Protein 3OKP (pdb70)

Sequence (378 aa):
SRKTLVVTNDFPPRIGGIQSYLRDFIATQDPESIVVFASTQNAEEAHAYDKTLDYEVIRWPRSVMLPTPTTAHAMAEIIREREIDNVWFGAAAPLALMAGTAKQAGASKVIASTHGHEVGWSMLPGSRQSLRKIGTEVDVLTYISQYTLRRFKSAFGSHPTFEHLPSGVDVKRFTPATPEDKSATRKKLGFTDTTPVIACNSRLVPRKGQDSLIKAMPQVIAARPDAQLLIVGSGRYESTLRRLATDVSQNVKFLGRLEYQDDMINTLAAADIFAMPARTRGGGLDDVEGLGIVYLEAQACGVPVIAGTSGGAPETVTPATGLVVEGSDVDKLSELLIELLDDPIRRAAMGAAGRAHVEAEWSWEIMGERLTNILQSEPR

B-factor: mean 14.23, std 4.89, range [4.49, 47.51]

Radius of gyration: 22.3 Å; Cα contacts (8 Å, |Δi|>4): 786; chains: 1; bounding box: 49×51×58 Å

GO terms:
  GO:0033164 initiation-specific glycolipid 1,6-alpha-mannosyltransferase activity (F, IDA)
  GO:0043750 phosphatidylinositol alpha-mannosyltransferase activity (F, IDA)
  GO:0009247 glycolipid biosynthetic process (P, IDA)

Organism: Corynebacterium glutamicum (strain ATCC 13032 / DSM 20300 / JCM 1318 / BCRC 11384 / CCUG 27702 / LMG 3730 / NBRC 12168 / NCIMB 10025 / NRRL B-2784 / 534) (NCBI:txid196627)

CATH classification: 3.40.50.2000 (+1 more: 3.40.50.2000)

Nearest PDB structures (foldseek):
  3oka-assembly1_A  TM=9.862E-01  e=1.674E-66  Corynebacterium glutamicum
  4xsu-assembly1_A  TM=7.666E-01  e=7.917E-20  Nostoc sp. PCC 7120 = FACHB-418
  7mi0-assembly1_A  TM=7.726E-01  e=9.591E-18  Rickettsia africae ESF-5
  3c4q-assembly1_A  TM=7.517E-01  e=5.301E-18  Corynebacterium glutamicum
  3c48-assembly1_B  TM=5.396E-01  e=1.432E-19  Corynebacterium glutamicum

Structure (mmCIF, N/CA/C/O backbone):
data_3OKP
#
_entry.id   3OKP
#
_cell.length_a   44.746
_cell.length_b   87.002
_cell.length_c   106.895
_cell.angle_alpha   90.00
_cell.angle_beta   90.00
_cell.angle_gamma   90.00
#
_symmetry.space_group_name_H-M   'P 21 21 21'
#
loop_
_entity.id
_entity.type
_entity.pdbx_description
1 polymer 'GDP-mannose-dependent alpha-(1-6)-phosphatidylinositol monomannoside mannosyltransferase'
2 non-polymer "GUANOSINE-5'-DIPHOSPHATE-ALPHA-D-MANNOSE"
3 water water
#
loop_
_atom_site.group_PDB
_atom_site.id
_atom_site.type_symbol
_atom_site.label_atom_id
_atom_site.label_alt_id
_atom_site.label_comp_id
_atom_site.label_asym_id
_atom_site.label_entity_id
_atom_site.label_seq_id
_atom_site.pdbx_PDB_ins_code
_atom_site.Cartn_x
_atom_site.Cartn_y
_atom_site.Cartn_z
_atom_site.occupancy
_atom_site.B_iso_or_equiv
_atom_site.auth_seq_id
_atom_site.auth_comp_id
_atom_site.auth_asym_id
_atom_site.auth_atom_id
_atom_site.pdbx_PDB_model_num
ATOM 1 N N . SER A 1 4 ? 31.070 12.013 48.810 1.00 19.45 4 SER A N 1
ATOM 2 C CA . SER A 1 4 ? 29.945 11.660 47.896 1.00 18.65 4 SER A CA 1
ATOM 3 C C . SER A 1 4 ? 29.330 10.313 48.270 1.00 17.89 4 SER A C 1
ATOM 4 O O . SER A 1 4 ? 30.043 9.341 48.524 1.00 18.26 4 SER A O 1
ATOM 7 N N . ARG A 1 5 ? 28.003 10.268 48.306 1.00 16.96 5 ARG A N 1
ATOM 8 C CA . ARG A 1 5 ? 27.286 9.020 48.544 1.00 16.17 5 ARG A CA 1
ATOM 9 C C . ARG A 1 5 ? 27.281 8.153 47.285 1.00 15.51 5 ARG A C 1
ATOM 10 O O . ARG A 1 5 ? 27.098 8.654 46.170 1.00 15.24 5 ARG A O 1
ATOM 18 N N . LYS A 1 6 ? 27.485 6.854 47.480 1.00 15.14 6 LYS A N 1
ATOM 19 C CA . LYS A 1 6 ? 27.576 5.887 46.391 1.00 14.60 6 LYS A CA 1
ATOM 20 C C . LYS A 1 6 ? 26.265 5.116 46.250 1.00 13.64 6 LYS A C 1
ATOM 21 O O . LYS A 1 6 ? 25.661 4.716 47.249 1.00 13.48 6 LYS A O 1
ATOM 27 N N . THR A 1 7 ? 25.838 4.911 45.005 1.00 12.70 7 THR A N 1
ATOM 28 C CA . THR A 1 7 ? 24.547 4.289 44.716 1.00 11.86 7 THR A CA 1
ATOM 29 C C . THR A 1 7 ? 24.687 2.995 43.918 1.00 11.50 7 THR A C 1
ATOM 30 O O . THR A 1 7 ? 25.387 2.949 42.901 1.00 11.34 7 THR A O 1
ATOM 34 N N . LEU A 1 8 ? 24.017 1.949 44.397 1.00 11.07 8 LEU A N 1
ATOM 35 C CA . LEU A 1 8 ? 23.848 0.720 43.633 1.00 10.80 8 LEU A CA 1
ATOM 36 C C . LEU A 1 8 ? 22.450 0.703 43.025 1.00 10.43 8 LEU A C 1
ATOM 37 O O . LEU A 1 8 ? 21.450 0.767 43.746 1.00 10.59 8 LEU A O 1
ATOM 42 N N . VAL A 1 9 ? 22.393 0.635 41.698 1.00 10.05 9 VAL A N 1
ATOM 43 C CA . VAL A 1 9 ? 21.128 0.536 40.973 1.00 9.85 9 VAL A CA 1
ATOM 44 C C . VAL A 1 9 ? 20.818 -0.938 40.715 1.00 9.79 9 VAL A C 1
ATOM 45 O O . VAL A 1 9 ? 21.588 -1.634 40.045 1.00 10.09 9 VAL A O 1
ATOM 49 N N . VAL A 1 10 ? 19.698 -1.404 41.263 1.00 9.62 10 VAL A N 1
ATOM 50 C CA . VAL A 1 10 ? 19.287 -2.805 41.162 1.00 9.58 10 VAL A CA 1
ATOM 51 C C . VAL A 1 10 ? 18.101 -2.893 40.209 1.00 9.56 10 VAL A C 1
ATOM 52 O O . VAL A 1 10 ? 17.049 -2.307 40.468 1.00 9.24 10 VAL A O 1
ATOM 56 N N . THR A 1 11 ? 18.271 -3.623 39.109 1.00 9.76 11 THR A N 1
ATOM 57 C CA . THR A 1 11 ? 17.288 -3.573 38.026 1.00 9.94 11 THR A CA 1
ATOM 58 C C . THR A 1 11 ? 17.284 -4.786 37.093 1.00 10.37 11 THR A C 1
ATOM 59 O O . THR A 1 11 ? 18.334 -5.335 36.752 1.00 10.34 11 THR A O 1
ATOM 63 N N . ASN A 1 12 ? 16.079 -5.186 36.692 1.00 10.69 12 ASN A N 1
ATOM 64 C CA . ASN A 1 12 ? 15.887 -6.142 35.611 1.00 11.23 12 ASN A CA 1
ATOM 65 C C . ASN A 1 12 ? 15.775 -5.419 34.264 1.00 11.67 12 ASN A C 1
ATOM 66 O O . ASN A 1 12 ? 15.750 -6.053 33.210 1.00 12.06 12 ASN A O 1
ATOM 71 N N . ASP A 1 13 ? 15.711 -4.090 34.313 1.00 11.82 13 ASP A N 1
ATOM 72 C CA . ASP A 1 13 ? 15.462 -3.271 33.128 1.00 12.67 13 ASP A CA 1
ATOM 73 C C . ASP A 1 13 ? 16.664 -2.382 32.811 1.00 12.66 13 ASP A C 1
ATOM 74 O O . ASP A 1 13 ? 16.761 -1.261 33.304 1.00 13.02 13 ASP A O 1
ATOM 79 N N . PHE A 1 14 ? 17.575 -2.888 31.990 1.00 13.11 14 PHE A N 1
ATOM 80 C CA . PHE A 1 14 ? 18.780 -2.145 31.629 1.00 12.97 14 PHE A CA 1
ATOM 81 C C . PHE A 1 14 ? 19.112 -2.398 30.160 1.00 13.48 14 PHE A C 1
ATOM 82 O O . PHE A 1 14 ? 18.834 -3.484 29.650 1.00 13.80 14 PHE A O 1
ATOM 90 N N . PRO A 1 15 ? 19.673 -1.388 29.461 1.00 13.74 15 PRO A N 1
ATOM 91 C CA . PRO A 1 15 ? 20.216 -1.622 28.122 1.00 14.36 15 PRO A CA 1
ATOM 92 C C . PRO A 1 15 ? 21.225 -2.784 28.108 1.00 14.85 15 PRO A C 1
ATOM 93 O O . PRO A 1 15 ? 21.764 -3.129 29.164 1.00 14.41 15 PRO A O 1
ATOM 97 N N . PRO A 1 16 ? 21.512 -3.364 26.923 1.00 15.76 16 PRO A N 1
ATOM 98 C CA . PRO A 1 16 ? 21.134 -2.929 25.569 1.00 16.51 16 PRO A CA 1
ATOM 99 C C . PRO A 1 16 ? 19.670 -3.163 25.165 1.00 17.05 16 PRO A C 1
ATOM 100 O O . PRO A 1 16 ? 19.250 -2.683 24.110 1.00 17.66 16 PRO A O 1
ATOM 104 N N . ARG A 1 17 ? 18.908 -3.889 25.984 1.00 17.10 17 ARG A N 1
ATOM 105 C CA . ARG A 1 17 ? 17.478 -4.091 25.727 1.00 17.79 17 ARG A CA 1
ATOM 106 C C . ARG A 1 17 ? 16.750 -2.748 25.615 1.00 17.42 17 ARG A C 1
ATOM 107 O O . ARG A 1 17 ? 17.004 -1.827 26.396 1.00 16.86 17 ARG A O 1
ATOM 112 N N . ILE A 1 18 ? 15.859 -2.644 24.630 1.00 17.86 18 ILE A N 1
ATOM 113 C CA . ILE A 1 18 ? 15.116 -1.411 24.365 1.00 17.72 18 ILE A CA 1
ATOM 114 C C . ILE A 1 18 ? 13.806 -1.383 25.152 1.00 17.26 18 ILE A C 1
ATOM 115 O O . ILE A 1 18 ? 13.084 -2.381 25.205 1.00 17.53 18 ILE A O 1
ATOM 120 N N . GLY A 1 19 ? 13.512 -0.239 25.768 1.00 16.41 19 GLY A N 1
ATOM 121 C CA . GLY A 1 19 ? 12.259 -0.063 26.496 1.00 15.94 19 GLY A CA 1
ATOM 122 C C . GLY A 1 19 ? 12.175 1.223 27.292 1.00 15.22 19 GLY A C 1
ATOM 123 O O . GLY A 1 19 ? 13.153 1.968 27.395 1.00 15.02 19 GLY A O 1
ATOM 124 N N . GLY A 1 20 ? 10.996 1.472 27.859 1.00 14.93 20 GLY A N 1
ATOM 125 C CA . GLY A 1 20 ? 10.724 2.676 28.643 1.00 14.24 20 GLY A CA 1
ATOM 126 C C . GLY A 1 20 ? 11.600 2.847 29.871 1.00 13.41 20 GLY A C 1
ATOM 127 O O . GLY A 1 20 ? 12.235 3.891 30.044 1.00 12.90 20 GLY A O 1
ATOM 128 N N . ILE A 1 21 ? 11.630 1.827 30.728 1.00 13.07 21 ILE A N 1
ATOM 129 C CA . ILE A 1 21 ? 12.421 1.875 31.966 1.00 12.53 21 ILE A CA 1
ATOM 130 C C . ILE A 1 21 ? 13.923 1.839 31.670 1.00 12.13 21 ILE A C 1
ATOM 131 O O . ILE A 1 21 ? 14.713 2.475 32.372 1.00 11.96 21 ILE A O 1
ATOM 136 N N . GLN A 1 22 ? 14.301 1.109 30.621 1.00 12.22 22 GLN A N 1
ATOM 137 C CA . GLN A 1 22 ? 15.689 1.066 30.151 1.00 12.14 22 GLN A CA 1
ATOM 138 C C . GLN A 1 22 ? 16.210 2.461 29.792 1.00 12.08 22 GLN A C 1
ATOM 139 O O . GLN A 1 22 ? 17.314 2.833 30.190 1.00 11.98 22 GLN A O 1
ATOM 145 N N . SER A 1 23 ? 15.403 3.225 29.056 1.00 12.25 23 SER A N 1
ATOM 146 C CA . SER A 1 23 ? 15.753 4.592 28.659 1.00 12.29 23 SER A CA 1
ATOM 147 C C . SER A 1 23 ? 15.783 5.538 29.861 1.00 11.83 23 SER A C 1
ATOM 148 O O . SER A 1 23 ? 16.673 6.383 29.978 1.00 11.62 23 SER A O 1
ATOM 151 N N . TYR A 1 24 ? 14.800 5.373 30.744 1.00 11.67 24 TYR A N 1
ATOM 152 C CA . TYR A 1 24 ? 14.679 6.128 31.988 1.00 11.43 24 TYR A CA 1
ATOM 153 C C . TYR A 1 24 ? 15.949 6.015 32.835 1.00 11.05 24 TYR A C 1
ATOM 154 O O . TYR A 1 24 ? 16.521 7.029 33.245 1.00 10.94 24 TYR A O 1
ATOM 163 N N . LEU A 1 25 ? 16.396 4.783 33.073 1.00 10.81 25 LEU A N 1
ATOM 164 C CA . LEU A 1 25 ? 17.568 4.537 33.916 1.00 10.55 25 LEU A CA 1
ATOM 165 C C . LEU A 1 25 ? 18.874 4.959 33.245 1.00 10.78 25 LEU A C 1
ATOM 166 O O . LEU A 1 25 ? 19.694 5.635 33.865 1.00 10.65 25 LEU A O 1
ATOM 171 N N . ARG A 1 26 ? 19.052 4.583 31.978 1.00 11.05 26 ARG A N 1
ATOM 172 C CA . ARG A 1 26 ? 20.211 5.022 31.191 1.00 11.45 26 ARG A CA 1
ATOM 173 C C . ARG A 1 26 ? 20.423 6.541 31.286 1.00 11.60 26 ARG A C 1
ATOM 174 O O . ARG A 1 26 ? 21.530 7.003 31.575 1.00 11.72 26 ARG A O 1
ATOM 182 N N . ASP A 1 27 ? 19.358 7.308 31.063 1.00 11.54 27 ASP A N 1
ATOM 183 C CA . ASP A 1 27 ? 19.466 8.766 31.013 1.00 11.66 27 ASP A CA 1
ATOM 184 C C . ASP A 1 27 ? 19.602 9.424 32.389 1.00 11.29 27 ASP A C 1
ATOM 185 O O . ASP A 1 27 ? 20.309 10.421 32.525 1.00 11.36 27 ASP A O 1
ATOM 190 N N . PHE A 1 28 ? 18.944 8.868 33.405 1.00 10.77 28 PHE A N 1
ATOM 191 C CA . PHE A 1 28 ? 19.122 9.360 34.776 1.00 10.68 28 PHE A CA 1
ATOM 192 C C . PHE A 1 28 ? 20.518 9.074 35.334 1.00 10.64 28 PHE A C 1
ATOM 193 O O . PHE A 1 28 ? 21.119 9.941 35.976 1.00 10.78 28 PHE A O 1
ATOM 201 N N . ILE A 1 29 ? 21.031 7.869 35.083 1.00 10.60 29 ILE A N 1
ATOM 202 C CA . ILE A 1 29 ? 22.375 7.486 35.547 1.00 10.84 29 ILE A CA 1
ATOM 203 C C . ILE A 1 29 ? 23.448 8.391 34.926 1.00 11.18 29 ILE A C 1
ATOM 204 O O . ILE A 1 29 ? 24.402 8.792 35.602 1.00 11.32 29 ILE A O 1
ATOM 209 N N . ALA A 1 30 ? 23.264 8.726 33.650 1.00 11.37 30 ALA A N 1
ATOM 210 C CA . ALA A 1 30 ? 24.199 9.569 32.904 1.00 11.89 30 ALA A CA 1
ATOM 211 C C . ALA A 1 30 ? 24.332 10.992 33.465 1.00 12.08 30 ALA A C 1
ATOM 212 O O . ALA A 1 30 ? 25.320 11.673 33.198 1.00 12.51 30 ALA A O 1
ATOM 214 N N . THR A 1 31 ? 23.346 11.427 34.251 1.00 12.03 31 THR A N 1
ATOM 215 C CA . THR A 1 31 ? 23.372 12.754 34.882 1.00 12.25 31 THR A CA 1
ATOM 216 C C . THR A 1 31 ? 24.225 12.787 36.153 1.00 12.47 31 THR A C 1
ATOM 217 O O . THR A 1 31 ? 24.564 13.864 36.652 1.00 12.76 31 THR A O 1
ATOM 221 N N . GLN A 1 32 ? 24.568 11.610 36.671 1.00 12.24 32 GLN A N 1
ATOM 222 C CA . GLN A 1 32 ? 25.316 11.505 37.925 1.00 12.51 32 GLN A CA 1
ATOM 223 C C . GLN A 1 32 ? 26.811 11.300 37.691 1.00 12.95 32 GLN A C 1
ATOM 224 O O . GLN A 1 32 ? 27.236 10.971 36.582 1.00 12.95 32 GLN A O 1
ATOM 230 N N . ASP A 1 33 ? 27.597 11.505 38.746 1.00 13.56 33 ASP A N 1
ATOM 231 C CA . ASP A 1 33 ? 29.024 11.201 38.737 1.00 14.17 33 ASP A CA 1
ATOM 232 C C . ASP A 1 33 ? 29.187 9.690 38.558 1.00 13.89 33 ASP A C 1
ATOM 233 O O . ASP A 1 33 ? 28.736 8.921 39.408 1.00 13.65 33 ASP A O 1
ATOM 238 N N . PRO A 1 34 ? 29.824 9.261 37.446 1.00 14.01 34 PRO A N 1
ATOM 239 C CA . PRO A 1 34 ? 29.981 7.831 37.146 1.00 13.94 34 PRO A CA 1
ATOM 240 C C . PRO A 1 34 ? 30.723 7.056 38.239 1.00 14.22 34 PRO A C 1
ATOM 241 O O . PRO A 1 34 ? 30.467 5.864 38.434 1.00 14.09 34 PRO A O 1
ATOM 245 N N . GLU A 1 35 ? 31.621 7.733 38.952 1.00 14.83 35 GLU A N 1
ATOM 246 C CA . GLU A 1 35 ? 32.365 7.116 40.051 1.00 15.30 35 GLU A CA 1
ATOM 247 C C . GLU A 1 35 ? 31.479 6.808 41.265 1.00 14.94 35 GLU A C 1
ATOM 248 O O . GLU A 1 35 ? 31.860 6.008 42.124 1.00 15.14 35 GLU A O 1
ATOM 254 N N . SER A 1 36 ? 30.305 7.438 41.323 1.00 14.49 36 SER A N 1
ATOM 255 C CA . SER A 1 36 ? 29.363 7.253 42.434 1.00 14.38 36 SER A CA 1
ATOM 256 C C . SER A 1 36 ? 28.210 6.299 42.093 1.00 13.72 36 SER A C 1
ATOM 257 O O . SER A 1 36 ? 27.269 6.148 42.875 1.00 13.53 36 SER A O 1
ATOM 260 N N . ILE A 1 37 ? 28.298 5.653 40.931 1.00 13.37 37 ILE A N 1
ATOM 261 C CA . ILE A 1 37 ? 27.243 4.767 40.444 1.00 12.82 37 ILE A CA 1
ATOM 262 C C . ILE A 1 37 ? 27.776 3.370 40.139 1.00 12.58 37 ILE A C 1
ATOM 263 O O . ILE A 1 37 ? 28.805 3.222 39.471 1.00 12.81 37 ILE A O 1
ATOM 268 N N . VAL A 1 38 ? 27.070 2.357 40.643 1.00 11.69 38 VAL A N 1
ATOM 269 C CA . VAL A 1 38 ? 27.284 0.965 40.248 1.00 11.23 38 VAL A CA 1
ATOM 270 C C . VAL A 1 38 ? 25.922 0.367 39.882 1.00 10.46 38 VAL A C 1
ATOM 271 O O . VAL A 1 38 ? 24.929 0.626 40.561 1.00 10.10 38 VAL A O 1
ATOM 275 N N . VAL A 1 39 ? 25.876 -0.411 38.804 1.00 10.18 39 VAL A N 1
ATOM 276 C CA . VAL A 1 39 ? 24.637 -1.071 38.382 1.00 9.81 39 VAL A CA 1
ATOM 277 C C . VAL A 1 39 ? 24.730 -2.582 38.584 1.00 9.86 39 VAL A C 1
ATOM 278 O O . VAL A 1 39 ? 25.753 -3.197 38.275 1.00 10.06 39 VAL A O 1
ATOM 282 N N . PHE A 1 40 ? 23.657 -3.154 39.126 1.00 9.59 40 PHE A N 1
ATOM 283 C CA . PHE A 1 40 ? 23.473 -4.599 39.243 1.00 9.77 40 PHE A CA 1
ATOM 284 C C . PHE A 1 40 ? 22.255 -4.969 38.390 1.00 9.94 40 PHE A C 1
ATOM 285 O O . PHE A 1 40 ? 21.111 -4.682 38.758 1.00 9.42 40 PHE A O 1
ATOM 293 N N . ALA A 1 41 ? 22.514 -5.582 37.235 1.00 10.38 41 ALA A N 1
ATOM 294 C CA . ALA A 1 41 ? 21.470 -5.823 36.236 1.00 10.75 41 ALA A CA 1
ATOM 295 C C . ALA A 1 41 ? 21.450 -7.257 35.707 1.00 11.41 41 ALA A C 1
ATOM 296 O O . ALA A 1 41 ? 22.485 -7.916 35.635 1.00 11.56 41 ALA A O 1
ATOM 298 N N . SER A 1 42 ? 20.261 -7.726 35.334 1.00 11.87 42 SER A N 1
ATOM 299 C CA . SER A 1 42 ? 20.102 -9.021 34.668 1.00 13.01 42 SER A CA 1
ATOM 300 C C . SER A 1 42 ? 20.777 -9.033 33.289 1.00 13.81 42 SER A C 1
ATOM 301 O O . SER A 1 42 ? 21.166 -7.983 32.767 1.00 13.61 42 SER A O 1
ATOM 304 N N . THR A 1 43 ? 20.911 -10.224 32.708 1.00 14.98 43 THR A N 1
ATOM 305 C CA . THR A 1 43 ? 21.579 -10.393 31.417 1.00 16.13 43 THR A CA 1
ATOM 306 C C . THR A 1 43 ? 20.699 -11.193 30.457 1.00 17.14 43 THR A C 1
ATOM 307 O O . THR A 1 43 ? 20.358 -12.344 30.730 1.00 17.46 43 THR A O 1
ATOM 311 N N . GLN A 1 44 ? 20.340 -10.577 29.335 1.00 18.01 44 GLN A N 1
ATOM 312 C CA . GLN A 1 44 ? 19.477 -11.219 28.343 1.00 19.35 44 GLN A CA 1
ATOM 313 C C . GLN A 1 44 ? 20.292 -11.895 27.241 1.00 20.35 44 GLN A C 1
ATOM 314 O O . GLN A 1 44 ? 19.973 -13.010 26.819 1.00 21.33 44 GLN A O 1
ATOM 320 N N . ASN A 1 45 ? 21.336 -11.208 26.779 1.00 20.40 45 ASN A N 1
ATOM 321 C CA . ASN A 1 45 ? 22.322 -11.778 25.865 1.00 21.13 45 ASN A CA 1
ATOM 322 C C . ASN A 1 45 ? 23.721 -11.353 26.306 1.00 20.62 45 ASN A C 1
ATOM 323 O O . ASN A 1 45 ? 24.028 -10.161 26.354 1.00 20.26 45 ASN A O 1
ATOM 328 N N . ALA A 1 46 ? 24.555 -12.340 26.629 1.00 20.73 46 ALA A N 1
ATOM 329 C CA . ALA A 1 46 ? 25.865 -12.109 27.250 1.00 20.32 46 ALA A CA 1
ATOM 330 C C . ALA A 1 46 ? 26.817 -11.229 26.436 1.00 20.32 46 ALA A C 1
ATOM 331 O O . ALA A 1 46 ? 27.355 -10.255 26.964 1.00 19.62 46 ALA A O 1
ATOM 333 N N . GLU A 1 47 ? 27.019 -11.567 25.162 1.00 20.99 47 GLU A N 1
ATOM 334 C CA . GLU A 1 47 ? 27.928 -10.799 24.301 1.00 21.19 47 GLU A CA 1
ATOM 335 C C . GLU A 1 47 ? 27.429 -9.374 24.033 1.00 20.55 47 GLU A C 1
ATOM 336 O O . GLU A 1 47 ? 28.224 -8.435 24.005 1.00 20.50 47 GLU A O 1
ATOM 339 N N . GLU A 1 48 ? 26.116 -9.221 23.855 1.00 20.09 48 GLU A N 1
ATOM 340 C CA . GLU A 1 48 ? 25.506 -7.906 23.641 1.00 19.59 48 GLU A CA 1
ATOM 341 C C . GLU A 1 48 ? 25.621 -7.016 24.882 1.00 18.51 48 GLU A C 1
ATOM 342 O O . GLU A 1 48 ? 25.879 -5.816 24.765 1.00 18.18 48 GLU A O 1
ATOM 346 N N . ALA A 1 49 ? 25.436 -7.613 26.061 1.00 17.87 49 ALA A N 1
ATOM 347 C CA . ALA A 1 49 ? 25.585 -6.903 27.335 1.00 17.01 49 ALA A CA 1
ATOM 348 C C . ALA A 1 49 ? 27.031 -6.455 27.564 1.00 16.96 49 ALA A C 1
ATOM 349 O O . ALA A 1 49 ? 27.275 -5.307 27.941 1.00 16.37 49 ALA A O 1
ATOM 351 N N . HIS A 1 50 ? 27.979 -7.362 27.324 1.00 17.41 50 HIS A N 1
ATOM 352 C CA . HIS A 1 50 ? 29.406 -7.044 27.435 1.00 17.62 50 HIS A CA 1
ATOM 353 C C . HIS A 1 50 ? 29.806 -5.899 26.505 1.00 17.56 50 HIS A C 1
ATOM 354 O O . HIS A 1 50 ? 30.546 -4.996 26.908 1.00 17.37 50 HIS A O 1
ATOM 361 N N . ALA A 1 51 ? 29.302 -5.939 25.271 1.00 17.62 51 ALA A N 1
ATOM 362 C CA . ALA A 1 51 ? 29.587 -4.907 24.274 1.00 17.64 51 ALA A CA 1
ATOM 363 C C . ALA A 1 51 ? 29.042 -3.540 24.684 1.00 16.78 51 ALA A C 1
ATOM 364 O O . ALA A 1 51 ? 29.709 -2.522 24.496 1.00 16.87 51 ALA A O 1
ATOM 366 N N . TYR A 1 52 ? 27.833 -3.523 25.245 1.00 15.97 52 TYR A N 1
ATOM 367 C CA . TYR A 1 52 ? 27.223 -2.281 25.717 1.00 15.13 52 TYR A CA 1
ATOM 368 C C . TYR A 1 52 ? 27.942 -1.714 26.942 1.00 14.40 52 TYR A C 1
ATOM 369 O O . TYR A 1 52 ? 28.235 -0.519 26.991 1.00 14.34 52 TYR A O 1
ATOM 378 N N . ASP A 1 53 ? 28.224 -2.575 27.919 1.00 13.83 53 ASP A N 1
ATOM 379 C CA . ASP A 1 53 ? 28.869 -2.169 29.170 1.00 13.20 53 ASP A CA 1
ATOM 380 C C . ASP A 1 53 ? 30.270 -1.591 28.941 1.00 13.62 53 ASP A C 1
ATOM 381 O O . ASP A 1 53 ? 30.715 -0.706 29.677 1.00 13.22 53 ASP A O 1
ATOM 386 N N . LYS A 1 54 ? 30.942 -2.098 27.908 1.00 14.04 54 LYS A N 1
ATOM 387 C CA . LYS A 1 54 ? 32.262 -1.629 27.486 1.00 14.66 54 LYS A CA 1
ATOM 388 C C . LYS A 1 54 ? 32.254 -0.149 27.064 1.00 14.28 54 LYS A C 1
ATOM 389 O O . LYS A 1 54 ? 33.290 0.521 27.117 1.00 14.44 54 LYS A O 1
ATOM 395 N N . THR A 1 55 ? 31.087 0.354 26.658 1.00 13.51 55 THR A N 1
ATOM 396 C CA . THR A 1 55 ? 30.956 1.745 26.203 1.00 13.38 55 THR A CA 1
ATOM 397 C C . THR A 1 55 ? 30.748 2.742 27.347 1.00 12.80 55 THR A C 1
ATOM 398 O O . THR A 1 55 ? 30.887 3.951 27.153 1.00 12.88 55 THR A O 1
ATOM 402 N N . LEU A 1 56 ? 30.424 2.231 28.531 1.00 12.15 56 LEU A N 1
ATOM 403 C CA . LEU A 1 56 ? 30.055 3.071 29.674 1.00 11.57 56 LEU A CA 1
ATOM 404 C C . LEU A 1 56 ? 31.258 3.509 30.518 1.00 11.86 56 LEU A C 1
ATOM 405 O O . LEU A 1 56 ? 32.292 2.836 30.533 1.00 12.08 56 LEU A O 1
ATOM 410 N N . ASP A 1 57 ? 31.118 4.643 31.206 1.00 11.83 57 ASP A N 1
ATOM 411 C CA . ASP A 1 57 ? 32.159 5.130 32.121 1.00 12.32 57 ASP A CA 1
ATOM 412 C C . ASP A 1 57 ? 31.865 4.811 33.593 1.00 12.04 57 ASP A C 1
ATOM 413 O O . ASP A 1 57 ? 32.567 5.281 34.493 1.00 11.92 57 ASP A O 1
ATOM 418 N N . TYR A 1 58 ? 30.832 4.000 33.817 1.00 11.79 58 TYR A N 1
ATOM 419 C CA . TYR A 1 58 ? 30.509 3.479 35.148 1.00 11.82 58 TYR A CA 1
ATOM 420 C C . TYR A 1 58 ? 30.382 1.951 35.127 1.00 11.94 58 TYR A C 1
ATOM 421 O O . TYR A 1 58 ? 30.158 1.354 34.071 1.00 11.91 58 TYR A O 1
ATOM 430 N N . GLU A 1 59 ? 30.524 1.333 36.296 1.00 12.15 59 GLU A N 1
ATOM 431 C CA . GLU A 1 59 ? 30.546 -0.126 36.424 1.00 12.69 59 GLU A CA 1
ATOM 432 C C . GLU A 1 59 ? 29.155 -0.757 36.356 1.00 12.17 59 GLU A C 1
ATOM 433 O O . GLU A 1 59 ? 28.214 -0.293 37.008 1.00 11.79 59 GLU A O 1
ATOM 439 N N . VAL A 1 60 ? 29.044 -1.819 35.559 1.00 12.24 60 VAL A N 1
ATOM 440 C CA . VAL A 1 60 ? 27.845 -2.656 35.515 1.00 12.12 60 VAL A CA 1
ATOM 441 C C . VAL A 1 60 ? 28.228 -4.079 35.923 1.00 12.45 60 VAL A C 1
ATOM 442 O O . VAL A 1 60 ? 29.089 -4.703 35.298 1.00 12.73 60 VAL A O 1
ATOM 446 N N . ILE A 1 61 ? 27.605 -4.565 36.992 1.00 12.23 61 ILE A N 1
ATOM 447 C CA . ILE A 1 61 ? 27.775 -5.946 37.437 1.00 12.83 61 ILE A CA 1
ATOM 448 C C . ILE A 1 61 ? 26.591 -6.759 36.922 1.00 12.80 61 ILE A C 1
ATOM 449 O O . ILE A 1 61 ? 25.446 -6.534 37.325 1.00 12.52 61 ILE A O 1
ATOM 454 N N . ARG A 1 62 ? 26.875 -7.693 36.019 1.00 13.22 62 ARG A N 1
ATOM 455 C CA . ARG A 1 62 ? 25.827 -8.464 35.361 1.00 13.31 62 ARG A CA 1
ATOM 456 C C . ARG A 1 62 ? 25.455 -9.735 36.124 1.00 13.92 62 ARG A C 1
ATOM 457 O O . ARG A 1 62 ? 26.309 -10.575 36.428 1.00 14.04 62 ARG A O 1
ATOM 465 N N . TRP A 1 63 ? 24.167 -9.847 36.438 1.00 14.05 63 TRP A N 1
ATOM 466 C CA . TRP A 1 63 ? 23.584 -11.044 37.030 1.00 14.75 63 TRP A CA 1
ATOM 467 C C . TRP A 1 63 ? 23.317 -12.035 35.888 1.00 15.42 63 TRP A C 1
ATOM 468 O O . TRP A 1 63 ? 22.578 -11.714 34.954 1.00 15.34 63 TRP A O 1
ATOM 479 N N . PRO A 1 64 ? 23.938 -13.234 35.946 1.00 16.21 64 PRO A N 1
ATOM 480 C CA . PRO A 1 64 ? 23.900 -14.184 34.823 1.00 17.16 64 PRO A CA 1
ATOM 481 C C . PRO A 1 64 ? 22.552 -14.900 34.659 1.00 17.59 64 PRO A C 1
ATOM 482 O O . PRO A 1 64 ? 22.515 -16.084 34.310 1.00 18.19 64 PRO A O 1
ATOM 486 N N . ARG A 1 65 ? 21.467 -14.175 34.913 1.00 17.43 65 ARG A N 1
ATOM 487 C CA . ARG A 1 65 ? 20.109 -14.676 34.742 1.00 17.95 65 ARG A CA 1
ATOM 488 C C . ARG A 1 65 ? 19.334 -13.756 33.805 1.00 17.47 65 ARG A C 1
ATOM 489 O O . ARG A 1 65 ? 19.510 -12.534 33.831 1.00 16.99 65 ARG A O 1
ATOM 497 N N . SER A 1 66 ? 18.474 -14.356 32.986 1.00 17.52 66 SER A N 1
ATOM 498 C CA . SER A 1 66 ? 17.657 -13.635 32.011 1.00 17.17 66 SER A CA 1
ATOM 499 C C . SER A 1 66 ? 16.659 -12.675 32.671 1.00 16.22 66 SER A C 1
ATOM 500 O O . SER A 1 66 ? 16.314 -11.633 32.102 1.00 15.75 66 SER A O 1
ATOM 503 N N . VAL A 1 67 ? 16.199 -13.044 33.865 1.00 15.45 67 VAL A N 1
ATOM 504 C CA . VAL A 1 67 ? 15.295 -12.218 34.664 1.00 14.59 67 VAL A CA 1
ATOM 505 C C . VAL A 1 67 ? 15.850 -12.115 36.082 1.00 13.81 67 VAL A C 1
ATOM 506 O O . VAL A 1 67 ? 16.174 -13.132 36.706 1.00 14.23 67 VAL A O 1
ATOM 510 N N . MET A 1 68 ? 15.982 -10.890 36.584 1.00 12.61 68 MET A N 1
ATOM 511 C CA . MET A 1 68 ? 16.344 -10.697 37.981 1.00 11.69 68 MET A CA 1
ATOM 512 C C . MET A 1 68 ? 15.081 -10.668 38.831 1.00 11.51 68 MET A C 1
ATOM 513 O O . MET A 1 68 ? 14.209 -9.814 38.645 1.00 11.05 68 MET A O 1
ATOM 518 N N . LEU A 1 69 ? 14.999 -11.616 39.760 1.00 11.40 69 LEU A N 1
ATOM 519 C CA . LEU A 1 69 ? 13.824 -11.793 40.603 1.00 11.35 69 LEU A CA 1
ATOM 520 C C . LEU A 1 69 ? 14.201 -11.664 42.078 1.00 11.21 69 LEU A C 1
ATOM 521 O O . LEU A 1 69 ? 15.356 -11.911 42.440 1.00 11.22 69 LEU A O 1
ATOM 526 N N . PRO A 1 70 ? 13.242 -11.253 42.934 1.00 11.07 70 PRO A N 1
ATOM 527 C CA . PRO A 1 70 ? 13.545 -11.218 44.365 1.00 11.05 70 PRO A CA 1
ATOM 528 C C . PRO A 1 70 ? 13.615 -12.632 44.955 1.00 11.43 70 PRO A C 1
ATOM 529 O O . PRO A 1 70 ? 12.588 -13.240 45.267 1.00 11.83 70 PRO A O 1
ATOM 533 N N . THR A 1 71 ? 14.837 -13.147 45.067 1.00 11.33 71 THR A N 1
ATOM 534 C CA . THR A 1 71 ? 15.101 -14.492 45.578 1.00 11.58 71 THR A CA 1
ATOM 535 C C . THR A 1 71 ? 16.283 -14.413 46.548 1.00 11.44 71 THR A C 1
ATOM 536 O O . THR A 1 71 ? 17.059 -13.459 46.480 1.00 10.97 71 THR A O 1
ATOM 540 N N . PRO A 1 72 ? 16.427 -15.407 47.452 1.00 11.79 72 PRO A N 1
ATOM 541 C CA . PRO A 1 72 ? 17.569 -15.416 48.378 1.00 11.88 72 PRO A CA 1
ATOM 542 C C . PRO A 1 72 ? 18.936 -15.261 47.701 1.00 11.70 72 PRO A C 1
ATOM 543 O O . PRO A 1 72 ? 19.785 -14.529 48.211 1.00 11.54 72 PRO A O 1
ATOM 547 N N . THR A 1 73 ? 19.145 -15.932 46.568 1.00 11.76 73 THR A N 1
ATOM 548 C CA . THR A 1 73 ? 20.429 -15.857 45.857 1.00 12.01 73 THR A CA 1
ATOM 549 C C . THR A 1 73 ? 20.697 -14.462 45.287 1.00 11.45 73 THR A C 1
ATOM 550 O O . THR A 1 73 ? 21.815 -13.954 45.390 1.00 11.16 73 THR A O 1
ATOM 554 N N . THR A 1 74 ? 19.670 -13.850 44.697 1.00 11.17 74 THR A N 1
ATOM 555 C CA . THR A 1 74 ? 19.776 -12.482 44.178 1.00 10.85 74 THR A CA 1
ATOM 556 C C . THR A 1 74 ? 20.042 -11.486 45.310 1.00 10.70 74 THR A C 1
ATOM 557 O O . THR A 1 74 ? 20.904 -10.612 45.185 1.00 10.49 74 THR A O 1
ATOM 561 N N . ALA A 1 75 ? 19.301 -11.629 46.408 1.00 10.95 75 ALA A N 1
ATOM 562 C CA . ALA A 1 75 ? 19.460 -10.768 47.581 1.00 11.11 75 ALA A CA 1
ATOM 563 C C . ALA A 1 75 ? 20.862 -10.883 48.188 1.00 11.59 75 ALA A C 1
ATOM 564 O O . ALA A 1 75 ? 21.439 -9.878 48.604 1.00 11.35 75 ALA A O 1
ATOM 566 N N . HIS A 1 76 ? 21.394 -12.107 48.228 1.00 12.11 76 HIS A N 1
ATOM 567 C CA . HIS A 1 76 ? 22.750 -12.374 48.728 1.00 12.91 76 HIS A CA 1
ATOM 568 C C . HIS A 1 76 ? 23.804 -11.661 47.883 1.00 12.69 76 HIS A C 1
ATOM 569 O O . HIS A 1 76 ? 24.729 -11.043 48.421 1.00 12.88 76 HIS A O 1
ATOM 576 N N . ALA A 1 77 ? 23.656 -11.761 46.562 1.00 12.36 77 ALA A N 1
ATOM 577 C CA . ALA A 1 77 ? 24.574 -11.132 45.620 1.00 12.29 77 ALA A CA 1
ATOM 578 C C . ALA A 1 77 ? 24.525 -9.611 45.738 1.00 11.95 77 ALA A C 1
ATOM 579 O O . ALA A 1 77 ? 25.565 -8.949 45.702 1.00 11.85 77 ALA A O 1
ATOM 581 N N . MET A 1 78 ? 23.314 -9.070 45.883 1.00 11.57 78 MET A N 1
ATOM 582 C CA . MET A 1 78 ? 23.116 -7.636 46.107 1.00 11.35 78 MET A CA 1
ATOM 583 C C . MET A 1 78 ? 23.798 -7.187 47.400 1.00 11.89 78 MET A C 1
ATOM 584 O O . MET A 1 78 ? 24.487 -6.164 47.422 1.00 11.78 78 MET A O 1
ATOM 589 N N . ALA A 1 79 ? 23.605 -7.968 48.462 1.00 12.55 79 ALA A N 1
ATOM 590 C CA . ALA A 1 79 ? 24.179 -7.684 49.775 1.00 13.40 79 ALA A CA 1
ATOM 591 C C . ALA A 1 79 ? 25.707 -7.605 49.749 1.00 14.08 79 ALA A C 1
ATOM 592 O O . ALA A 1 79 ? 26.295 -6.726 50.380 1.00 14.31 79 ALA A O 1
ATOM 594 N N . GLU A 1 80 ? 26.344 -8.521 49.021 1.00 14.58 80 GLU A N 1
ATOM 595 C CA . GLU A 1 80 ? 27.806 -8.551 48.955 1.00 15.39 80 GLU A CA 1
ATOM 596 C C . GLU A 1 80 ? 28.394 -7.391 48.149 1.00 15.09 80 GLU A C 1
ATOM 597 O O . GLU A 1 80 ? 29.491 -6.920 48.455 1.00 15.37 80 GLU A O 1
ATOM 603 N N . ILE A 1 81 ? 27.659 -6.932 47.137 1.00 14.42 81 ILE A N 1
ATOM 604 C CA . ILE A 1 81 ? 28.052 -5.752 46.364 1.00 14.32 81 ILE A CA 1
ATOM 605 C C . ILE A 1 81 ? 27.961 -4.495 47.235 1.00 14.48 81 ILE A C 1
ATOM 606 O O . ILE A 1 81 ? 28.872 -3.661 47.228 1.00 14.49 81 ILE A O 1
ATOM 611 N N . ILE A 1 82 ? 26.866 -4.378 47.987 1.00 14.67 82 ILE A N 1
ATOM 612 C CA . ILE A 1 82 ? 26.664 -3.269 48.926 1.00 15.23 82 ILE A CA 1
ATOM 613 C C . ILE A 1 82 ? 27.873 -3.094 49.853 1.00 16.51 82 ILE A C 1
ATOM 614 O O . ILE A 1 82 ? 28.374 -1.983 50.031 1.00 16.46 82 ILE A O 1
ATOM 619 N N . ARG A 1 83 ? 28.349 -4.202 50.417 1.00 17.66 83 ARG A N 1
ATOM 620 C CA . ARG A 1 83 ? 29.481 -4.165 51.337 1.00 19.35 83 ARG A CA 1
ATOM 621 C C . ARG A 1 83 ? 30.831 -3.980 50.635 1.00 19.59 83 ARG A C 1
ATOM 622 O O . ARG A 1 83 ? 31.680 -3.232 51.123 1.00 20.20 83 ARG A O 1
ATOM 630 N N . GLU A 1 84 ? 31.019 -4.640 49.492 1.00 19.42 84 GLU A N 1
ATOM 631 C CA . GLU A 1 84 ? 32.287 -4.567 48.752 1.00 19.82 84 GLU A CA 1
ATOM 632 C C . GLU A 1 84 ? 32.533 -3.197 48.116 1.00 19.69 84 GLU A C 1
ATOM 633 O O . GLU A 1 84 ? 33.657 -2.689 48.138 1.00 20.1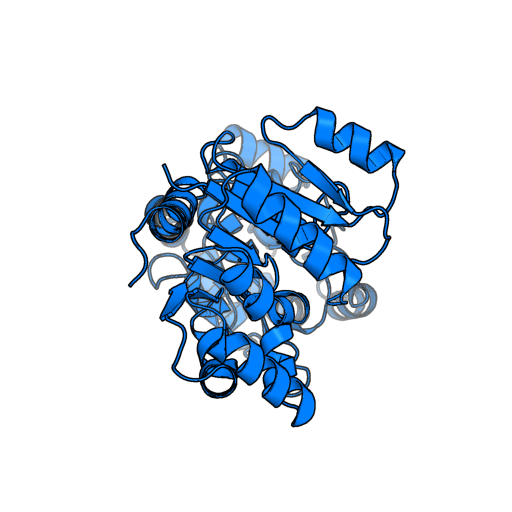0 84 GLU A O 1
ATOM 635 N N . ARG A 1 85 ? 31.481 -2.604 47.554 1.00 18.93 85 ARG A N 1
ATOM 636 C CA . ARG A 1 85 ? 31.593 -1.292 46.921 1.00 18.77 85 ARG A CA 1
ATOM 637 C C . ARG A 1 85 ? 31.277 -0.144 47.881 1.00 18.61 85 ARG A C 1
ATOM 638 O O . ARG A 1 85 ? 31.217 1.013 47.463 1.00 18.65 85 ARG A O 1
ATOM 646 N N . GLU A 1 86 ? 31.086 -0.469 49.160 1.00 18.56 86 GLU A N 1
ATOM 647 C CA . GLU A 1 86 ? 30.749 0.515 50.202 1.00 18.79 86 GLU A CA 1
ATOM 648 C C . GLU A 1 86 ? 29.557 1.397 49.802 1.00 17.44 86 GLU A C 1
ATOM 649 O O . GLU A 1 86 ? 29.639 2.631 49.795 1.00 17.50 86 GLU A O 1
ATOM 655 N N . ILE A 1 87 ? 28.451 0.735 49.473 1.00 16.05 87 ILE A N 1
ATOM 656 C CA . ILE A 1 87 ? 27.258 1.389 48.944 1.00 14.57 87 ILE A CA 1
ATOM 657 C C . ILE A 1 87 ? 26.442 2.087 50.036 1.00 14.36 87 ILE A C 1
ATOM 658 O O . ILE A 1 87 ? 26.136 1.496 51.075 1.00 14.29 87 ILE A O 1
ATOM 663 N N . ASP A 1 88 ? 26.101 3.348 49.776 1.00 13.72 88 ASP A N 1
ATOM 664 C CA . ASP A 1 88 ? 25.278 4.160 50.667 1.00 13.48 88 ASP A CA 1
ATOM 665 C C . ASP A 1 88 ? 23.800 4.077 50.295 1.00 12.77 88 ASP A C 1
ATOM 666 O O . ASP A 1 88 ? 22.948 3.893 51.165 1.00 13.04 88 ASP A O 1
ATOM 671 N N . ASN A 1 89 ? 23.507 4.227 49.003 1.00 11.95 89 ASN A N 1
ATOM 672 C CA . ASN A 1 89 ? 22.134 4.188 48.493 1.00 11.21 89 ASN A CA 1
ATOM 673 C C . ASN A 1 89 ? 21.882 2.949 47.655 1.00 10.62 89 ASN A C 1
ATOM 674 O O . ASN A 1 89 ? 22.710 2.577 46.828 1.00 10.48 89 ASN A O 1
ATOM 679 N N . VAL A 1 90 ? 20.726 2.327 47.859 1.00 10.37 90 VAL A N 1
ATOM 680 C CA . VAL A 1 90 ? 20.263 1.260 46.979 1.00 9.88 90 VAL A CA 1
ATOM 681 C C . VAL A 1 90 ? 19.008 1.743 46.258 1.00 9.76 90 VAL A C 1
ATOM 682 O O . VAL A 1 90 ? 17.994 2.061 46.891 1.00 9.95 90 VAL A O 1
ATOM 686 N N . TRP A 1 91 ? 19.100 1.816 44.935 1.00 9.40 91 TRP A N 1
ATOM 687 C CA . TRP A 1 91 ? 18.021 2.329 44.107 1.00 9.24 91 TRP A CA 1
ATOM 688 C C . TRP A 1 91 ? 17.449 1.221 43.227 1.00 9.18 91 TRP A C 1
ATOM 689 O O . TRP A 1 91 ? 18.107 0.750 42.298 1.00 8.98 91 TRP A O 1
ATOM 700 N N . PHE A 1 92 ? 16.229 0.797 43.546 1.00 9.32 92 PHE A N 1
ATOM 701 C CA . PHE A 1 92 ? 15.498 -0.139 42.702 1.00 9.69 92 PHE A CA 1
ATOM 702 C C . PHE A 1 92 ? 14.841 0.651 41.575 1.00 9.94 92 PHE A C 1
ATOM 703 O O . PHE A 1 92 ? 13.901 1.421 41.807 1.00 9.78 92 PHE A O 1
ATOM 711 N N . GLY A 1 93 ? 15.362 0.464 40.362 1.00 10.26 93 GLY A N 1
ATOM 712 C CA . GLY A 1 93 ? 14.915 1.204 39.180 1.00 11.00 93 GLY A CA 1
ATOM 713 C C . GLY A 1 93 ? 13.433 1.061 38.898 1.00 11.44 93 GLY A C 1
ATOM 714 O O . GLY A 1 93 ? 12.805 1.970 38.348 1.00 11.79 93 GLY A O 1
ATOM 715 N N . ALA A 1 94 ? 12.887 -0.094 39.266 1.00 11.74 94 ALA A N 1
ATOM 716 C CA . ALA A 1 94 ? 11.454 -0.339 39.226 1.00 12.22 94 ALA A CA 1
ATOM 717 C C . ALA A 1 94 ? 11.072 -0.988 40.548 1.00 12.50 94 ALA A C 1
ATOM 718 O O . ALA A 1 94 ? 11.700 -1.959 40.974 1.00 12.65 94 ALA A O 1
ATOM 720 N N . ALA A 1 95 ? 10.054 -0.434 41.202 1.00 12.85 95 ALA A N 1
ATOM 721 C CA . ALA A 1 95 ? 9.679 -0.844 42.556 1.00 13.00 95 ALA A CA 1
ATOM 722 C C . ALA A 1 95 ? 9.172 -2.284 42.639 1.00 13.28 95 ALA A C 1
ATOM 723 O O . ALA A 1 95 ? 9.709 -3.090 43.400 1.00 13.33 95 ALA A O 1
ATOM 725 N N . ALA A 1 96 ? 8.147 -2.605 41.855 1.00 13.43 96 ALA A N 1
ATOM 726 C CA . ALA A 1 96 ? 7.527 -3.929 41.907 1.00 13.78 96 ALA A CA 1
ATOM 727 C C . ALA A 1 96 ? 8.072 -4.852 40.815 1.00 13.60 96 ALA A C 1
ATOM 728 O O . ALA A 1 96 ? 8.032 -4.494 39.637 1.00 13.80 96 ALA A O 1
ATOM 730 N N . PRO A 1 97 ? 8.564 -6.051 41.193 1.00 13.40 97 PRO A N 1
ATOM 731 C CA . PRO A 1 97 ? 8.661 -6.610 42.541 1.00 13.13 97 PRO A CA 1
ATOM 732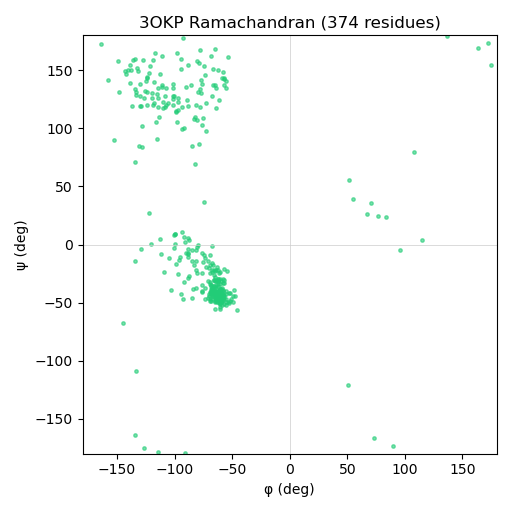 C C . PRO A 1 97 ? 10.038 -6.546 43.234 1.00 12.60 97 PRO A C 1
ATOM 733 O O . PRO A 1 97 ? 10.142 -6.967 44.388 1.00 12.69 97 PRO A O 1
ATOM 737 N N . LEU A 1 98 ? 11.073 -6.040 42.560 1.00 11.83 98 LEU A N 1
ATOM 738 C CA . LEU A 1 98 ? 12.448 -6.136 43.090 1.00 11.52 98 LEU A CA 1
ATOM 739 C C . LEU A 1 98 ? 12.711 -5.416 44.418 1.00 11.30 98 LEU A C 1
ATOM 740 O O . LEU A 1 98 ? 13.561 -5.855 45.198 1.00 11.34 98 LEU A O 1
ATOM 745 N N . ALA A 1 99 ? 11.985 -4.327 44.673 1.00 10.99 99 ALA A N 1
ATOM 746 C CA . ALA A 1 99 ? 12.126 -3.579 45.927 1.00 10.93 99 ALA A CA 1
ATOM 747 C C . ALA A 1 99 ? 11.643 -4.353 47.160 1.00 11.29 99 ALA A C 1
ATOM 748 O O . ALA A 1 99 ? 11.732 -3.859 48.282 1.00 11.20 99 ALA A O 1
ATOM 750 N N . LEU A 1 100 ? 11.141 -5.570 46.947 1.00 11.47 100 LEU A N 1
ATOM 751 C CA . LEU A 1 100 ? 10.869 -6.494 48.050 1.00 12.12 100 LEU A CA 1
ATOM 752 C C . LEU A 1 100 ? 12.168 -6.990 48.703 1.00 12.20 100 LEU A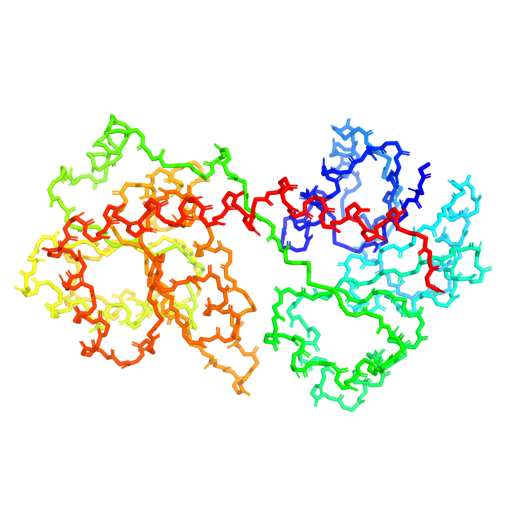 C 1
ATOM 753 O O . LEU A 1 100 ? 12.135 -7.638 49.747 1.00 12.79 100 LEU A O 1
ATOM 758 N N . MET A 1 101 ? 13.304 -6.670 48.079 1.00 12.06 101 MET A N 1
ATOM 759 C CA . MET A 1 101 ? 14.631 -6.957 48.634 1.00 12.18 101 MET A CA 1
ATOM 760 C C . MET A 1 101 ? 15.194 -5.774 49.437 1.00 12.20 101 MET A C 1
ATOM 761 O O . MET A 1 101 ? 16.371 -5.773 49.808 1.00 12.16 101 MET A O 1
ATOM 766 N N . ALA A 1 102 ? 14.357 -4.773 49.708 1.00 12.26 102 ALA A N 1
ATOM 767 C CA . ALA A 1 102 ? 14.798 -3.564 50.418 1.00 12.27 102 ALA A CA 1
ATOM 768 C C . ALA A 1 102 ? 15.255 -3.844 51.853 1.00 12.79 102 ALA A C 1
ATOM 769 O O . ALA A 1 102 ? 16.189 -3.207 52.350 1.00 12.89 102 ALA A O 1
ATOM 771 N N . GLY A 1 103 ? 14.595 -4.797 52.510 1.00 12.94 103 GLY A N 1
ATOM 772 C CA . GLY A 1 103 ? 14.996 -5.245 53.844 1.00 13.49 103 GLY A CA 1
ATOM 773 C C . GLY A 1 103 ? 16.432 -5.741 53.883 1.00 13.54 103 GLY A C 1
ATOM 774 O O . GLY A 1 103 ? 17.202 -5.358 54.764 1.00 13.83 103 GLY A O 1
ATOM 775 N N . THR A 1 104 ? 16.788 -6.582 52.913 1.00 13.27 104 THR A N 1
ATOM 776 C CA . THR A 1 104 ? 18.149 -7.109 52.767 1.00 13.54 104 THR A CA 1
ATOM 777 C C . THR A 1 104 ? 19.163 -5.987 52.542 1.00 13.37 104 THR A C 1
ATOM 778 O O . THR A 1 104 ? 20.276 -6.034 53.072 1.00 13.68 104 THR A O 1
ATOM 782 N N . ALA A 1 105 ? 18.769 -4.983 51.759 1.00 12.95 105 ALA A N 1
ATOM 783 C CA . ALA A 1 105 ? 19.625 -3.831 51.480 1.00 13.06 105 ALA A CA 1
ATOM 784 C C . ALA A 1 105 ? 20.003 -3.074 52.757 1.00 13.66 105 ALA A C 1
ATOM 785 O O . ALA A 1 105 ? 21.167 -2.710 52.940 1.00 13.92 105 ALA A O 1
ATOM 787 N N . LYS A 1 106 ? 19.024 -2.855 53.635 1.00 14.04 106 LYS A N 1
ATOM 788 C CA . LYS A 1 106 ? 19.272 -2.234 54.940 1.00 14.94 106 LYS A CA 1
ATOM 789 C C . LYS A 1 106 ? 20.095 -3.139 55.862 1.00 15.33 106 LYS A C 1
ATOM 790 O O . LYS A 1 106 ? 20.966 -2.660 56.590 1.00 15.58 106 LYS A O 1
ATOM 796 N N . GLN A 1 107 ? 19.822 -4.443 55.817 1.00 15.09 107 GLN A N 1
ATOM 797 C CA . GLN A 1 107 ? 20.595 -5.432 56.573 1.00 15.75 107 GLN A CA 1
ATOM 798 C C . GLN A 1 107 ? 22.067 -5.437 56.158 1.00 15.40 107 GLN A C 1
ATOM 799 O O . GLN A 1 107 ? 22.957 -5.588 57.000 1.00 15.88 107 GLN A O 1
ATOM 805 N N . ALA A 1 108 ? 22.307 -5.272 54.857 1.00 14.60 108 ALA A N 1
ATOM 806 C CA . ALA A 1 108 ? 23.659 -5.266 54.294 1.00 14.45 108 ALA A CA 1
ATOM 807 C C . ALA A 1 108 ? 24.432 -3.983 54.611 1.00 14.51 108 ALA A C 1
ATOM 808 O O . ALA A 1 108 ? 25.642 -3.914 54.392 1.00 14.68 108 ALA A O 1
ATOM 810 N N . GLY A 1 109 ? 23.731 -2.974 55.119 1.00 14.40 109 GLY A N 1
ATOM 811 C CA . GLY A 1 109 ? 24.378 -1.763 55.609 1.00 14.83 109 GLY A CA 1
ATOM 812 C C . GLY A 1 109 ? 24.082 -0.485 54.845 1.00 14.39 109 GLY A C 1
ATOM 813 O O . GLY A 1 109 ? 24.648 0.560 55.159 1.00 14.73 109 GLY A O 1
ATOM 814 N N . ALA A 1 110 ? 23.199 -0.560 53.849 1.00 13.53 110 ALA A N 1
ATOM 815 C CA . ALA A 1 110 ? 22.770 0.633 53.113 1.00 13.04 110 ALA A CA 1
ATOM 816 C C . ALA A 1 110 ? 21.971 1.572 54.019 1.00 13.33 110 ALA A C 1
ATOM 817 O O . ALA A 1 110 ? 21.126 1.124 54.798 1.00 13.39 110 ALA A O 1
ATOM 819 N N . SER A 1 111 ? 22.250 2.870 53.912 1.00 13.36 111 SER A N 1
ATOM 820 C CA . SER A 1 111 ? 21.639 3.877 54.781 1.00 13.81 111 SER A CA 1
ATOM 821 C C . SER A 1 111 ? 20.408 4.541 54.162 1.00 13.39 111 SER A C 1
ATOM 822 O O . SER A 1 111 ? 19.672 5.264 54.845 1.00 13.52 111 SER A O 1
ATOM 825 N N . LYS A 1 112 ? 20.189 4.292 52.872 1.00 12.71 112 LYS A N 1
ATOM 826 C CA . LYS A 1 112 ? 19.018 4.800 52.166 1.00 12.43 112 LYS A CA 1
ATOM 827 C C . LYS A 1 112 ? 18.582 3.842 51.061 1.00 11.86 112 LYS A C 1
ATOM 828 O O . LYS A 1 112 ? 19.403 3.394 50.255 1.00 11.46 112 LYS A O 1
ATOM 834 N N . VAL A 1 113 ? 17.288 3.535 51.035 1.00 11.69 113 VAL A N 1
ATOM 835 C CA . VAL A 1 113 ? 16.703 2.731 49.968 1.00 11.44 113 VAL A CA 1
ATOM 836 C C . VAL A 1 113 ? 15.713 3.573 49.168 1.00 11.23 113 VAL A C 1
ATOM 837 O O . VAL A 1 113 ? 14.802 4.186 49.729 1.00 11.35 113 VAL A O 1
ATOM 841 N N . ILE A 1 114 ? 15.920 3.605 47.855 1.00 10.93 114 ILE A N 1
ATOM 842 C CA . ILE A 1 114 ? 15.050 4.323 46.933 1.00 10.82 114 ILE A CA 1
ATOM 843 C C . ILE A 1 114 ? 14.426 3.317 45.971 1.00 10.55 114 ILE A C 1
ATOM 844 O O . ILE A 1 114 ? 15.091 2.377 45.538 1.00 10.27 114 ILE A O 1
ATOM 849 N N . ALA A 1 115 ? 13.146 3.509 45.657 1.00 10.70 115 ALA A N 1
ATOM 850 C CA . ALA A 1 115 ? 12.480 2.734 44.612 1.00 10.68 115 ALA A CA 1
ATOM 851 C C . ALA A 1 115 ? 11.665 3.653 43.702 1.00 10.87 115 ALA A C 1
ATOM 852 O O . ALA A 1 115 ? 10.942 4.533 44.182 1.00 10.95 115 ALA A O 1
ATOM 854 N N . SER A 1 116 ? 11.795 3.450 42.393 1.00 10.89 116 SER A N 1
ATOM 855 C CA . SER A 1 116 ? 11.078 4.258 41.405 1.00 11.36 116 SER A CA 1
ATOM 856 C C . SER A 1 116 ? 9.851 3.536 40.861 1.00 11.69 116 SER A C 1
ATOM 857 O O . SER A 1 116 ? 9.938 2.391 40.420 1.00 11.71 116 SER A O 1
ATOM 860 N N . THR A 1 117 ? 8.707 4.211 40.908 1.00 12.26 117 THR A N 1
ATOM 861 C CA . THR A 1 117 ? 7.492 3.702 40.284 1.00 12.80 117 THR A CA 1
ATOM 862 C C . THR A 1 117 ? 7.362 4.295 38.891 1.00 13.39 117 THR A C 1
ATOM 863 O O . THR A 1 117 ? 7.970 5.328 38.585 1.00 13.16 117 THR A O 1
ATOM 867 N N . HIS A 1 118 ? 6.574 3.633 38.049 1.00 14.22 118 HIS A N 1
ATOM 868 C CA . HIS A 1 118 ? 6.340 4.101 36.689 1.00 15.14 118 HIS A CA 1
ATOM 869 C C . HIS A 1 118 ? 4.843 4.047 36.373 1.00 16.22 118 HIS A C 1
ATOM 870 O O . HIS A 1 118 ? 4.073 4.831 36.923 1.00 16.75 118 HIS A O 1
ATOM 877 N N . GLY A 1 119 ? 4.428 3.118 35.517 1.00 17.21 119 GLY A N 1
ATOM 878 C CA . GLY A 1 119 ? 3.012 2.968 35.174 1.00 18.38 119 GLY A CA 1
ATOM 879 C C . GLY A 1 119 ? 2.328 1.791 35.849 1.00 18.98 119 GLY A C 1
ATOM 880 O O . GLY A 1 119 ? 1.174 1.895 36.272 1.00 19.44 119 GLY A O 1
ATOM 881 N N . HIS A 1 120 ? 3.050 0.677 35.957 1.00 19.13 120 HIS A N 1
ATOM 882 C CA . HIS A 1 120 ? 2.483 -0.604 36.388 1.00 19.76 120 HIS A CA 1
ATOM 883 C C . HIS A 1 120 ? 1.907 -0.621 37.807 1.00 19.89 120 HIS A C 1
ATOM 884 O O . HIS A 1 120 ? 0.924 -1.316 38.061 1.00 20.45 120 HIS A O 1
ATOM 886 N N . GLU A 1 121 ? 2.512 0.143 38.716 1.00 19.57 121 GLU A N 1
ATOM 887 C CA . GLU A 1 121 ? 2.099 0.158 40.127 1.00 19.62 121 GLU A CA 1
ATOM 888 C C . GLU A 1 121 ? 0.649 0.609 40.346 1.00 20.24 121 GLU A C 1
ATOM 889 O O . GLU A 1 121 ? 0.039 0.262 41.360 1.00 20.37 121 GLU A O 1
ATOM 895 N N . VAL A 1 122 ? 0.110 1.374 39.396 1.00 20.60 122 VAL A N 1
ATOM 896 C CA . VAL A 1 122 ? -1.301 1.779 39.417 1.00 21.47 122 VAL A CA 1
ATOM 897 C C . VAL A 1 122 ? -2.211 0.547 39.416 1.00 21.99 122 VAL A C 1
ATOM 898 O O . VAL A 1 122 ? -3.124 0.441 40.234 1.00 22.42 122 VAL A O 1
ATOM 902 N N . GLY A 1 123 ? -1.942 -0.384 38.503 1.00 22.19 123 GLY A N 1
ATOM 903 C CA . GLY A 1 123 ? -2.692 -1.634 38.418 1.00 22.84 123 GLY A CA 1
ATOM 904 C C . GLY A 1 123 ? -2.489 -2.531 39.627 1.00 22.88 123 GLY A C 1
ATOM 905 O O . GLY A 1 123 ? -3.388 -3.288 39.997 1.00 23.21 123 GLY A O 1
ATOM 906 N N . TRP A 1 124 ? -1.302 -2.445 40.235 1.00 22.45 124 TRP A N 1
ATOM 907 C CA . TRP A 1 124 ? -0.973 -3.206 41.446 1.00 22.85 124 TRP A CA 1
ATOM 908 C C . TRP A 1 124 ? -1.808 -2.781 42.661 1.00 23.57 124 TRP A C 1
ATOM 909 O O . TRP A 1 124 ? -2.020 -3.571 43.581 1.00 23.89 124 TRP A O 1
ATOM 920 N N . SER A 1 125 ? -2.280 -1.536 42.661 1.00 24.21 125 SER A N 1
ATOM 921 C CA . SER A 1 125 ? -3.100 -1.026 43.763 1.00 25.16 125 SER A CA 1
ATOM 922 C C . SER A 1 125 ? -4.565 -1.478 43.687 1.00 26.30 125 SER A C 1
ATOM 923 O O . SER A 1 125 ? -5.367 -1.148 44.566 1.00 26.87 125 SER A O 1
ATOM 926 N N . MET A 1 126 ? -4.898 -2.248 42.650 1.00 26.98 126 MET A N 1
ATOM 927 C CA . MET A 1 126 ? -6.281 -2.664 42.380 1.00 28.31 126 MET A CA 1
ATOM 928 C C . MET A 1 126 ? -6.621 -4.073 42.877 1.00 28.79 126 MET A C 1
ATOM 929 O O . MET A 1 126 ? -7.796 -4.427 42.986 1.00 29.62 126 MET A O 1
ATOM 934 N N . LEU A 1 127 ? -5.598 -4.873 43.163 1.00 28.47 127 LEU A N 1
ATOM 935 C CA . LEU A 1 127 ? -5.792 -6.246 43.633 1.00 28.94 127 LEU A CA 1
ATOM 936 C C . LEU A 1 127 ? -5.33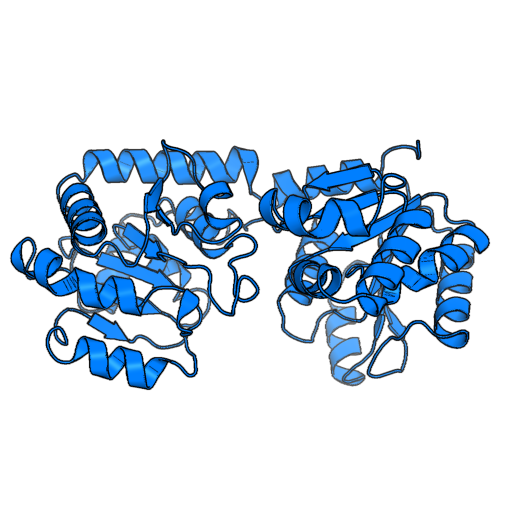5 -6.399 45.087 1.00 28.80 127 LEU A C 1
ATOM 937 O O . LEU A 1 127 ? -4.380 -5.740 45.497 1.00 28.12 127 LEU A O 1
ATOM 942 N N . PRO A 1 128 ? -6.012 -7.272 45.868 1.00 29.39 128 PRO A N 1
ATOM 943 C CA . PRO A 1 128 ? -5.693 -7.438 47.293 1.00 29.33 128 PRO A CA 1
ATOM 944 C C . PRO A 1 128 ? -4.250 -7.878 47.549 1.00 28.61 128 PRO A C 1
ATOM 945 O O . PRO A 1 128 ? -3.579 -7.308 48.415 1.00 28.34 128 PRO A O 1
ATOM 949 N N . GLY A 1 129 ? -3.784 -8.874 46.796 1.00 28.37 129 GLY A N 1
ATOM 950 C CA . GLY A 1 129 ? -2.435 -9.415 46.953 1.00 27.66 129 GLY A CA 1
ATOM 951 C C . GLY A 1 129 ? -1.333 -8.462 46.526 1.00 26.74 129 GLY A C 1
ATOM 952 O O . GLY A 1 129 ? -0.360 -8.259 47.262 1.00 26.28 129 GLY A O 1
ATOM 953 N N . SER A 1 130 ? -1.482 -7.880 45.336 1.00 26.27 130 SER A N 1
ATOM 954 C CA . SER A 1 130 ? -0.490 -6.947 44.800 1.00 25.37 130 SER A CA 1
ATOM 955 C C . SER A 1 130 ? -0.415 -5.667 45.629 1.00 24.87 130 SER A C 1
ATOM 956 O O . SER A 1 130 ? 0.647 -5.052 45.737 1.00 24.36 130 SER A O 1
ATOM 959 N N . ARG A 1 131 ? -1.546 -5.286 46.220 1.00 25.13 131 ARG A N 1
ATOM 960 C CA . ARG A 1 131 ? -1.621 -4.132 47.111 1.00 24.82 131 ARG A CA 1
ATOM 961 C C . ARG A 1 131 ? -0.833 -4.378 48.401 1.00 24.36 131 ARG A C 1
ATOM 962 O O . ARG A 1 131 ? -0.173 -3.471 48.914 1.00 24.01 131 ARG A O 1
ATOM 970 N N . GLN A 1 132 ? -0.902 -5.607 48.911 1.00 24.21 132 GLN A N 1
ATOM 971 C CA . GLN A 1 132 ? -0.136 -6.004 50.094 1.00 23.77 132 GLN A CA 1
ATOM 972 C C . GLN A 1 132 ? 1.371 -5.989 49.820 1.00 22.80 132 GLN A C 1
ATOM 973 O O . GLN A 1 132 ? 2.161 -5.644 50.700 1.00 22.52 132 GLN A O 1
ATOM 975 N N . SER A 1 133 ? 1.755 -6.364 48.600 1.00 22.05 133 SER A N 1
ATOM 976 C CA . SER A 1 133 ? 3.151 -6.295 48.160 1.00 21.18 133 SER A CA 1
ATOM 977 C C . SER A 1 133 ? 3.647 -4.851 48.114 1.00 20.31 133 SER A C 1
ATOM 978 O O . SER A 1 133 ? 4.773 -4.562 48.521 1.00 19.82 133 SER A O 1
ATOM 981 N N . LEU A 1 134 ? 2.794 -3.955 47.618 1.00 19.90 134 LEU A N 1
ATOM 982 C CA . LEU A 1 134 ? 3.086 -2.523 47.584 1.00 19.24 134 LEU A CA 1
ATOM 983 C C . LEU A 1 134 ? 3.305 -1.950 48.983 1.00 19.19 134 LEU A C 1
ATOM 984 O O . LEU A 1 134 ? 4.190 -1.116 49.183 1.00 18.70 134 LEU A O 1
ATOM 989 N N . ARG A 1 135 ? 2.505 -2.406 49.947 1.00 19.56 135 ARG A N 1
ATOM 990 C CA . ARG A 1 135 ? 2.665 -1.984 51.338 1.00 19.77 135 ARG A CA 1
ATOM 991 C C . ARG A 1 135 ? 3.994 -2.464 51.925 1.00 19.53 135 ARG A C 1
ATOM 992 O O . ARG A 1 135 ? 4.665 -1.714 52.635 1.00 19.27 135 ARG A O 1
ATOM 1000 N N . LYS A 1 136 ? 4.366 -3.706 51.616 1.00 19.47 136 LYS A N 1
ATOM 1001 C CA . LYS A 1 136 ? 5.621 -4.289 52.093 1.00 19.55 136 LYS A CA 1
ATOM 1002 C C . LYS A 1 136 ? 6.822 -3.516 51.551 1.00 18.91 136 LYS A C 1
ATOM 1003 O O . LYS A 1 136 ? 7.788 -3.271 52.279 1.00 18.97 136 LYS A O 1
ATOM 1007 N N . ILE A 1 137 ? 6.744 -3.134 50.275 1.00 18.48 137 ILE A N 1
ATOM 1008 C CA . ILE A 1 137 ? 7.741 -2.269 49.645 1.00 18.03 137 ILE A CA 1
ATOM 1009 C C . ILE A 1 137 ? 7.799 -0.924 50.369 1.00 18.08 137 ILE A C 1
ATOM 1010 O O . ILE A 1 137 ? 8.875 -0.475 50.766 1.00 17.91 137 ILE A O 1
ATOM 1015 N N . GLY A 1 138 ? 6.633 -0.306 50.560 1.00 18.26 138 GLY A N 1
ATOM 1016 C CA . GLY A 1 138 ? 6.526 0.989 51.231 1.00 18.51 138 GLY A CA 1
ATOM 1017 C C . GLY A 1 138 ? 7.145 1.032 52.618 1.00 18.80 138 GLY A C 1
ATOM 1018 O O . GLY A 1 138 ? 7.792 2.014 52.980 1.00 19.00 138 GLY A O 1
ATOM 1019 N N . THR A 1 139 ? 6.962 -0.041 53.386 1.00 19.10 139 THR A N 1
ATOM 1020 C CA . THR A 1 139 ? 7.462 -0.107 54.764 1.00 19.44 139 THR A CA 1
ATOM 1021 C C . THR A 1 139 ? 8.991 -0.202 54.858 1.00 19.08 139 THR A C 1
ATOM 1022 O O . THR A 1 139 ? 9.570 0.123 55.896 1.00 19.35 139 THR A O 1
ATOM 1026 N N . GLU A 1 140 ? 9.635 -0.627 53.771 1.00 18.17 140 GLU A N 1
ATOM 1027 C CA . GLU A 1 140 ? 11.081 -0.864 53.759 1.00 17.81 140 GLU A CA 1
ATOM 1028 C C . GLU A 1 140 ? 11.862 0.127 52.888 1.00 17.16 140 GLU A C 1
ATOM 1029 O O . GLU A 1 140 ? 13.099 0.140 52.904 1.00 17.24 140 GLU A O 1
ATOM 1033 N N . VAL A 1 141 ? 11.134 0.951 52.137 1.00 16.48 141 VAL A N 1
ATOM 1034 C CA . VAL A 1 141 ? 11.728 1.949 51.247 1.00 15.83 141 VAL A CA 1
ATOM 1035 C C . VAL A 1 141 ? 11.672 3.342 51.882 1.00 15.77 141 VAL A C 1
ATOM 1036 O O . VAL A 1 141 ? 10.643 3.747 52.425 1.00 16.12 141 VAL A O 1
ATOM 1040 N N . ASP A 1 142 ? 12.787 4.065 51.811 1.00 15.13 142 ASP A N 1
ATOM 1041 C CA . ASP A 1 142 ? 12.883 5.400 52.397 1.00 14.99 142 ASP A CA 1
ATOM 1042 C C . ASP A 1 142 ? 12.341 6.476 51.462 1.00 14.47 142 ASP A C 1
ATOM 1043 O O . ASP A 1 142 ? 11.699 7.430 51.908 1.00 14.79 142 ASP A O 1
ATOM 1048 N N . VAL A 1 143 ? 12.610 6.318 50.168 1.00 13.45 143 VAL A N 1
ATOM 1049 C CA . VAL A 1 143 ? 12.163 7.271 49.157 1.00 13.02 143 VAL A CA 1
ATOM 1050 C C . VAL A 1 143 ? 11.474 6.537 48.011 1.00 12.37 143 VAL A C 1
ATOM 1051 O O . VAL A 1 143 ? 12.082 5.699 47.346 1.00 11.86 143 VAL A O 1
ATOM 1055 N N . LEU A 1 144 ? 10.200 6.847 47.794 1.00 12.34 144 LEU A N 1
ATOM 1056 C CA . LEU A 1 144 ? 9.483 6.315 46.645 1.00 11.92 144 LEU A CA 1
ATOM 1057 C C . LEU A 1 144 ? 9.267 7.418 45.618 1.00 11.64 144 LEU A C 1
ATOM 1058 O O . LEU A 1 144 ? 8.635 8.437 45.913 1.00 11.98 144 LEU A O 1
ATOM 1063 N N . THR A 1 145 ? 9.802 7.220 44.417 1.00 10.89 145 THR A N 1
ATOM 1064 C CA . THR A 1 145 ? 9.630 8.210 43.354 1.00 10.52 145 THR A CA 1
ATOM 1065 C C . THR A 1 145 ? 8.440 7.877 42.450 1.00 10.45 145 THR A C 1
ATOM 1066 O O . THR A 1 145 ? 8.080 6.710 42.286 1.00 10.19 145 THR A O 1
ATOM 1070 N N . TYR A 1 146 ? 7.832 8.921 41.889 1.00 10.36 146 TYR A N 1
ATOM 1071 C CA . TYR A 1 146 ? 6.654 8.791 41.038 1.00 10.60 146 TYR A CA 1
ATOM 1072 C C . TYR A 1 146 ? 6.776 9.732 39.839 1.00 10.62 146 TYR A C 1
ATOM 1073 O O . TYR A 1 146 ? 7.458 10.754 39.917 1.00 10.68 146 TYR A O 1
ATOM 1082 N N . ILE A 1 147 ? 6.106 9.389 38.742 1.00 10.94 147 ILE A N 1
ATOM 1083 C CA . ILE A 1 147 ? 6.217 10.151 37.490 1.00 11.25 147 ILE A CA 1
ATOM 1084 C C . ILE A 1 147 ? 5.223 11.322 37.363 1.00 11.49 147 ILE A C 1
ATOM 1085 O O . ILE A 1 147 ? 5.516 12.316 36.697 1.00 11.58 147 ILE A O 1
ATOM 1090 N N . SER A 1 148 ? 4.059 11.198 38.000 1.00 11.64 148 SER A N 1
ATOM 1091 C CA . SER A 1 148 ? 3.045 12.256 37.971 1.00 12.01 148 SER A CA 1
ATOM 1092 C C . SER A 1 148 ? 2.210 12.285 39.248 1.00 12.24 148 SER A C 1
ATOM 1093 O O . SER A 1 148 ? 2.122 11.288 39.967 1.00 11.76 148 SER A O 1
ATOM 1096 N N . GLN A 1 149 ? 1.596 13.435 39.522 1.00 12.59 149 GLN A N 1
ATOM 1097 C CA . GLN A 1 149 ? 0.668 13.563 40.642 1.00 13.09 149 GLN A CA 1
ATOM 1098 C C . GLN A 1 149 ? -0.517 12.618 40.473 1.00 13.30 149 GLN A C 1
ATOM 1099 O O . GLN A 1 149 ? -1.088 12.147 41.460 1.00 13.19 149 GLN A O 1
ATOM 1105 N N . TYR A 1 150 ? -0.871 12.338 39.217 1.00 13.33 150 TYR A N 1
ATOM 1106 C CA . TYR A 1 150 ? -1.915 11.367 38.906 1.00 13.89 150 TYR A CA 1
ATOM 1107 C C . TYR A 1 150 ? -1.586 9.962 39.416 1.00 13.51 150 TYR A C 1
ATOM 1108 O O . TYR A 1 150 ? -2.383 9.368 40.145 1.00 13.51 150 TYR A O 1
ATOM 1117 N N . THR A 1 151 ? -0.425 9.432 39.025 1.00 13.23 151 THR A N 1
ATOM 1118 C CA . THR A 1 151 ? -0.033 8.078 39.439 1.00 13.29 151 THR A CA 1
ATOM 1119 C C . THR A 1 151 ? 0.092 7.988 40.955 1.00 13.45 151 THR A C 1
ATOM 1120 O O . THR A 1 151 ? -0.354 7.006 41.557 1.00 13.49 151 THR A O 1
ATOM 1124 N N . LEU A 1 152 ? 0.670 9.026 41.563 1.00 13.63 152 LEU A N 1
ATOM 1125 C CA . LEU A 1 152 ? 0.759 9.125 43.020 1.00 14.08 152 LEU A CA 1
ATOM 1126 C C . LEU A 1 152 ? -0.604 8.978 43.703 1.00 14.94 152 LEU A C 1
ATOM 1127 O O . LEU A 1 152 ? -0.744 8.194 44.641 1.00 14.86 152 LEU A O 1
ATOM 1132 N N . ARG A 1 153 ? -1.603 9.721 43.228 1.00 15.89 153 ARG A N 1
ATOM 1133 C CA . ARG A 1 153 ? -2.957 9.630 43.783 1.00 17.10 153 ARG A CA 1
ATOM 1134 C C . ARG A 1 153 ? -3.522 8.207 43.703 1.00 17.34 153 ARG A C 1
ATOM 1135 O O . ARG A 1 153 ? -4.183 7.745 44.637 1.00 17.66 153 ARG A O 1
ATOM 1143 N N . ARG A 1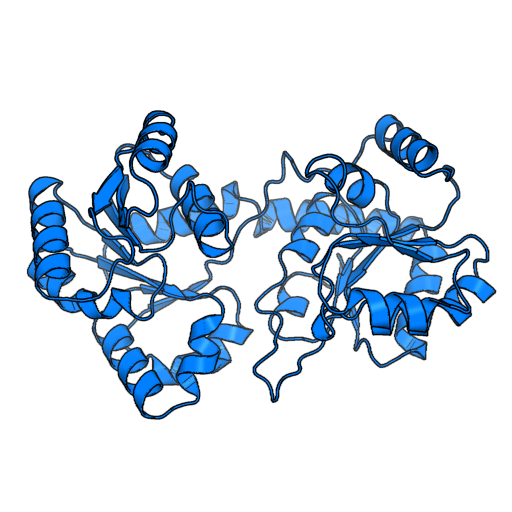 154 ? -3.249 7.520 42.594 1.00 17.35 154 ARG A N 1
ATOM 1144 C CA . ARG A 1 154 ? -3.764 6.167 42.369 1.00 17.86 154 ARG A CA 1
ATOM 1145 C C . ARG A 1 154 ? -3.196 5.114 43.332 1.00 17.69 154 ARG A C 1
ATOM 1146 O O . ARG A 1 154 ? -3.914 4.192 43.727 1.00 18.02 154 ARG A O 1
ATOM 1154 N N . PHE A 1 155 ? -1.922 5.244 43.712 1.00 17.31 155 PHE A N 1
ATOM 1155 C CA . PHE A 1 155 ? -1.272 4.202 44.524 1.00 17.22 155 PHE A CA 1
ATOM 1156 C C . PHE A 1 155 ? -0.708 4.605 45.898 1.00 17.51 155 PHE A C 1
ATOM 1157 O O . PHE A 1 155 ? -0.154 3.758 46.610 1.00 17.43 155 PHE A O 1
ATOM 1165 N N . LYS A 1 156 ? -0.850 5.878 46.268 1.00 18.13 156 LYS A N 1
ATOM 1166 C CA . LYS A 1 156 ? -0.272 6.391 47.520 1.00 18.59 156 LYS A CA 1
ATOM 1167 C C . LYS A 1 156 ? -0.708 5.606 48.763 1.00 18.97 156 LYS A C 1
ATOM 1168 O O . LYS A 1 156 ? 0.133 5.207 49.572 1.00 18.75 156 LYS A O 1
ATOM 1174 N N . SER A 1 157 ? -2.015 5.381 48.901 1.00 19.56 157 SER A N 1
ATOM 1175 C CA . SER A 1 157 ? -2.563 4.672 50.063 1.00 20.08 157 SER A CA 1
ATOM 1176 C C . SER A 1 157 ? -2.059 3.230 50.173 1.00 19.76 157 SER A C 1
ATOM 1177 O O . SER A 1 157 ? -1.918 2.702 51.278 1.00 20.04 157 SER A O 1
ATOM 1180 N N . ALA A 1 158 ? -1.781 2.608 49.026 1.00 19.23 158 ALA A N 1
ATOM 1181 C CA . ALA A 1 158 ? -1.261 1.240 48.983 1.00 18.86 158 ALA A CA 1
ATOM 1182 C C . ALA A 1 158 ? 0.146 1.131 49.578 1.00 18.40 158 ALA A C 1
ATOM 1183 O O . ALA A 1 158 ? 0.423 0.211 50.350 1.00 18.40 158 ALA A O 1
ATOM 1185 N N . PHE A 1 159 ? 1.022 2.073 49.225 1.00 17.90 159 PHE A N 1
ATOM 1186 C CA . PHE A 1 159 ? 2.393 2.100 49.742 1.00 17.68 159 PHE A CA 1
ATOM 1187 C C . PHE A 1 159 ? 2.470 2.455 51.230 1.00 18.33 159 PHE A C 1
ATOM 1188 O O . PHE A 1 159 ? 3.362 1.983 51.939 1.00 18.18 159 PHE A O 1
ATOM 1196 N N . GLY A 1 160 ? 1.535 3.282 51.692 1.00 19.21 160 GLY A N 1
ATOM 1197 C CA . GLY A 1 160 ? 1.498 3.708 53.091 1.00 20.15 160 GLY A CA 1
ATOM 1198 C C . GLY A 1 160 ? 2.303 4.971 53.328 1.00 20.37 160 GLY A C 1
ATOM 1199 O O . GLY A 1 160 ? 2.805 5.581 52.379 1.00 20.05 160 GLY A O 1
ATOM 1200 N N . SER A 1 161 ? 2.445 5.353 54.595 1.00 21.13 161 SER A N 1
ATOM 1201 C CA . SER A 1 161 ? 3.056 6.639 54.949 1.00 21.62 161 SER A CA 1
ATOM 1202 C C . SER A 1 161 ? 4.534 6.585 55.372 1.00 21.44 161 SER A C 1
ATOM 1203 O O . SER A 1 161 ? 5.123 7.624 55.689 1.00 21.75 161 SER A O 1
ATOM 1206 N N . HIS A 1 162 ? 5.132 5.393 55.367 1.00 21.01 162 HIS A N 1
ATOM 1207 C CA . HIS A 1 162 ? 6.548 5.248 55.743 1.00 20.77 162 HIS A CA 1
ATOM 1208 C C . HIS A 1 162 ? 7.535 5.975 54.811 1.00 20.12 162 HIS A C 1
ATOM 1209 O O . HIS A 1 162 ? 8.415 6.690 55.300 1.00 20.43 162 HIS A O 1
ATOM 1216 N N . PRO A 1 163 ? 7.410 5.791 53.476 1.00 19.36 163 PRO A N 1
ATOM 1217 C CA . PRO A 1 163 ? 8.388 6.465 52.623 1.00 18.75 163 PRO A CA 1
ATOM 1218 C C . PRO A 1 163 ? 8.060 7.936 52.382 1.00 18.76 163 PRO A C 1
ATOM 1219 O O . PRO A 1 163 ? 6.910 8.350 52.544 1.00 19.09 163 PRO A O 1
ATOM 1223 N N . THR A 1 164 ? 9.079 8.711 52.018 1.00 18.31 164 THR A N 1
ATOM 1224 C CA . THR A 1 164 ? 8.880 10.051 51.473 1.00 18.31 164 THR A CA 1
ATOM 1225 C C . THR A 1 164 ? 8.650 9.920 49.969 1.00 17.38 164 THR A C 1
ATOM 1226 O O . THR A 1 164 ? 9.331 9.143 49.297 1.00 16.72 164 THR A O 1
ATOM 1230 N N . PHE A 1 165 ? 7.688 10.674 49.449 1.00 17.15 165 PHE A N 1
ATOM 1231 C CA . PHE A 1 165 ? 7.331 10.591 48.034 1.00 16.60 165 PHE A CA 1
ATOM 1232 C C . PHE A 1 165 ? 7.933 11.748 47.240 1.00 16.34 165 PHE A C 1
ATOM 1233 O O . PHE A 1 165 ? 7.731 12.916 47.583 1.00 16.64 165 PHE A O 1
ATOM 1241 N N . GLU A 1 166 ? 8.677 11.410 46.188 1.00 15.61 166 GLU A N 1
ATOM 1242 C CA . GLU A 1 166 ? 9.405 12.398 45.392 1.00 15.61 166 GLU A CA 1
ATOM 1243 C C . GLU A 1 166 ? 9.059 12.309 43.907 1.00 15.07 166 GLU A C 1
ATOM 1244 O O . GLU A 1 166 ? 9.049 11.223 43.328 1.00 14.59 166 GLU A O 1
ATOM 1250 N N . HIS A 1 167 ? 8.779 13.459 43.299 1.00 14.94 167 HIS A N 1
ATOM 1251 C CA . HIS A 1 167 ? 8.446 13.532 41.877 1.00 14.68 167 HIS A CA 1
ATOM 1252 C C . HIS A 1 167 ? 9.702 13.370 41.017 1.00 14.12 167 HIS A C 1
ATOM 1253 O O . HIS A 1 167 ? 10.561 14.256 40.979 1.00 14.22 167 HIS A O 1
ATOM 1260 N N . LEU A 1 168 ? 9.814 12.227 40.343 1.00 13.52 168 LEU A N 1
ATOM 1261 C CA . LEU A 1 168 ? 10.958 11.967 39.468 1.00 13.03 168 LEU A CA 1
ATOM 1262 C C . LEU A 1 168 ? 10.539 11.375 38.116 1.00 13.01 168 LEU A C 1
ATOM 1263 O O . LEU A 1 168 ? 10.773 10.189 37.848 1.00 12.99 168 LEU A O 1
ATOM 1268 N N . PRO A 1 169 ? 9.902 12.200 37.264 1.00 13.21 169 PRO A N 1
ATOM 1269 C CA . PRO A 1 169 ? 9.576 11.776 35.908 1.00 13.23 169 PRO A CA 1
ATOM 1270 C C . PRO A 1 169 ? 10.803 11.829 35.008 1.00 13.02 169 PRO A C 1
ATOM 1271 O O . PRO A 1 169 ? 11.820 12.411 35.383 1.00 13.00 169 PRO A O 1
ATOM 1275 N N . SER A 1 170 ? 10.695 11.233 33.825 1.00 12.97 170 SER A N 1
ATOM 1276 C CA . SER A 1 170 ? 11.721 11.366 32.800 1.00 12.86 170 SER A CA 1
ATOM 1277 C C . SER A 1 170 ? 11.932 12.836 32.444 1.00 12.91 170 SER A C 1
ATOM 1278 O O . SER A 1 170 ? 11.001 13.647 32.510 1.00 13.03 170 SER A O 1
ATOM 1281 N N . GLY A 1 171 ? 13.164 13.176 32.085 1.00 13.04 171 GLY A N 1
ATOM 1282 C CA . GLY A 1 171 ? 13.450 14.474 31.497 1.00 12.60 171 GLY A CA 1
ATOM 1283 C C . GLY A 1 171 ? 13.346 14.397 29.985 1.00 12.33 171 GLY A C 1
ATOM 1284 O O . GLY A 1 171 ? 13.034 13.344 29.427 1.00 12.10 171 GLY A O 1
ATOM 1285 N N . VAL A 1 172 ? 13.596 15.522 29.323 1.00 12.15 172 VAL A N 1
ATOM 1286 C CA . VAL A 1 172 ? 13.692 15.562 27.866 1.00 12.06 172 VAL A CA 1
ATOM 1287 C C . VAL A 1 172 ? 15.042 16.174 27.471 1.00 11.92 172 VAL A C 1
ATOM 1288 O O . VAL A 1 172 ? 15.521 17.099 28.130 1.00 11.86 172 VAL A O 1
ATOM 1292 N N . ASP A 1 173 ? 15.667 15.628 26.428 1.00 13.10 173 ASP A N 1
ATOM 1293 C CA . ASP A 1 173 ? 16.938 16.152 25.922 1.00 13.54 173 ASP A CA 1
ATOM 1294 C C . ASP A 1 173 ? 16.695 17.428 25.112 1.00 13.21 173 ASP A C 1
ATOM 1295 O O . ASP A 1 173 ? 16.263 17.373 23.955 1.00 12.91 173 ASP A O 1
ATOM 1300 N N . VAL A 1 174 ? 16.989 18.570 25.729 1.00 13.28 174 VAL A N 1
ATOM 1301 C CA . VAL A 1 174 ? 16.743 19.882 25.116 1.00 13.19 174 VAL A CA 1
ATOM 1302 C C . VAL A 1 174 ? 17.757 20.272 24.024 1.00 13.54 174 VAL A C 1
ATOM 1303 O O . VAL A 1 174 ? 17.582 21.289 23.349 1.00 13.70 174 VAL A O 1
ATOM 1307 N N . LYS A 1 175 ? 18.806 19.469 23.858 1.00 14.02 175 LYS A N 1
ATOM 1308 C CA . LYS A 1 175 ? 19.765 19.672 22.767 1.00 14.51 175 LYS A CA 1
ATOM 1309 C C . LYS A 1 175 ? 19.391 18.885 21.509 1.00 14.24 175 LYS A C 1
ATOM 1310 O O . LYS A 1 175 ? 19.663 19.331 20.391 1.00 14.27 175 LYS A O 1
ATOM 1313 N N . ARG A 1 176 ? 18.777 17.719 21.698 1.00 13.80 176 ARG A N 1
ATOM 1314 C CA . ARG A 1 176 ? 18.296 16.899 20.581 1.00 13.67 176 ARG A CA 1
ATOM 1315 C C . ARG A 1 176 ? 16.907 17.355 20.135 1.00 13.05 176 ARG A C 1
ATOM 1316 O O . ARG A 1 176 ? 16.644 17.487 18.937 1.00 13.03 176 ARG A O 1
ATOM 1318 N N . PHE A 1 177 ? 16.023 17.576 21.106 1.00 12.63 177 PHE A N 1
ATOM 1319 C CA . PHE A 1 177 ? 14.715 18.164 20.846 1.00 12.26 177 PHE A CA 1
ATOM 1320 C C . PHE A 1 177 ? 14.840 19.671 21.022 1.00 12.23 177 PHE A C 1
ATOM 1321 O O . PHE A 1 177 ? 14.852 20.189 22.142 1.00 12.31 177 PHE A O 1
ATOM 1329 N N . THR A 1 178 ? 14.963 20.360 19.894 1.00 12.29 178 THR A N 1
ATOM 1330 C CA . THR A 1 178 ? 15.272 21.782 19.875 1.00 12.33 178 THR A CA 1
ATOM 1331 C C . THR A 1 178 ? 14.498 22.452 18.727 1.00 12.09 178 THR A C 1
ATOM 1332 O O . THR A 1 178 ? 14.204 21.797 17.719 1.00 11.82 178 THR A O 1
ATOM 1336 N N . PRO A 1 179 ? 14.124 23.739 18.887 1.00 11.98 179 PRO A N 1
ATOM 1337 C CA . PRO A 1 179 ? 13.415 24.418 17.796 1.00 11.81 179 PRO A CA 1
ATOM 1338 C C . PRO A 1 179 ? 14.210 24.405 16.492 1.00 12.05 179 PRO A C 1
ATOM 1339 O O . PRO A 1 179 ? 15.441 24.515 16.509 1.00 12.35 179 PRO A O 1
ATOM 1343 N N . ALA A 1 180 ? 13.505 24.245 15.375 1.00 11.91 180 ALA A N 1
ATOM 1344 C CA . ALA A 1 180 ? 14.145 24.186 14.068 1.00 12.18 180 ALA A CA 1
ATOM 1345 C C . ALA A 1 180 ? 14.539 25.573 13.595 1.00 12.54 180 ALA A C 1
ATOM 1346 O O . ALA A 1 180 ? 13.814 26.543 13.816 1.00 12.41 180 ALA A O 1
ATOM 1348 N N . THR A 1 181 ? 15.696 25.662 12.948 1.00 13.01 181 THR A N 1
ATOM 1349 C CA . THR A 1 181 ? 16.067 26.872 12.226 1.00 13.49 181 THR A CA 1
ATOM 1350 C C . THR A 1 181 ? 15.101 27.020 11.051 1.00 13.31 181 THR A C 1
ATOM 1351 O O . THR A 1 181 ? 14.572 26.017 10.560 1.00 13.23 181 THR A O 1
ATOM 1355 N N . PRO A 1 182 ? 14.833 28.265 10.617 1.00 13.59 182 PRO A N 1
ATOM 1356 C CA . PRO A 1 182 ? 14.007 28.470 9.425 1.00 13.44 182 PRO A CA 1
ATOM 1357 C C . PRO A 1 182 ? 14.435 27.616 8.222 1.00 13.47 182 PRO A C 1
ATOM 1358 O O . PRO A 1 182 ? 13.569 27.105 7.508 1.00 13.09 182 PRO A O 1
ATOM 1362 N N . GLU A 1 183 ? 15.744 27.451 8.015 1.00 13.60 183 GLU A N 1
ATOM 1363 C CA . GLU A 1 183 ? 16.248 26.640 6.900 1.00 13.70 183 GLU A CA 1
ATOM 1364 C C . GLU A 1 183 ? 15.800 25.184 7.010 1.00 13.01 183 GLU A C 1
ATOM 1365 O O . GLU A 1 183 ? 15.269 24.620 6.052 1.00 12.78 183 GLU A O 1
ATOM 1371 N N . ASP A 1 184 ? 16.013 24.588 8.181 1.00 12.61 184 ASP A N 1
ATOM 1372 C CA . ASP A 1 184 ? 15.686 23.184 8.403 1.00 12.25 184 ASP A 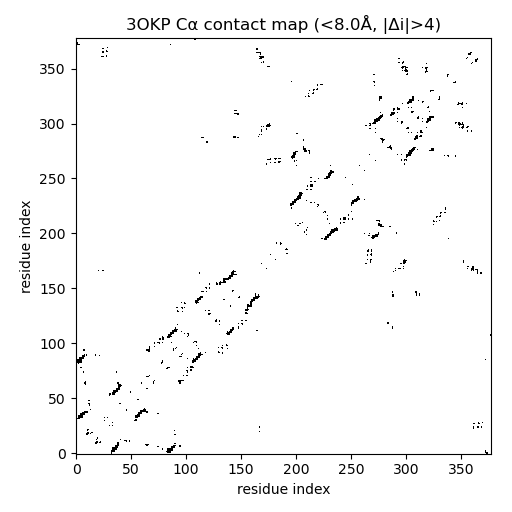CA 1
ATOM 1373 C C . ASP A 1 184 ? 14.183 22.923 8.343 1.00 11.45 184 ASP A C 1
ATOM 1374 O O . ASP A 1 184 ? 13.749 21.923 7.768 1.00 11.18 184 ASP A O 1
ATOM 1379 N N . LYS A 1 185 ? 13.404 23.835 8.924 1.00 10.92 185 LYS A N 1
ATOM 1380 C CA . LYS A 1 185 ? 11.942 23.753 8.910 1.00 10.37 185 LYS A CA 1
ATOM 1381 C C . LYS A 1 185 ? 11.388 23.824 7.482 1.00 10.20 185 LYS A C 1
ATOM 1382 O O . LYS A 1 185 ? 10.497 23.053 7.117 1.00 9.72 185 LYS A O 1
ATOM 1388 N N . SER A 1 186 ? 11.916 24.752 6.686 1.00 10.24 186 SER A N 1
ATOM 1389 C CA . SER A 1 186 ? 11.491 24.899 5.296 1.00 10.27 186 SER A CA 1
ATOM 1390 C C . SER A 1 186 ? 11.838 23.657 4.467 1.00 10.18 186 SER A C 1
ATOM 1391 O O . SER A 1 186 ? 11.009 23.179 3.693 1.00 10.13 186 SER A O 1
ATOM 1394 N N . ALA A 1 187 ? 13.049 23.131 4.656 1.00 10.25 187 ALA A N 1
ATOM 1395 C CA . ALA A 1 187 ? 13.509 21.936 3.939 1.00 10.23 187 ALA A CA 1
ATOM 1396 C C . ALA A 1 187 ? 12.737 20.672 4.320 1.00 9.83 187 ALA A C 1
ATOM 1397 O O . ALA A 1 187 ? 12.422 19.856 3.452 1.00 9.40 187 ALA A O 1
ATOM 1399 N N . THR A 1 188 ? 12.435 20.517 5.612 1.00 9.50 188 THR A N 1
ATOM 1400 C CA . THR A 1 188 ? 11.662 19.372 6.105 1.00 9.40 188 THR A CA 1
ATOM 1401 C C . THR A 1 188 ? 10.281 19.317 5.443 1.00 9.26 188 THR A C 1
ATOM 1402 O O . THR A 1 188 ? 9.848 18.260 4.982 1.00 9.10 188 THR A O 1
ATOM 1406 N N . ARG A 1 189 ? 9.611 20.467 5.384 1.00 9.41 189 ARG A N 1
ATOM 1407 C CA . ARG A 1 189 ? 8.291 20.569 4.760 1.00 9.60 189 ARG A CA 1
ATOM 1408 C C . ARG A 1 189 ? 8.327 20.189 3.280 1.00 10.31 189 ARG A C 1
ATOM 1409 O O . ARG A 1 189 ? 7.455 19.459 2.803 1.00 10.15 189 ARG A O 1
ATOM 1417 N N . LYS A 1 190 ? 9.349 20.666 2.569 1.00 11.01 190 LYS A N 1
ATOM 1418 C CA . LYS A 1 190 ? 9.539 20.325 1.158 1.00 11.88 190 LYS A CA 1
ATOM 1419 C C . LYS A 1 190 ? 9.816 18.834 0.954 1.00 12.35 190 LYS A C 1
ATOM 1420 O O . LYS A 1 190 ? 9.353 18.245 -0.024 1.00 12.48 190 LYS A O 1
ATOM 1426 N N . LYS A 1 191 ? 10.564 18.235 1.882 1.00 12.77 191 LYS A N 1
ATOM 1427 C CA . LYS A 1 191 ? 10.809 16.789 1.889 1.00 13.71 191 LYS A CA 1
ATOM 1428 C C . LYS A 1 191 ? 9.495 16.007 1.983 1.00 13.53 191 LYS A C 1
ATOM 1429 O O . LYS A 1 191 ? 9.338 14.962 1.345 1.00 13.82 191 LYS A O 1
ATOM 1435 N N . LEU A 1 192 ? 8.557 16.535 2.769 1.00 13.28 192 LEU A N 1
ATOM 1436 C CA . LEU A 1 192 ? 7.241 15.923 2.963 1.00 13.18 192 LEU A CA 1
ATOM 1437 C C . LEU A 1 192 ? 6.265 16.244 1.826 1.00 13.13 192 LEU A C 1
ATOM 1438 O O . LEU A 1 192 ? 5.140 15.733 1.800 1.00 13.07 192 LEU A O 1
ATOM 1443 N N . GLY A 1 193 ? 6.698 17.091 0.894 1.00 13.20 193 GLY A N 1
ATOM 1444 C CA . GLY A 1 193 ? 5.864 17.507 -0.231 1.00 12.97 193 GLY A CA 1
ATOM 1445 C C . GLY A 1 193 ? 4.943 18.659 0.123 1.00 12.65 193 GLY A C 1
ATOM 1446 O O . GLY A 1 193 ? 3.904 18.851 -0.514 1.00 12.54 193 GLY A O 1
ATOM 1447 N N . PHE A 1 194 ? 5.329 19.421 1.145 1.00 12.28 194 PHE A N 1
ATOM 1448 C CA . PHE A 1 194 ? 4.565 20.580 1.607 1.00 12.07 194 PHE A CA 1
ATOM 1449 C C . PHE A 1 194 ? 5.369 21.861 1.370 1.00 12.27 194 PHE A C 1
ATOM 1450 O O . PHE A 1 194 ? 6.483 21.814 0.848 1.00 12.44 194 PHE A O 1
ATOM 1458 N N . THR A 1 195 ? 4.803 23.000 1.765 1.00 12.23 195 THR A N 1
ATOM 1459 C CA . THR A 1 195 ? 5.473 24.294 1.624 1.00 12.56 195 THR A CA 1
ATOM 1460 C C . THR A 1 195 ? 5.527 25.042 2.962 1.00 12.37 195 THR A C 1
ATOM 1461 O O . THR A 1 195 ? 5.120 24.512 3.997 1.00 11.76 195 THR A O 1
ATOM 1465 N N . ASP A 1 196 ? 6.030 26.275 2.929 1.00 12.72 196 ASP A N 1
ATOM 1466 C CA . ASP A 1 196 ? 6.068 27.139 4.111 1.00 12.80 196 ASP A CA 1
ATOM 1467 C C . ASP A 1 196 ? 4.665 27.497 4.613 1.00 12.56 196 ASP A C 1
ATOM 1468 O O . ASP A 1 196 ? 4.492 27.848 5.782 1.00 12.59 196 ASP A O 1
ATOM 1473 N N . THR A 1 197 ? 3.673 27.400 3.729 1.00 12.50 197 THR A N 1
ATOM 1474 C CA . THR A 1 197 ? 2.307 27.823 4.048 1.00 12.51 197 THR A CA 1
ATOM 1475 C C . THR A 1 197 ? 1.382 26.692 4.511 1.00 11.93 197 THR A C 1
ATOM 1476 O O . THR A 1 197 ? 0.300 26.959 5.040 1.00 12.05 197 THR A O 1
ATOM 1480 N N . THR A 1 198 ? 1.809 25.443 4.320 1.00 11.29 198 THR A N 1
ATOM 1481 C CA . THR A 1 198 ? 1.004 24.274 4.698 1.00 10.45 198 THR A CA 1
ATOM 1482 C C . THR A 1 198 ? 0.721 24.235 6.205 1.00 10.01 198 THR A C 1
ATOM 1483 O O . THR A 1 198 ? 1.657 24.273 7.007 1.00 9.83 198 THR A O 1
ATOM 1487 N N . PRO A 1 199 ? -0.572 24.167 6.592 1.00 9.64 199 PRO A N 1
ATOM 1488 C CA . PRO A 1 199 ? -0.921 23.958 7.995 1.00 9.39 199 PRO A CA 1
ATOM 1489 C C . PRO A 1 199 ? -0.619 22.511 8.377 1.00 9.13 199 PRO A C 1
ATOM 1490 O O . PRO A 1 199 ? -1.136 21.583 7.751 1.00 9.35 199 PRO A O 1
ATOM 1494 N N . VAL A 1 200 ? 0.233 22.327 9.380 1.00 8.89 200 VAL A N 1
ATOM 1495 C CA . VAL A 1 200 ? 0.712 20.997 9.743 1.00 8.37 200 VAL A CA 1
ATOM 1496 C C . VAL A 1 200 ? 0.432 20.684 11.212 1.00 8.34 200 VAL A C 1
ATOM 1497 O O . VAL A 1 200 ? 0.903 21.392 12.114 1.00 8.30 200 VAL A O 1
ATOM 1501 N N . ILE A 1 201 ? -0.341 19.623 11.431 1.00 8.05 201 ILE A N 1
ATOM 1502 C CA . ILE A 1 201 ? -0.614 19.094 12.762 1.00 8.10 201 ILE A CA 1
ATOM 1503 C C . ILE A 1 201 ? 0.105 17.756 12.891 1.00 8.35 201 ILE A C 1
ATOM 1504 O O . ILE A 1 201 ? -0.112 16.844 12.087 1.00 8.57 201 ILE A O 1
ATOM 1509 N N . ALA A 1 202 ? 0.970 17.647 13.894 1.00 8.52 202 ALA A N 1
ATOM 1510 C CA . ALA A 1 202 ? 1.739 16.423 14.105 1.00 8.82 202 ALA A CA 1
ATOM 1511 C C . ALA A 1 202 ? 1.247 15.646 15.320 1.00 9.03 202 ALA A C 1
ATOM 1512 O O . ALA A 1 202 ? 0.987 16.224 16.380 1.00 8.85 202 ALA A O 1
ATOM 1514 N N . CYS A 1 203 ? 1.110 14.333 15.148 1.00 9.44 203 CYS A N 1
ATOM 1515 C CA . CYS A 1 203 ? 0.831 13.431 16.259 1.00 9.81 203 CYS A CA 1
ATOM 1516 C C . CYS A 1 203 ? 1.829 12.283 16.258 1.00 10.22 203 CYS A C 1
ATOM 1517 O O . CYS A 1 203 ? 1.719 11.355 15.451 1.00 10.29 203 CYS A O 1
ATOM 1520 N N . ASN A 1 204 ? 2.818 12.373 17.146 1.00 10.71 204 ASN A N 1
ATOM 1521 C CA . ASN A 1 204 ? 3.770 11.289 17.371 1.00 11.31 204 ASN A CA 1
ATOM 1522 C C . ASN A 1 204 ? 3.311 10.484 18.569 1.00 11.35 204 ASN A C 1
ATOM 1523 O O . ASN A 1 204 ? 3.130 11.039 19.657 1.00 11.51 204 ASN A O 1
ATOM 1528 N N . SER A 1 205 ? 3.107 9.185 18.356 1.00 11.40 205 SER A N 1
ATOM 1529 C CA . SER A 1 205 ? 2.648 8.252 19.390 1.00 11.59 205 SER A CA 1
ATOM 1530 C C . SER A 1 205 ? 2.403 6.875 18.790 1.00 11.93 205 SER A C 1
ATOM 1531 O O . SER A 1 205 ? 2.117 6.752 17.596 1.00 11.93 205 SER A O 1
ATOM 1534 N N . ARG A 1 206 ? 2.505 5.845 19.627 1.00 12.30 206 ARG A N 1
ATOM 1535 C CA . ARG A 1 206 ? 2.117 4.493 19.237 1.00 13.02 206 ARG A CA 1
ATOM 1536 C C . ARG A 1 206 ? 0.659 4.504 18.795 1.00 12.37 206 ARG A C 1
ATOM 1537 O O . ARG A 1 206 ? -0.162 5.237 19.355 1.00 11.99 206 ARG A O 1
ATOM 1545 N N . LEU A 1 207 ? 0.342 3.703 17.783 1.00 12.12 207 LEU A N 1
ATOM 1546 C CA . LEU A 1 207 ? -1.010 3.680 17.238 1.00 11.80 207 LEU A CA 1
ATOM 1547 C C . LEU A 1 207 ? -1.884 2.731 18.052 1.00 11.92 207 LEU A C 1
ATOM 1548 O O . LEU A 1 207 ? -2.025 1.554 17.717 1.00 12.14 207 LEU A O 1
ATOM 1553 N N . VAL A 1 208 ? -2.425 3.261 19.147 1.00 11.65 208 VAL A N 1
ATOM 1554 C CA . VAL A 1 208 ? -3.381 2.552 20.006 1.00 11.84 208 VAL A CA 1
ATOM 1555 C C . VAL A 1 208 ? -4.558 3.494 20.303 1.00 11.43 208 VAL A C 1
ATOM 1556 O O . VAL A 1 208 ? -4.382 4.718 20.284 1.00 10.94 208 VAL A O 1
ATOM 1560 N N . PRO A 1 209 ? -5.762 2.934 20.557 1.00 11.55 209 PRO A N 1
ATOM 1561 C CA . PRO A 1 209 ? -6.965 3.758 20.746 1.00 11.28 209 PRO A CA 1
ATOM 1562 C C . PRO A 1 209 ? -6.814 4.951 21.696 1.00 10.92 209 PRO A C 1
ATOM 1563 O O . PRO A 1 209 ? -7.267 6.050 21.367 1.00 10.61 209 PRO A O 1
ATOM 1567 N N . ARG A 1 210 ? -6.170 4.747 22.845 1.00 10.88 210 ARG A N 1
ATOM 1568 C CA . ARG A 1 210 ? -6.146 5.771 23.897 1.00 10.80 210 ARG A CA 1
ATOM 1569 C C . ARG A 1 210 ? -5.384 7.054 23.545 1.00 10.09 210 ARG A C 1
ATOM 1570 O O . ARG A 1 210 ? -5.586 8.084 24.187 1.00 9.96 210 ARG A O 1
ATOM 1578 N N . LYS A 1 211 ? -4.531 6.997 22.522 1.00 9.72 211 LYS A N 1
ATOM 1579 C CA . LYS A 1 211 ? -3.723 8.156 22.122 1.00 9.19 211 LYS A CA 1
ATOM 1580 C C . LYS A 1 211 ? -4.534 9.216 21.366 1.00 8.96 211 LYS A C 1
ATOM 1581 O O . LYS A 1 211 ? -4.090 10.356 21.205 1.00 8.71 211 LYS A O 1
ATOM 1587 N N . GLY A 1 212 ? -5.722 8.837 20.904 1.00 8.88 212 GLY A N 1
ATOM 1588 C CA . GLY A 1 212 ? -6.647 9.793 20.308 1.00 8.67 212 GLY A CA 1
ATOM 1589 C C . GLY A 1 212 ? -6.329 10.237 18.894 1.00 8.60 212 GLY A C 1
ATOM 1590 O O . GLY A 1 212 ? -6.741 11.330 18.482 1.00 8.52 212 GLY A O 1
ATOM 1591 N N . GLN A 1 213 ? -5.599 9.406 18.145 1.00 8.48 213 GLN A N 1
ATOM 1592 C CA . GLN A 1 213 ? -5.452 9.624 16.704 1.00 8.45 213 GLN A CA 1
ATOM 1593 C C . GLN A 1 213 ? -6.828 9.532 16.050 1.00 8.70 213 GLN A C 1
ATOM 1594 O O . GLN A 1 213 ? -7.114 10.256 15.097 1.00 8.66 213 GLN A O 1
ATOM 1600 N N . ASP A 1 214 ? -7.673 8.641 16.573 1.00 9.04 214 ASP A N 1
ATOM 1601 C CA . ASP A 1 214 ? -9.052 8.514 16.098 1.00 9.43 214 ASP A CA 1
ATOM 1602 C C . ASP A 1 214 ? -9.857 9.790 16.344 1.00 9.45 214 ASP A C 1
ATOM 1603 O O . ASP A 1 214 ? -10.617 10.220 15.475 1.00 9.70 214 ASP A O 1
ATOM 1608 N N . SER A 1 215 ? -9.662 10.400 17.514 1.00 9.34 215 SER A N 1
ATOM 1609 C CA . SER A 1 215 ? -10.304 11.674 17.857 1.00 9.31 215 SER A CA 1
ATOM 1610 C C . SER A 1 215 ? -9.857 12.784 16.903 1.00 9.16 215 SER A C 1
ATOM 1611 O O . SER A 1 215 ? -10.676 13.587 16.446 1.00 8.89 215 SER A O 1
ATOM 1614 N N . LEU A 1 216 ? -8.556 12.811 16.610 1.00 8.88 216 LEU A N 1
ATOM 1615 C CA . LEU A 1 216 ? -7.963 13.753 15.656 1.00 9.01 216 LEU A CA 1
ATOM 1616 C C . LEU A 1 216 ? -8.545 13.601 14.250 1.00 9.13 216 LEU A C 1
ATOM 1617 O O . LEU A 1 216 ? -8.908 14.596 13.609 1.00 9.11 216 LEU A O 1
ATOM 1622 N N . ILE A 1 217 ? -8.632 12.356 13.780 1.00 9.22 217 ILE A N 1
ATOM 1623 C CA . ILE A 1 217 ? -9.188 12.048 12.461 1.00 9.39 217 ILE A CA 1
ATOM 1624 C C . ILE A 1 217 ? -10.651 12.498 12.352 1.00 9.74 217 ILE A C 1
ATOM 1625 O O . ILE A 1 217 ? -11.062 13.054 11.329 1.00 9.81 217 ILE A O 1
ATOM 1630 N N . LYS A 1 218 ? -11.419 12.275 13.416 1.00 9.92 218 LYS A N 1
ATOM 1631 C CA . LYS A 1 218 ? -12.832 12.657 13.449 1.00 10.53 218 LYS A CA 1
ATOM 1632 C C . LYS A 1 218 ? -13.032 14.174 13.487 1.00 10.17 218 LYS A C 1
ATOM 1633 O O . LYS A 1 218 ? -14.075 14.679 13.069 1.00 10.57 218 LYS A O 1
ATOM 1639 N N . ALA A 1 219 ? -12.026 14.891 13.982 1.00 9.53 219 ALA A N 1
ATOM 1640 C CA . ALA A 1 219 ? -12.055 16.353 14.019 1.00 9.25 219 ALA A CA 1
ATOM 1641 C C . ALA A 1 219 ? -11.624 16.991 12.692 1.00 9.06 219 ALA A C 1
ATOM 1642 O O . ALA A 1 219 ? -11.904 18.170 12.448 1.00 8.88 219 ALA A O 1
ATOM 1644 N N . MET A 1 220 ? -10.960 16.213 11.835 1.00 8.82 220 MET A N 1
ATOM 1645 C CA . MET A 1 220 ? -10.405 16.752 10.585 1.00 8.79 220 MET A CA 1
ATOM 1646 C C . MET A 1 220 ? -11.397 17.389 9.583 1.00 9.11 220 MET A C 1
ATOM 1647 O O . MET A 1 220 ? -11.086 18.439 9.027 1.00 9.01 220 MET A O 1
ATOM 1652 N N . PRO A 1 221 ? -12.576 16.761 9.339 1.00 9.44 221 PRO A N 1
ATOM 1653 C CA . PRO A 1 221 ? -13.496 17.366 8.361 1.00 9.78 221 PRO A CA 1
ATOM 1654 C C . PRO A 1 221 ? -13.753 18.864 8.574 1.00 9.79 221 PRO A C 1
ATOM 1655 O O . PRO A 1 221 ? -13.729 19.629 7.607 1.00 9.84 221 PRO A O 1
ATOM 1659 N N . GLN A 1 222 ? -13.979 19.282 9.819 1.00 9.65 222 GLN A N 1
ATOM 1660 C CA . GLN A 1 222 ? -14.176 20.709 10.109 1.00 9.79 222 GLN A CA 1
ATOM 1661 C C . GLN A 1 222 ? -12.902 21.523 9.897 1.00 9.00 222 GLN A C 1
ATOM 1662 O O . GLN A 1 222 ? -12.958 22.634 9.365 1.00 9.03 222 GLN A O 1
ATOM 1668 N N . VAL A 1 223 ? -11.762 20.963 10.306 1.00 8.21 223 VAL A N 1
ATOM 1669 C CA . VAL A 1 223 ? -10.460 21.608 10.099 1.00 7.81 223 VAL A CA 1
ATOM 1670 C C . VAL A 1 223 ? -10.209 21.834 8.606 1.00 7.81 223 VAL A C 1
ATOM 1671 O O . VAL A 1 223 ? -9.868 22.943 8.187 1.00 7.73 223 VAL A O 1
ATOM 1675 N N . ILE A 1 224 ? -10.405 20.780 7.814 1.00 7.93 224 ILE A N 1
ATOM 1676 C CA . ILE A 1 224 ? -10.204 20.821 6.362 1.00 8.22 224 ILE A CA 1
ATOM 1677 C C . ILE A 1 224 ? -11.126 21.836 5.688 1.00 8.45 224 ILE A C 1
ATOM 1678 O O . ILE A 1 224 ? -10.706 22.544 4.774 1.00 8.46 224 ILE A O 1
ATOM 1683 N N . ALA A 1 225 ? -12.378 21.907 6.138 1.00 8.70 225 ALA A N 1
ATOM 1684 C CA . ALA A 1 225 ? -13.333 22.862 5.573 1.00 9.15 225 ALA A CA 1
ATOM 1685 C C . ALA A 1 225 ? -12.828 24.300 5.724 1.00 9.17 225 ALA A C 1
ATOM 1686 O O . ALA A 1 225 ? -12.909 25.094 4.785 1.00 9.20 225 ALA A O 1
ATOM 1688 N N . ALA A 1 226 ? -12.277 24.611 6.897 1.00 9.04 226 ALA A N 1
ATOM 1689 C CA . ALA A 1 226 ? -11.744 25.945 7.183 1.00 9.20 226 ALA A CA 1
ATOM 1690 C C . ALA A 1 226 ? -10.391 26.185 6.508 1.00 9.09 226 ALA A C 1
ATOM 1691 O O . ALA A 1 226 ? -10.137 27.272 5.983 1.00 9.29 226 ALA A O 1
ATOM 1693 N N . ARG A 1 227 ? -9.534 25.165 6.535 1.00 8.70 227 ARG A N 1
ATOM 1694 C CA . ARG A 1 227 ? -8.188 25.240 5.971 1.00 8.58 227 ARG A CA 1
ATOM 1695 C C . ARG A 1 227 ? -7.936 24.016 5.077 1.00 8.68 227 ARG A C 1
ATOM 1696 O O . ARG A 1 227 ? -7.383 23.015 5.538 1.00 8.49 227 ARG A O 1
ATOM 1704 N N . PRO A 1 228 ? -8.360 24.088 3.797 1.00 9.19 228 PRO A N 1
ATOM 1705 C CA . PRO A 1 228 ? -8.375 22.938 2.876 1.00 9.43 228 PRO A CA 1
ATOM 1706 C C . PRO A 1 228 ? -7.042 22.211 2.642 1.00 9.35 228 PRO A C 1
ATOM 1707 O O . PRO A 1 228 ? -7.049 21.052 2.220 1.00 9.27 228 PRO A O 1
ATOM 1711 N N . ASP A 1 229 ? -5.923 22.880 2.910 1.00 9.55 229 ASP A N 1
ATOM 1712 C CA . ASP A 1 229 ? -4.600 22.271 2.736 1.00 9.84 229 ASP A CA 1
ATOM 1713 C C . ASP A 1 229 ? -3.973 21.758 4.045 1.00 9.39 229 ASP A C 1
ATOM 1714 O O . ASP A 1 229 ? -2.803 21.367 4.066 1.00 9.28 229 ASP A O 1
ATOM 1719 N N . ALA A 1 230 ? -4.759 21.746 5.123 1.00 9.18 230 ALA A N 1
ATOM 1720 C CA . ALA A 1 230 ? -4.288 21.283 6.433 1.00 8.78 230 ALA A CA 1
ATOM 1721 C C . ALA A 1 230 ? -3.930 19.801 6.412 1.00 8.68 230 ALA A C 1
ATOM 1722 O O . ALA A 1 230 ? -4.680 18.980 5.885 1.00 8.79 230 ALA A O 1
ATOM 1724 N N . GLN A 1 231 ? -2.781 19.470 6.992 1.00 8.49 231 GLN A N 1
ATOM 1725 C CA . GLN A 1 231 ? -2.288 18.098 7.003 1.00 8.50 231 GLN A CA 1
ATOM 1726 C C . GLN A 1 231 ? -2.127 17.581 8.422 1.00 8.39 231 GLN A C 1
ATOM 1727 O O . GLN A 1 231 ? -1.460 18.210 9.257 1.00 8.45 231 GLN A O 1
ATOM 1733 N N . LEU A 1 232 ? -2.751 16.438 8.684 1.00 8.29 232 LEU A N 1
ATOM 1734 C CA . LEU A 1 232 ? -2.542 15.703 9.922 1.00 8.20 232 LEU A CA 1
ATOM 1735 C C . LEU A 1 232 ? -1.523 14.601 9.674 1.00 8.38 232 LEU A C 1
ATOM 1736 O O . LEU A 1 232 ? -1.759 13.683 8.879 1.00 8.22 232 LEU A O 1
ATOM 1741 N N . LEU A 1 233 ? -0.384 14.706 10.349 1.00 8.51 233 LEU A N 1
ATOM 1742 C CA . LEU A 1 233 ? 0.671 13.712 10.220 1.00 8.70 233 LEU A CA 1
ATOM 1743 C C . LEU A 1 233 ? 0.612 12.740 11.384 1.00 8.84 233 LEU A C 1
ATOM 1744 O O . LEU A 1 233 ? 0.824 13.117 12.538 1.00 8.63 233 LEU A O 1
ATOM 1749 N N . ILE A 1 234 ? 0.309 11.488 11.067 1.00 9.08 234 ILE A N 1
ATOM 1750 C CA . ILE A 1 234 ? 0.269 10.436 12.065 1.00 9.32 234 ILE A CA 1
ATOM 1751 C C . ILE A 1 234 ? 1.589 9.668 12.021 1.00 9.63 234 ILE A C 1
ATOM 1752 O O . ILE A 1 234 ? 1.856 8.901 11.087 1.00 9.67 234 ILE A O 1
ATOM 1757 N N . VAL A 1 235 ? 2.423 9.922 13.026 1.00 9.70 235 VAL A N 1
ATOM 1758 C CA . VAL A 1 235 ? 3.759 9.333 13.110 1.00 10.25 235 VAL A CA 1
ATOM 1759 C C . VAL A 1 235 ? 3.774 8.246 14.177 1.00 10.67 235 VAL A C 1
ATOM 1760 O O . VAL A 1 235 ? 3.451 8.500 15.342 1.00 10.47 235 VAL A O 1
ATOM 1764 N N . GLY A 1 236 ? 4.137 7.034 13.766 1.00 11.24 236 GLY A N 1
ATOM 1765 C CA . GLY A 1 236 ? 4.222 5.898 14.680 1.00 11.78 236 GLY A CA 1
ATOM 1766 C C . GLY A 1 236 ? 3.623 4.627 14.111 1.00 12.38 236 GLY A C 1
ATOM 1767 O O . GLY A 1 236 ? 3.109 4.616 12.988 1.00 12.24 236 GLY A O 1
ATOM 1768 N N . SER A 1 237 ? 3.691 3.555 14.898 1.00 12.89 237 SER A N 1
ATOM 1769 C CA . SER A 1 237 ? 3.157 2.256 14.501 1.00 13.58 237 SER A CA 1
ATOM 1770 C C . SER A 1 237 ? 2.348 1.619 15.633 1.00 13.73 237 SER A C 1
ATOM 1771 O O . SER A 1 237 ? 2.495 1.990 16.801 1.00 13.32 237 SER A O 1
ATOM 1774 N N . GLY A 1 238 ? 1.487 0.669 15.277 1.00 14.23 238 GLY A N 1
ATOM 1775 C CA . GLY A 1 238 ? 0.678 -0.049 16.259 1.00 14.86 238 GLY A CA 1
ATOM 1776 C C . GLY A 1 238 ? -0.494 -0.786 15.643 1.00 15.41 238 GLY A C 1
ATOM 1777 O O . GLY A 1 238 ? -0.827 -0.577 14.474 1.00 15.30 238 GLY A O 1
ATOM 1778 N N . ARG A 1 239 ? -1.129 -1.634 16.451 1.00 16.08 239 ARG A N 1
ATOM 1779 C CA . ARG A 1 239 ? -2.200 -2.526 16.002 1.00 16.80 239 ARG A CA 1
ATOM 1780 C C . ARG A 1 239 ? -3.471 -1.801 15.542 1.00 16.70 239 ARG A C 1
ATOM 1781 O O . ARG A 1 239 ? -4.266 -2.360 14.784 1.00 17.06 239 ARG A O 1
ATOM 1783 N N . TYR A 1 240 ? -3.644 -0.561 15.995 1.00 16.39 240 TYR A N 1
ATOM 1784 C CA . TYR A 1 240 ? -4.831 0.242 15.685 1.00 16.30 240 TYR A CA 1
ATOM 1785 C C . TYR A 1 240 ? -4.761 0.905 14.302 1.00 16.23 240 TYR A C 1
ATOM 1786 O O . TYR A 1 240 ? -5.711 1.570 13.887 1.00 15.88 240 TYR A O 1
ATOM 1795 N N . GLU A 1 241 ? -3.645 0.710 13.594 1.00 16.63 241 GLU A N 1
ATOM 1796 C CA . GLU A 1 241 ? -3.404 1.329 12.280 1.00 16.92 241 GLU A CA 1
ATOM 1797 C C . GLU A 1 241 ? -4.529 1.103 11.260 1.00 16.94 241 GLU A C 1
ATOM 1798 O O . GLU A 1 241 ? -5.001 2.056 10.634 1.00 16.52 241 GLU A O 1
ATOM 1804 N N . SER A 1 242 ? -4.949 -0.151 11.098 1.00 17.35 242 SER A N 1
ATOM 1805 C CA . SER A 1 242 ? -5.980 -0.503 10.115 1.00 17.57 242 SER A CA 1
ATOM 1806 C C . SER A 1 242 ? -7.307 0.210 10.386 1.00 17.14 242 SER A C 1
ATOM 1807 O O . SER A 1 242 ? -7.990 0.642 9.453 1.00 17.11 242 SER A O 1
ATOM 1810 N N . THR A 1 243 ? -7.658 0.339 11.665 1.00 16.73 243 THR A N 1
ATOM 1811 C CA . THR A 1 243 ? -8.855 1.073 12.073 1.00 16.41 243 THR A CA 1
ATOM 1812 C C . THR A 1 243 ? -8.709 2.576 11.810 1.00 15.67 243 THR A C 1
ATOM 1813 O O . THR A 1 243 ? -9.655 3.224 11.358 1.00 15.47 243 THR A O 1
ATOM 1817 N N . LEU A 1 244 ? -7.524 3.117 12.088 1.00 15.06 244 LEU A N 1
ATOM 1818 C CA . LEU A 1 244 ? -7.237 4.531 11.831 1.00 14.53 244 LEU A CA 1
ATOM 1819 C C . LEU A 1 244 ? -7.323 4.870 10.340 1.00 14.57 244 LEU A C 1
ATOM 1820 O O . LEU A 1 244 ? -7.886 5.897 9.963 1.00 13.99 244 LEU A O 1
ATOM 1825 N N . ARG A 1 245 ? -6.771 3.995 9.502 1.00 15.15 245 ARG A N 1
ATOM 1826 C CA . ARG A 1 245 ? -6.832 4.176 8.050 1.00 15.70 245 ARG A CA 1
ATOM 1827 C C . ARG A 1 245 ? -8.280 4.161 7.545 1.00 16.32 245 ARG A C 1
ATOM 1828 O O . ARG A 1 245 ? -8.642 4.955 6.676 1.00 16.29 245 ARG A O 1
ATOM 1836 N N . ARG A 1 246 ? -9.100 3.272 8.107 1.00 17.01 246 ARG A N 1
ATOM 1837 C CA . ARG A 1 246 ? -10.519 3.186 7.750 1.00 17.87 246 ARG A CA 1
ATOM 1838 C C . ARG A 1 246 ? -11.273 4.453 8.164 1.00 17.37 246 ARG A C 1
ATOM 1839 O O . ARG A 1 246 ? -12.097 4.971 7.409 1.00 17.52 246 ARG A O 1
ATOM 1847 N N . LEU A 1 247 ? -10.977 4.945 9.364 1.00 16.88 247 LEU A N 1
ATOM 1848 C CA . LEU A 1 247 ? -11.546 6.197 9.862 1.00 16.64 247 LEU A CA 1
ATOM 1849 C C . LEU A 1 247 ? -11.186 7.389 8.974 1.00 16.16 247 LEU A C 1
ATOM 1850 O O . LEU A 1 247 ? -11.990 8.302 8.798 1.00 16.05 247 LEU A O 1
ATOM 1855 N N . ALA A 1 248 ? -9.984 7.356 8.404 1.00 15.87 248 ALA A N 1
ATOM 1856 C CA . ALA A 1 248 ? -9.464 8.464 7.607 1.00 15.86 248 ALA A CA 1
ATOM 1857 C C . ALA A 1 248 ? -9.833 8.409 6.119 1.00 16.21 248 ALA A C 1
ATOM 1858 O O . ALA A 1 248 ? -9.373 9.245 5.341 1.00 16.11 248 ALA A O 1
ATOM 1860 N N . THR A 1 249 ? -10.672 7.444 5.737 1.00 16.94 249 THR A N 1
ATOM 1861 C CA . THR A 1 249 ? -10.998 7.181 4.324 1.00 17.78 249 THR A CA 1
ATOM 1862 C C . THR A 1 249 ? -11.526 8.402 3.563 1.00 17.74 249 THR A C 1
ATOM 1863 O O . THR A 1 249 ? -11.131 8.637 2.420 1.00 18.11 249 THR A O 1
ATOM 1867 N N . ASP A 1 250 ? -12.403 9.177 4.198 1.00 17.75 250 ASP A N 1
ATOM 1868 C CA . ASP A 1 250 ? -13.008 10.343 3.545 1.00 17.78 250 ASP A CA 1
ATOM 1869 C C . ASP A 1 250 ? -12.191 11.629 3.697 1.00 17.12 250 ASP A C 1
ATOM 1870 O O . ASP A 1 250 ? -12.552 12.668 3.138 1.00 17.31 250 ASP A O 1
ATOM 1875 N N . VAL A 1 251 ? -11.093 11.554 4.447 1.00 16.34 251 VAL A N 1
ATOM 1876 C CA . VAL A 1 251 ? -10.176 12.689 4.618 1.00 15.53 251 VAL A CA 1
ATOM 1877 C C . VAL A 1 251 ? -8.750 12.326 4.174 1.00 15.18 251 VAL A C 1
ATOM 1878 O O . VAL A 1 251 ? -7.770 12.908 4.642 1.00 14.77 251 VAL A O 1
ATOM 1882 N N . SER A 1 252 ? -8.658 11.380 3.241 1.00 15.30 252 SER A N 1
ATOM 1883 C CA . SER A 1 252 ? -7.388 10.759 2.843 1.00 15.10 252 SER A CA 1
ATOM 1884 C C . SER A 1 252 ? -6.323 11.729 2.322 1.00 14.63 252 SER A C 1
ATOM 1885 O O . SER A 1 252 ? -5.126 11.511 2.530 1.00 14.49 252 SER A O 1
ATOM 1888 N N . GLN A 1 253 ? -6.760 12.791 1.648 1.00 14.14 253 GLN A N 1
ATOM 1889 C CA . GLN A 1 253 ? -5.842 13.774 1.072 1.00 13.64 253 GLN A CA 1
ATOM 1890 C C . GLN A 1 253 ? -5.187 14.662 2.129 1.00 12.98 253 GLN A C 1
ATOM 1891 O O . GLN A 1 253 ? -4.153 15.280 1.867 1.00 12.93 253 GLN A O 1
ATOM 1897 N N . ASN A 1 254 ? -5.791 14.723 3.315 1.00 12.21 254 ASN A N 1
ATOM 1898 C CA . ASN A 1 254 ? -5.311 15.602 4.385 1.00 11.53 254 ASN A CA 1
ATOM 1899 C C . ASN A 1 254 ? -4.743 14.873 5.607 1.00 11.27 254 ASN A C 1
ATOM 1900 O O . ASN A 1 254 ? -4.405 15.503 6.615 1.00 10.83 254 ASN A O 1
ATOM 1905 N N . VAL A 1 255 ? -4.655 13.550 5.516 1.00 11.42 255 VAL A N 1
ATOM 1906 C CA . VAL A 1 255 ? -4.132 12.722 6.602 1.00 11.48 255 VAL A CA 1
ATOM 1907 C C . VAL A 1 255 ? -3.022 11.829 6.056 1.00 11.85 255 VAL A C 1
ATOM 1908 O O . VAL A 1 255 ? -3.223 11.103 5.078 1.00 12.07 255 VAL A O 1
ATOM 1912 N N . LYS A 1 256 ? -1.853 11.893 6.689 1.00 11.78 256 LYS A N 1
ATOM 1913 C CA . LYS A 1 256 ? -0.698 11.112 6.258 1.00 12.25 256 LYS A CA 1
ATOM 1914 C C . LYS A 1 256 ? -0.238 10.130 7.335 1.00 12.38 256 LYS A C 1
ATOM 1915 O O . LYS A 1 256 ? 0.092 10.529 8.457 1.00 12.10 256 LYS A O 1
ATOM 1921 N N . PHE A 1 257 ? -0.228 8.845 6.982 1.00 12.53 257 PHE A N 1
ATOM 1922 C CA . PHE A 1 257 ? 0.326 7.803 7.839 1.00 12.61 257 PHE A CA 1
ATOM 1923 C C . PHE A 1 257 ? 1.779 7.570 7.453 1.00 12.95 257 PHE A C 1
ATOM 1924 O O . PHE A 1 257 ? 2.075 6.873 6.478 1.00 13.26 257 PHE A O 1
ATOM 1932 N N . LEU A 1 258 ? 2.683 8.163 8.225 1.00 12.91 258 LEU A N 1
ATOM 1933 C CA . LEU A 1 258 ? 4.103 8.162 7.887 1.00 13.47 258 LEU A CA 1
ATOM 1934 C C . LEU A 1 258 ? 4.849 6.942 8.426 1.00 14.08 258 LEU A C 1
ATOM 1935 O O . LEU A 1 258 ? 6.022 6.734 8.103 1.00 14.30 258 LEU A O 1
ATOM 1940 N N . GLY A 1 259 ? 4.168 6.143 9.245 1.00 14.49 259 GLY A N 1
ATOM 1941 C CA . GLY A 1 259 ? 4.778 4.976 9.878 1.00 15.40 259 GLY A CA 1
ATOM 1942 C C . GLY A 1 259 ? 5.733 5.377 10.985 1.00 15.85 259 GLY A C 1
ATOM 1943 O O . GLY A 1 259 ? 5.736 6.531 11.428 1.00 15.42 259 GLY A O 1
ATOM 1944 N N . ARG A 1 260 ? 6.544 4.427 11.439 1.00 16.70 260 ARG A N 1
ATOM 1945 C CA . ARG A 1 260 ? 7.530 4.719 12.469 1.00 17.50 260 ARG A CA 1
ATOM 1946 C C . ARG A 1 260 ? 8.770 5.326 11.821 1.00 17.68 260 ARG A C 1
ATOM 1947 O O . ARG A 1 260 ? 9.519 4.638 11.123 1.00 18.24 260 ARG A O 1
ATOM 1955 N N . LEU A 1 261 ? 8.963 6.625 12.036 1.00 17.39 261 LEU A N 1
ATOM 1956 C CA . LEU A 1 261 ? 10.085 7.348 11.444 1.00 17.60 261 LEU A CA 1
ATOM 1957 C C . LEU A 1 261 ? 11.374 7.097 12.213 1.00 18.05 261 LEU A C 1
ATOM 1958 O O . LEU A 1 261 ? 11.342 6.747 13.395 1.00 18.22 261 LEU A O 1
ATOM 1963 N N . GLU A 1 262 ? 12.504 7.275 11.533 1.00 18.41 262 GLU A N 1
ATOM 1964 C CA . GLU A 1 262 ? 13.805 7.299 12.192 1.00 18.90 262 GLU A CA 1
ATOM 1965 C C . GLU A 1 262 ? 13.859 8.472 13.177 1.00 18.64 262 GLU A C 1
ATOM 1966 O O . GLU A 1 262 ? 13.200 9.498 12.972 1.00 18.19 262 GLU A O 1
ATOM 1968 N N . TYR A 1 263 ? 14.640 8.297 14.241 1.00 18.84 263 TYR A N 1
ATOM 1969 C CA . TYR A 1 263 ? 14.719 9.240 15.363 1.00 18.67 263 TYR A CA 1
ATOM 1970 C C . TYR A 1 263 ? 14.852 10.710 14.951 1.00 18.00 263 TYR A C 1
ATOM 1971 O O . TYR A 1 263 ? 14.025 11.533 15.341 1.00 17.59 263 TYR A O 1
ATOM 1980 N N . GLN A 1 264 ? 15.876 11.032 14.161 1.00 17.75 264 GLN A N 1
ATOM 1981 C CA . GLN A 1 264 ? 16.102 12.416 13.727 1.00 17.19 264 GLN A CA 1
ATOM 1982 C C . GLN A 1 264 ? 15.020 12.922 12.769 1.00 16.43 264 GLN A C 1
ATOM 1983 O O . GLN A 1 264 ? 14.622 14.084 12.850 1.00 15.91 264 GLN A O 1
ATOM 1989 N N . ASP A 1 265 ? 14.554 12.046 11.876 1.00 16.20 265 ASP A N 1
ATOM 1990 C CA A ASP A 1 265 ? 13.470 12.371 10.948 0.50 15.89 265 ASP A CA 1
ATOM 1991 C CA B ASP A 1 265 ? 13.476 12.383 10.948 0.50 15.88 265 ASP A CA 1
ATOM 1992 C C . ASP A 1 265 ? 12.192 12.735 11.699 1.00 15.27 265 ASP A C 1
ATOM 1993 O O . ASP A 1 265 ? 11.471 13.650 11.306 1.00 14.91 265 ASP A O 1
ATOM 2002 N N . MET A 1 266 ? 11.924 12.006 12.781 1.00 15.12 266 MET A N 1
ATOM 2003 C CA . MET A 1 266 ? 10.769 12.259 13.641 1.00 14.93 266 MET A CA 1
ATOM 2004 C C . MET A 1 266 ? 10.880 13.641 14.287 1.00 13.79 266 MET A C 1
ATOM 2005 O O . MET A 1 266 ? 9.906 14.396 14.316 1.00 13.26 266 MET A O 1
ATOM 2010 N N . ILE A 1 267 ? 12.072 13.954 14.799 1.00 13.36 267 ILE A N 1
ATOM 2011 C CA . ILE A 1 267 ? 12.361 15.255 15.413 1.00 12.71 267 ILE A CA 1
ATOM 2012 C C . ILE A 1 267 ? 12.193 16.406 14.411 1.00 12.28 267 ILE A C 1
ATOM 2013 O O . ILE A 1 267 ? 11.535 17.406 14.716 1.00 12.04 267 ILE A O 1
ATOM 2018 N N . ASN A 1 268 ? 12.778 16.252 13.222 1.00 11.89 268 ASN A N 1
ATOM 2019 C CA . ASN A 1 268 ? 12.688 17.262 12.163 1.00 11.54 268 ASN A CA 1
ATOM 2020 C C . ASN A 1 268 ? 11.239 17.552 11.766 1.00 10.83 268 ASN A C 1
ATOM 2021 O O . ASN A 1 268 ? 10.850 18.711 11.605 1.00 10.61 268 ASN A O 1
ATOM 2026 N N . THR A 1 269 ? 10.456 16.485 11.623 1.00 10.22 269 THR A N 1
ATOM 2027 C CA . THR A 1 269 ? 9.031 16.571 11.311 1.00 9.60 269 THR A CA 1
ATOM 2028 C C . THR A 1 269 ? 8.261 17.269 12.439 1.00 9.27 269 THR A C 1
ATOM 2029 O O . THR A 1 269 ? 7.442 18.158 12.184 1.00 8.99 269 THR A O 1
ATOM 2033 N N . LEU A 1 270 ? 8.540 16.869 13.679 1.00 8.95 270 LEU A N 1
ATOM 2034 C CA . LEU A 1 270 ? 7.926 17.486 14.853 1.00 8.70 270 LEU A CA 1
ATOM 2035 C C . LEU A 1 270 ? 8.201 18.993 14.893 1.00 8.54 270 LEU A C 1
ATOM 2036 O O . LEU A 1 270 ? 7.273 19.795 15.004 1.00 8.27 270 LEU A O 1
ATOM 2041 N N . ALA A 1 271 ? 9.475 19.365 14.766 1.00 8.64 271 ALA A N 1
ATOM 2042 C CA . ALA A 1 271 ? 9.898 20.765 14.853 1.00 8.64 271 ALA A CA 1
ATOM 2043 C C . ALA A 1 271 ? 9.345 21.647 13.726 1.00 8.49 271 ALA A C 1
ATOM 2044 O O . ALA A 1 271 ? 9.240 22.867 13.882 1.00 8.65 271 ALA A O 1
ATOM 2046 N N . ALA A 1 272 ? 8.986 21.027 12.604 1.00 8.22 272 ALA A N 1
ATOM 2047 C CA . ALA A 1 272 ? 8.462 21.749 11.443 1.00 8.12 272 ALA A CA 1
ATOM 2048 C C . ALA A 1 272 ? 6.939 21.946 11.485 1.00 7.85 272 ALA A C 1
ATOM 2049 O O . ALA A 1 272 ? 6.383 22.705 10.686 1.00 7.84 272 ALA A O 1
ATOM 2051 N N . ALA A 1 273 ? 6.276 21.269 12.420 1.00 7.55 273 ALA A N 1
ATOM 2052 C CA . ALA A 1 273 ? 4.818 21.346 12.559 1.00 7.25 273 ALA A CA 1
ATOM 2053 C C . ALA A 1 273 ? 4.351 22.667 13.170 1.00 7.16 273 ALA A C 1
ATOM 2054 O O . ALA A 1 273 ? 5.087 23.321 13.913 1.00 7.03 273 ALA A O 1
ATOM 2056 N N . ASP A 1 274 ? 3.119 23.047 12.850 1.00 7.25 274 ASP A N 1
ATOM 2057 C CA . ASP A 1 274 ? 2.489 24.222 13.443 1.00 7.48 274 ASP A CA 1
ATOM 2058 C C . ASP A 1 274 ? 1.900 23.900 14.819 1.00 7.24 274 ASP A C 1
ATOM 2059 O O . ASP A 1 274 ? 1.956 24.721 15.735 1.00 7.14 274 ASP A O 1
ATOM 2064 N N . ILE A 1 275 ? 1.335 22.702 14.951 1.00 6.96 275 ILE A N 1
ATOM 2065 C CA . ILE A 1 275 ? 0.723 22.248 16.201 1.00 6.95 275 ILE A CA 1
ATOM 2066 C C . ILE A 1 275 ? 1.085 20.784 16.443 1.00 6.93 275 ILE A C 1
ATOM 2067 O O . ILE A 1 275 ? 1.104 19.986 15.505 1.00 6.94 275 ILE A O 1
ATOM 2072 N N . PHE A 1 276 ? 1.386 20.446 17.697 1.00 7.01 276 PHE A N 1
ATOM 2073 C CA . PHE A 1 276 ? 1.433 19.051 18.128 1.00 7.15 276 PHE A CA 1
ATOM 2074 C C . PHE A 1 276 ? 0.150 18.738 18.887 1.00 7.23 276 PHE A C 1
ATOM 2075 O O . PHE A 1 276 ? -0.216 19.450 19.824 1.00 7.42 276 PHE A O 1
ATOM 2083 N N . ALA A 1 277 ? -0.527 17.670 18.479 1.00 7.15 277 ALA A N 1
ATOM 2084 C CA . ALA A 1 277 ? -1.775 17.268 19.116 1.00 7.36 277 ALA A CA 1
ATOM 2085 C C . ALA A 1 277 ? -1.785 15.773 19.409 1.00 7.54 277 ALA A C 1
ATOM 2086 O O . ALA A 1 277 ? -1.447 14.955 18.548 1.00 7.51 277 ALA A O 1
ATOM 2088 N N . MET A 1 278 ? -2.157 15.431 20.639 1.00 7.60 278 MET A N 1
ATOM 2089 C CA . MET A 1 278 ? -2.365 14.043 21.040 1.00 7.77 278 MET A CA 1
ATOM 2090 C C . MET A 1 278 ? -3.387 14.056 22.174 1.00 7.76 278 MET A C 1
ATOM 2091 O O . MET A 1 278 ? -3.016 14.174 23.343 1.00 7.76 278 MET A O 1
ATOM 2096 N N . PRO A 1 279 ? -4.685 13.964 21.823 1.00 7.87 279 PRO A N 1
ATOM 2097 C CA . PRO A 1 279 ? -5.759 14.078 22.806 1.00 8.03 279 PRO A CA 1
ATOM 2098 C C . PRO A 1 279 ? -6.011 12.758 23.539 1.00 8.26 279 PRO A C 1
ATOM 2099 O O . PRO A 1 279 ? -7.053 12.123 23.350 1.00 8.41 279 PRO A O 1
ATOM 2103 N N . ALA A 1 280 ? -5.046 12.366 24.369 1.00 8.37 280 ALA A N 1
ATOM 2104 C CA . ALA A 1 280 ? -5.102 11.119 25.133 1.00 8.71 280 ALA A CA 1
ATOM 2105 C C . ALA A 1 280 ? -6.366 11.009 25.986 1.00 8.96 280 ALA A C 1
ATOM 2106 O O . ALA A 1 280 ? -6.762 11.969 26.652 1.00 8.75 280 ALA A O 1
ATOM 2108 N N . ARG A 1 281 ? -6.998 9.839 25.940 1.00 9.16 281 ARG A N 1
ATOM 2109 C CA . ARG A 1 281 ? -8.155 9.544 26.783 1.00 9.74 281 ARG A CA 1
ATOM 2110 C C . ARG A 1 281 ? -7.891 8.308 27.640 1.00 10.22 281 ARG A C 1
ATOM 2111 O O . ARG A 1 281 ? -7.171 7.395 27.224 1.00 10.35 281 ARG A O 1
ATOM 2119 N N . THR A 1 282 ? -8.469 8.289 28.837 1.00 10.78 282 THR A N 1
ATOM 2120 C CA . THR A 1 282 ? -8.368 7.128 29.717 1.00 11.45 282 THR A CA 1
ATOM 2121 C C . THR A 1 282 ? -9.366 6.056 29.286 1.00 11.96 282 THR A C 1
ATOM 2122 O O . THR A 1 282 ? -10.538 6.347 29.042 1.00 11.91 282 THR A O 1
ATOM 2126 N N . ARG A 1 283 ? -8.872 4.825 29.175 1.00 12.46 283 ARG A N 1
ATOM 2127 C CA . ARG A 1 283 ? -9.669 3.673 28.768 1.00 13.32 283 ARG A CA 1
ATOM 2128 C C . ARG A 1 283 ? -9.392 2.489 29.691 1.00 13.48 283 ARG A C 1
ATOM 2129 O O . ARG A 1 283 ? -8.823 2.655 30.773 1.00 13.39 283 ARG A O 1
ATOM 2137 N N . GLY A 1 284 ? -9.791 1.297 29.249 1.00 13.76 284 GLY A N 1
ATOM 2138 C CA . GLY A 1 284 ? -9.496 0.048 29.949 1.00 14.24 284 GLY A CA 1
ATOM 2139 C C . GLY A 1 284 ? -9.949 0.026 31.396 1.00 14.73 284 GLY A C 1
ATOM 2140 O O . GLY A 1 284 ? -9.250 -0.502 32.261 1.00 14.81 284 GLY A O 1
ATOM 2141 N N . GLY A 1 285 ? -11.119 0.608 31.652 1.00 14.99 285 GLY A N 1
ATOM 2142 C CA . GLY A 1 285 ? -11.695 0.659 32.994 1.00 15.69 285 GLY A CA 1
ATOM 2143 C C . GLY A 1 285 ? -10.911 1.512 33.973 1.00 15.63 285 GLY A C 1
ATOM 2144 O O . GLY A 1 285 ? -10.971 1.283 35.179 1.00 16.02 285 GLY A O 1
ATOM 2145 N N . GLY A 1 286 ? -10.179 2.497 33.452 1.00 15.35 286 GLY A N 1
ATOM 2146 C CA . GLY A 1 286 ? -9.309 3.345 34.268 1.00 15.40 286 GLY A CA 1
ATOM 2147 C C . GLY A 1 286 ? -7.854 2.901 34.309 1.00 15.70 286 GLY A C 1
ATOM 2148 O O . GLY A 1 286 ? -7.006 3.589 34.886 1.00 15.71 286 GLY A O 1
ATOM 2149 N N . LEU A 1 287 ? -7.559 1.759 33.690 1.00 15.94 287 LEU A N 1
ATOM 2150 C CA . LEU A 1 287 ? -6.211 1.176 33.714 1.00 16.33 287 LEU A CA 1
ATOM 2151 C C . LEU A 1 287 ? -5.372 1.513 32.475 1.00 15.94 287 LEU A C 1
ATOM 2152 O O . LEU A 1 287 ? -4.136 1.495 32.535 1.00 15.74 287 LEU A O 1
ATOM 2157 N N . ASP A 1 288 ? -6.047 1.798 31.361 1.00 15.74 288 ASP A N 1
ATOM 2158 C CA A ASP A 1 288 ? -5.383 2.240 30.143 0.50 15.33 288 ASP A CA 1
ATOM 2159 C CA B ASP A 1 288 ? -5.375 2.250 30.144 0.50 15.42 288 ASP A CA 1
ATOM 2160 C C . ASP A 1 288 ? -5.287 3.768 30.181 1.00 14.98 288 ASP A C 1
ATOM 2161 O O . ASP A 1 288 ? -6.198 4.475 29.739 1.00 14.39 288 ASP A O 1
ATOM 2170 N N . VAL A 1 289 ? -4.180 4.263 30.724 1.00 15.00 289 VAL A N 1
ATOM 2171 C CA . VAL A 1 289 ? -4.050 5.676 31.045 1.00 15.08 289 VAL A CA 1
ATOM 2172 C C . VAL A 1 289 ? -2.680 6.244 30.665 1.00 14.98 289 VAL A C 1
ATOM 2173 O O . VAL A 1 289 ? -1.675 5.525 30.663 1.00 15.13 289 VAL A O 1
ATOM 2177 N N . GLU A 1 290 ? -2.660 7.534 30.333 1.00 14.83 290 GLU A N 1
ATOM 2178 C CA . GLU A 1 290 ? -1.424 8.248 30.054 1.00 15.02 290 GLU A CA 1
ATOM 2179 C C . GLU A 1 290 ? -0.764 8.642 31.371 1.00 15.31 290 GLU A C 1
ATOM 2180 O O . GLU A 1 290 ? -1.239 9.541 32.067 1.00 15.49 290 GLU A O 1
ATOM 2186 N N . GLY A 1 291 ? 0.321 7.952 31.711 1.00 15.64 291 GLY A N 1
ATOM 2187 C CA . GLY A 1 291 ? 1.034 8.184 32.966 1.00 15.95 291 GLY A CA 1
ATOM 2188 C C . GLY A 1 291 ? 1.577 9.595 33.066 1.00 15.83 291 GLY A C 1
ATOM 2189 O O . GLY A 1 291 ? 1.433 10.256 34.097 1.00 16.00 291 GLY A O 1
ATOM 2190 N N . LEU A 1 292 ? 2.210 10.049 31.989 1.00 15.52 292 LEU A N 1
ATOM 2191 C CA . LEU A 1 292 ? 2.681 11.423 31.894 1.00 15.43 292 LEU A CA 1
ATOM 2192 C C . LEU A 1 292 ? 2.552 11.931 30.461 1.00 14.76 292 LEU A C 1
ATOM 2193 O O . LEU A 1 292 ? 1.728 12.804 30.180 1.00 15.04 292 LEU A O 1
ATOM 2198 N N . GLY A 1 293 ? 3.349 11.368 29.557 1.00 14.08 293 GLY A N 1
ATOM 2199 C CA . GLY A 1 293 ? 3.312 11.760 28.152 1.00 13.27 293 GLY A CA 1
ATOM 2200 C C . GLY A 1 293 ? 4.537 12.554 27.757 1.00 12.60 293 GLY A C 1
ATOM 2201 O O . GLY A 1 293 ? 4.495 13.783 27.677 1.00 12.38 293 GLY A O 1
ATOM 2202 N N . ILE A 1 294 ? 5.634 11.845 27.512 1.00 12.30 294 ILE A N 1
ATOM 2203 C CA . ILE A 1 294 ? 6.894 12.482 27.136 1.00 11.91 294 ILE A CA 1
ATOM 2204 C C . ILE A 1 294 ? 6.801 13.205 25.782 1.00 11.10 294 ILE A C 1
ATOM 2205 O O . ILE A 1 294 ? 7.507 14.188 25.558 1.00 10.85 294 ILE A O 1
ATOM 2210 N N . VAL A 1 295 ? 5.913 12.734 24.903 1.00 10.29 295 VAL A N 1
ATOM 2211 C CA . VAL A 1 295 ? 5.712 13.367 23.592 1.00 9.54 295 VAL A CA 1
ATOM 2212 C C . VAL A 1 295 ? 5.335 14.852 23.691 1.00 9.27 295 VAL A C 1
ATOM 2213 O O . VAL A 1 295 ? 5.717 15.644 22.829 1.00 8.96 295 VAL A O 1
ATOM 2217 N N . TYR A 1 296 ? 4.598 15.218 24.743 1.00 9.09 296 TYR A N 1
ATOM 2218 C CA . TYR A 1 296 ? 4.205 16.610 24.982 1.00 8.91 296 TYR A CA 1
ATOM 2219 C C . TYR A 1 296 ? 5.408 17.479 25.343 1.00 9.08 296 TYR A C 1
ATOM 2220 O O . TYR A 1 296 ? 5.470 18.656 24.977 1.00 9.00 296 TYR A O 1
ATOM 2229 N N . LEU A 1 297 ? 6.349 16.889 26.075 1.00 9.10 297 LEU A N 1
ATOM 2230 C CA . LEU A 1 297 ? 7.572 17.571 26.488 1.00 9.50 297 LEU A CA 1
ATOM 2231 C C . LEU A 1 297 ? 8.522 17.727 25.313 1.00 9.21 297 LEU A C 1
ATOM 2232 O O . LEU A 1 297 ? 9.190 18.752 25.179 1.00 9.41 297 LEU A O 1
ATOM 2237 N N . GLU A 1 298 ? 8.566 16.701 24.463 1.00 8.94 298 GLU A N 1
ATOM 2238 C CA . GLU A 1 298 ? 9.356 16.715 23.235 1.00 8.71 298 GLU A CA 1
ATOM 2239 C C . GLU A 1 298 ? 8.893 17.818 22.281 1.00 8.10 298 GLU A C 1
ATOM 2240 O O . GLU A 1 298 ? 9.715 18.508 21.677 1.00 7.80 298 GLU A O 1
ATOM 2246 N N . ALA A 1 299 ? 7.574 17.979 22.164 1.00 7.47 299 ALA A N 1
ATOM 2247 C CA . ALA A 1 299 ? 6.977 19.010 21.317 1.00 7.08 299 ALA A CA 1
ATOM 2248 C C . ALA A 1 299 ? 7.309 20.405 21.834 1.00 7.17 299 ALA A C 1
ATOM 2249 O O . ALA A 1 299 ? 7.743 21.271 21.071 1.00 7.06 299 ALA A O 1
ATOM 2251 N N . GLN A 1 300 ? 7.112 20.609 23.135 1.00 7.25 300 GLN A N 1
ATOM 2252 C CA . GLN A 1 300 ? 7.446 21.877 23.785 1.00 7.54 300 GLN A CA 1
ATOM 2253 C C . GLN A 1 300 ? 8.930 22.199 23.653 1.00 7.82 300 GLN A C 1
ATOM 2254 O O . GLN A 1 300 ? 9.298 23.348 23.420 1.00 8.04 300 GLN A O 1
ATOM 2260 N N . ALA A 1 301 ? 9.771 21.173 23.782 1.00 8.12 301 ALA A N 1
ATOM 2261 C CA . ALA A 1 301 ? 11.214 21.311 23.580 1.00 8.66 301 ALA A CA 1
ATOM 2262 C C . ALA A 1 301 ? 11.573 21.739 22.151 1.00 8.78 301 ALA A C 1
ATOM 2263 O O . ALA A 1 301 ? 12.590 22.405 21.937 1.00 9.27 301 ALA A O 1
ATOM 2265 N N . CYS A 1 302 ? 10.735 21.357 21.186 1.00 8.52 302 CYS A N 1
ATOM 2266 C CA . CYS A 1 302 ? 10.903 21.773 19.787 1.00 8.52 302 CYS A CA 1
ATOM 2267 C C . CYS A 1 302 ? 10.228 23.120 19.474 1.00 8.49 302 CYS A C 1
ATOM 2268 O O . CYS A 1 302 ? 10.219 23.564 18.319 1.00 8.39 302 CYS A O 1
ATOM 2271 N N . GLY A 1 303 ? 9.671 23.759 20.502 1.00 8.25 303 GLY A N 1
ATOM 2272 C CA . GLY A 1 303 ? 9.022 25.062 20.360 1.00 8.46 303 GLY A CA 1
ATOM 2273 C C . GLY A 1 303 ? 7.707 25.013 19.600 1.00 8.17 303 GLY A C 1
ATOM 2274 O O . GLY A 1 303 ? 7.378 25.941 18.860 1.00 8.25 303 GLY A O 1
ATOM 2275 N N . VAL A 1 304 ? 6.957 23.931 19.794 1.00 7.83 304 VAL A N 1
ATOM 2276 C CA . VAL A 1 304 ? 5.699 23.703 19.084 1.00 7.61 304 VAL A CA 1
ATOM 2277 C C . VAL A 1 304 ? 4.531 23.712 20.079 1.00 7.50 304 VAL A C 1
ATOM 2278 O O . VAL A 1 304 ? 4.596 23.024 21.100 1.00 7.44 304 VAL A O 1
ATOM 2282 N N . PRO A 1 305 ? 3.469 24.503 19.792 1.00 7.48 305 PRO A N 1
ATOM 2283 C CA . PRO A 1 305 ? 2.260 24.542 20.627 1.00 7.60 305 PRO A CA 1
ATOM 2284 C C . PRO A 1 305 ? 1.652 23.150 20.811 1.00 7.38 305 PRO A C 1
ATOM 2285 O O . PRO A 1 305 ? 1.630 22.359 19.869 1.00 7.28 305 PRO A O 1
ATOM 2289 N N . VAL A 1 306 ? 1.166 22.860 22.014 1.00 7.47 306 VAL A N 1
ATOM 2290 C CA . VAL A 1 306 ? 0.668 21.523 22.330 1.00 7.64 306 VAL A CA 1
ATOM 2291 C C . VAL A 1 306 ? -0.833 21.497 22.609 1.00 7.82 306 VAL A C 1
ATOM 2292 O O . VAL A 1 306 ? -1.355 22.347 23.323 1.00 8.05 306 VAL A O 1
ATOM 2296 N N . ILE A 1 307 ? -1.519 20.524 22.019 1.00 7.96 307 ILE A N 1
ATOM 2297 C CA . ILE A 1 307 ? -2.849 20.146 22.476 1.00 8.19 307 ILE A CA 1
ATOM 2298 C C . ILE A 1 307 ? -2.722 18.765 23.122 1.00 8.54 307 ILE A C 1
ATOM 2299 O O . ILE A 1 307 ? -2.314 17.794 22.476 1.00 8.44 307 ILE A O 1
ATOM 2304 N N . ALA A 1 308 ? -3.029 18.707 24.414 1.00 8.87 308 ALA A N 1
ATOM 2305 C CA . ALA A 1 308 ? -2.935 17.476 25.192 1.00 9.30 308 ALA A CA 1
ATOM 2306 C C . ALA A 1 308 ? -4.325 16.986 25.582 1.00 9.66 308 ALA A C 1
ATOM 2307 O O . ALA A 1 308 ? -5.301 17.742 25.525 1.00 9.81 308 ALA A O 1
ATOM 2309 N N . GLY A 1 309 ? -4.409 15.715 25.965 1.00 9.98 309 GLY A N 1
ATOM 2310 C CA . GLY A 1 309 ? -5.666 15.119 26.410 1.00 10.35 309 GLY A CA 1
ATOM 2311 C C . GLY A 1 309 ? -5.856 15.193 27.913 1.00 10.66 309 GLY A C 1
ATOM 2312 O O . GLY A 1 309 ? -4.986 15.680 28.643 1.00 10.71 309 GLY A O 1
ATOM 2313 N N . THR A 1 310 ? -7.005 14.706 28.369 1.00 10.89 310 THR A N 1
ATOM 2314 C CA . THR A 1 310 ? -7.376 14.760 29.782 1.00 11.28 310 THR A CA 1
ATOM 2315 C C . THR A 1 310 ? -6.878 13.550 30.575 1.00 11.13 310 THR A C 1
ATOM 2316 O O . THR A 1 310 ? -6.985 13.530 31.801 1.00 11.67 310 THR A O 1
ATOM 2320 N N . SER A 1 311 ? -6.338 12.553 29.876 1.00 10.81 311 SER A N 1
ATOM 2321 C CA . SER A 1 311 ? -5.945 11.282 30.493 1.00 10.78 311 SER A CA 1
ATOM 2322 C C . SER A 1 311 ? -4.775 11.386 31.465 1.00 10.70 311 SER A C 1
ATOM 2323 O O . SER A 1 311 ? -3.721 11.925 31.124 1.00 10.34 311 SER A O 1
ATOM 2326 N N . GLY A 1 312 ? -4.978 10.854 32.668 1.00 10.94 312 GLY A N 1
ATOM 2327 C CA . GLY A 1 312 ? -3.912 10.693 33.658 1.00 10.90 312 GLY A CA 1
ATOM 2328 C C . GLY A 1 312 ? -3.065 11.915 33.943 1.00 10.63 312 GLY A C 1
ATOM 2329 O O . GLY A 1 312 ? -3.577 12.952 34.369 1.00 10.64 312 GLY A O 1
ATOM 2330 N N . GLY A 1 313 ? -1.761 11.783 33.710 1.00 10.50 313 GLY A N 1
ATOM 2331 C CA . GLY A 1 313 ? -0.810 12.864 33.967 1.00 10.35 313 GLY A CA 1
ATOM 2332 C C . GLY A 1 313 ? -0.557 13.795 32.793 1.00 9.89 313 GLY A C 1
ATOM 2333 O O . GLY A 1 313 ? 0.256 14.711 32.899 1.00 9.84 313 GLY A O 1
ATOM 2334 N N . ALA A 1 314 ? -1.252 13.568 31.676 1.00 9.56 314 ALA A N 1
ATOM 2335 C CA . ALA A 1 314 ? -1.093 14.399 30.469 1.00 9.21 314 ALA A CA 1
ATOM 2336 C C . ALA A 1 314 ? -1.223 15.914 30.699 1.00 9.24 314 ALA A C 1
ATOM 2337 O O . ALA A 1 314 ? -0.374 16.672 30.221 1.00 9.09 314 ALA A O 1
ATOM 2339 N N . PRO A 1 315 ? -2.279 16.365 31.418 1.00 9.56 315 PRO A N 1
ATOM 2340 C CA . PRO A 1 315 ? -2.403 17.811 31.661 1.00 9.69 315 PRO A CA 1
ATOM 2341 C C . PRO A 1 315 ? -1.243 18.417 32.466 1.00 9.93 315 PRO A C 1
ATOM 2342 O O . PRO A 1 315 ? -1.003 19.623 32.377 1.00 9.97 315 PRO A O 1
ATOM 2346 N N . GLU A 1 316 ? -0.525 17.585 33.223 1.00 10.14 316 GLU A N 1
ATOM 2347 C CA . GLU A 1 316 ? 0.597 18.041 34.055 1.00 10.30 316 GLU A CA 1
ATOM 2348 C C . GLU A 1 316 ? 1.827 18.463 33.244 1.00 10.12 316 GLU A C 1
ATOM 2349 O O . GLU A 1 316 ? 2.735 19.106 33.780 1.00 10.06 316 GLU A O 1
ATOM 2355 N N . THR A 1 317 ? 1.857 18.101 31.963 1.00 9.79 317 THR A N 1
ATOM 2356 C CA . THR A 1 317 ? 3.004 18.402 31.098 1.00 9.66 317 THR A CA 1
ATOM 2357 C C . THR A 1 317 ? 2.989 19.827 30.541 1.00 9.83 317 THR A C 1
ATOM 2358 O O . THR A 1 317 ? 4.034 20.349 30.147 1.00 9.82 317 THR A O 1
ATOM 2362 N N . VAL A 1 318 ? 1.808 20.441 30.510 1.00 10.04 318 VAL A N 1
ATOM 2363 C CA . VAL A 1 318 ? 1.626 21.764 29.904 1.00 10.37 318 VAL A CA 1
ATOM 2364 C C . VAL A 1 318 ? 1.141 22.822 30.900 1.00 10.93 318 VAL A C 1
ATOM 2365 O O . VAL A 1 318 ? 0.592 22.496 31.956 1.00 11.04 318 VAL A O 1
ATOM 2369 N N . THR A 1 319 ? 1.365 24.087 30.550 1.00 11.38 319 THR A N 1
ATOM 2370 C CA . THR A 1 319 ? 0.815 25.223 31.290 1.00 11.86 319 THR A CA 1
ATOM 2371 C C . THR A 1 319 ? -0.130 25.977 30.347 1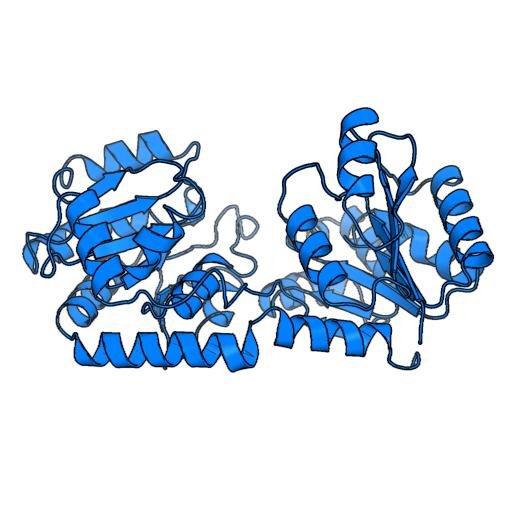.00 11.90 319 THR A C 1
ATOM 2372 O O . THR A 1 319 ? -0.086 25.749 29.138 1.00 11.50 319 THR A O 1
ATOM 2376 N N . PRO A 1 320 ? -0.993 26.867 30.888 1.00 12.43 320 PRO A N 1
ATOM 2377 C CA . PRO A 1 320 ? -1.846 27.698 30.026 1.00 12.56 320 PRO A CA 1
ATOM 2378 C C . PRO A 1 320 ? -1.072 28.507 28.975 1.00 12.44 320 PRO A C 1
ATOM 2379 O O . PRO A 1 320 ? -1.642 28.885 27.951 1.00 12.50 320 PRO A O 1
ATOM 2383 N N . ALA A 1 321 ? 0.212 28.761 29.225 1.00 12.27 321 ALA A N 1
ATOM 2384 C CA . ALA A 1 321 ? 1.056 29.478 28.267 1.00 12.05 321 ALA A CA 1
ATOM 2385 C C . ALA A 1 321 ? 1.579 28.598 27.127 1.00 11.43 321 ALA A C 1
ATOM 2386 O O . ALA A 1 321 ? 1.896 29.102 26.051 1.00 11.35 321 ALA A O 1
ATOM 2388 N N . THR A 1 322 ? 1.666 27.290 27.357 1.00 11.12 322 THR A N 1
ATOM 2389 C CA . THR A 1 322 ? 2.381 26.405 26.430 1.00 10.89 322 THR A CA 1
ATOM 2390 C C . THR A 1 322 ? 1.483 25.467 25.626 1.00 10.82 322 THR A C 1
ATOM 2391 O O . THR A 1 322 ? 1.872 24.986 24.554 1.00 10.47 322 THR A O 1
ATOM 2395 N N . GLY A 1 323 ? 0.292 25.197 26.151 1.00 10.92 323 GLY A N 1
ATOM 2396 C CA . GLY A 1 323 ? -0.576 24.188 25.566 1.00 10.89 323 GLY A CA 1
ATOM 2397 C C . GLY A 1 323 ? -2.014 24.256 26.032 1.00 11.25 323 GLY A C 1
ATOM 2398 O O . GLY A 1 323 ? -2.354 25.023 26.934 1.00 11.20 323 GLY A O 1
ATOM 2399 N N . LEU A 1 324 ? -2.855 23.444 25.400 1.00 11.37 324 LEU A N 1
ATOM 2400 C CA . LEU A 1 324 ? -4.266 23.357 25.742 1.00 11.87 324 LEU A CA 1
ATOM 2401 C C . LEU A 1 324 ? -4.626 21.917 26.075 1.00 11.90 324 LEU A C 1
ATOM 2402 O O . LEU A 1 324 ? -4.085 20.979 25.484 1.00 11.47 324 LEU A O 1
ATOM 2407 N N . VAL A 1 325 ? -5.528 21.749 27.037 1.00 12.33 325 VAL A N 1
ATOM 2408 C CA . VAL A 1 325 ? -6.025 20.430 27.419 1.00 12.52 325 VAL A CA 1
ATOM 2409 C C . VAL A 1 325 ? -7.471 20.306 26.940 1.00 12.92 325 VAL A C 1
ATOM 2410 O O . VAL A 1 325 ? -8.298 21.179 27.211 1.00 13.08 325 VAL A O 1
ATOM 2414 N N . VAL A 1 326 ? -7.762 19.229 26.213 1.00 13.03 326 VAL A N 1
ATOM 2415 C CA . VAL A 1 326 ? -9.103 19.005 25.677 1.00 13.46 326 VAL A CA 1
ATOM 2416 C C . VAL A 1 326 ? -9.506 17.530 25.770 1.00 13.56 326 VAL A C 1
ATOM 2417 O O . VAL A 1 326 ? -8.651 16.642 25.735 1.00 13.38 326 VAL A O 1
ATOM 2421 N N . GLU A 1 327 ? -10.806 17.281 25.911 1.00 13.78 327 GLU A N 1
ATOM 2422 C CA . GLU A 1 327 ? -11.342 15.930 25.801 1.00 14.22 327 GLU A CA 1
ATOM 2423 C C . GLU A 1 327 ? -11.430 15.556 24.325 1.00 14.00 327 GLU A C 1
ATOM 2424 O O . GLU A 1 327 ? -12.143 16.204 23.556 1.00 14.03 327 GLU A O 1
ATOM 2430 N N . GLY A 1 328 ? -10.692 14.515 23.942 1.00 14.06 328 GLY A N 1
ATOM 2431 C CA . GLY A 1 328 ? -10.589 14.082 22.546 1.00 14.04 328 GLY A CA 1
ATOM 2432 C C . GLY A 1 328 ? -11.914 13.844 21.842 1.00 14.42 328 GLY A C 1
ATOM 2433 O O . GLY A 1 328 ? -12.085 14.231 20.683 1.00 14.43 328 GLY A O 1
ATOM 2434 N N . SER A 1 329 ? -12.852 13.224 22.554 1.00 14.82 329 SER A N 1
ATOM 2435 C CA . SER A 1 329 ? -14.174 12.890 22.013 1.00 15.26 329 SER A CA 1
ATOM 2436 C C . SER A 1 329 ? -15.056 14.107 21.714 1.00 15.54 329 SER A C 1
ATOM 2437 O O . SER A 1 329 ? -16.057 13.991 21.000 1.00 15.76 329 SER A O 1
ATOM 2440 N N . ASP A 1 330 ? -14.694 15.265 22.265 1.00 15.41 330 ASP A N 1
ATOM 2441 C CA . ASP A 1 330 ? -15.398 16.506 21.955 1.00 15.66 330 ASP A CA 1
ATOM 2442 C C . ASP A 1 330 ? -14.917 17.016 20.598 1.00 15.49 330 ASP A C 1
ATOM 2443 O O . ASP A 1 330 ? -13.990 17.826 20.518 1.00 15.17 330 ASP A O 1
ATOM 2448 N N . VAL A 1 331 ? -15.564 16.525 19.541 1.00 15.93 331 VAL A N 1
ATOM 2449 C CA . VAL A 1 331 ? -15.170 16.798 18.155 1.00 15.87 331 VAL A CA 1
ATOM 2450 C C . VAL A 1 331 ? -15.188 18.290 17.837 1.00 15.79 331 VAL A C 1
ATOM 2451 O O . VAL A 1 331 ? -14.220 18.819 17.279 1.00 15.52 331 VAL A O 1
ATOM 2455 N N . ASP A 1 332 ? -16.285 18.957 18.197 1.00 15.95 332 ASP A N 1
ATOM 2456 C CA . ASP A 1 332 ? -16.454 20.383 17.927 1.00 15.89 332 ASP A CA 1
ATOM 2457 C C . ASP A 1 332 ? -15.379 21.245 18.583 1.00 15.12 332 ASP A C 1
ATOM 2458 O O . ASP A 1 332 ? -14.840 22.147 17.943 1.00 14.88 332 ASP A O 1
ATOM 2463 N N . LYS A 1 333 ? -15.066 20.962 19.847 1.00 14.33 333 LYS A N 1
ATOM 2464 C CA . LYS A 1 333 ? -14.063 21.743 20.576 1.00 13.74 333 LYS A CA 1
ATOM 2465 C C . LYS A 1 333 ? -12.645 21.493 20.048 1.00 12.57 333 LYS A C 1
ATOM 2466 O O . LYS A 1 333 ? -11.867 22.437 19.884 1.00 12.14 333 LYS A O 1
ATOM 2472 N N . LEU A 1 334 ? -12.326 20.228 19.778 1.00 11.61 334 LEU A N 1
ATOM 2473 C CA . LEU A 1 334 ? -11.017 19.857 19.240 1.00 10.93 334 LEU A CA 1
ATOM 2474 C C . LEU A 1 334 ? -10.759 20.513 17.882 1.00 10.65 334 LEU A C 1
ATOM 2475 O O . LEU A 1 334 ? -9.689 21.081 17.659 1.00 10.12 334 LEU A O 1
ATOM 2480 N N . SER A 1 335 ? -11.740 20.442 16.983 1.00 10.76 335 SER A N 1
ATOM 2481 C CA . SER A 1 335 ? -11.598 21.073 15.672 1.00 11.01 335 SER A CA 1
ATOM 2482 C C . SER A 1 335 ? -11.527 22.598 15.804 1.00 10.89 335 SER A C 1
ATOM 2483 O O . SER A 1 335 ? -10.729 23.239 15.125 1.00 10.65 335 SER A O 1
ATOM 2486 N N . GLU A 1 336 ? -12.341 23.157 16.701 1.00 11.19 336 GLU A N 1
ATOM 2487 C CA . GLU A 1 336 ? -12.350 24.598 16.983 1.00 11.50 336 GLU A CA 1
ATOM 2488 C C . GLU A 1 336 ? -10.985 25.089 17.472 1.00 10.92 336 GLU A C 1
ATOM 2489 O O . GLU A 1 336 ? -10.467 26.093 16.972 1.00 10.67 336 GLU A O 1
ATOM 2495 N N . LEU A 1 337 ? -10.419 24.374 18.445 1.00 10.47 337 LEU A N 1
ATOM 2496 C CA . LEU A 1 337 ? -9.071 24.641 18.953 1.00 10.08 337 LEU A CA 1
ATOM 2497 C C . LEU A 1 337 ? -8.006 24.579 17.859 1.00 9.42 337 LEU A C 1
ATOM 2498 O O . LEU A 1 337 ? -7.121 25.434 17.802 1.00 9.41 337 LEU A O 1
ATOM 2503 N N . LEU A 1 338 ? -8.092 23.567 16.999 1.00 8.75 338 LEU A N 1
ATOM 2504 C CA . LEU A 1 338 ? -7.139 23.412 15.897 1.00 8.15 338 LEU A CA 1
ATOM 2505 C C . LEU A 1 338 ? -7.212 24.567 14.888 1.00 8.10 338 LEU A C 1
ATOM 2506 O O . LEU A 1 338 ? -6.183 25.145 14.540 1.00 7.96 338 LEU A O 1
ATOM 2511 N N . ILE A 1 339 ? -8.421 24.906 14.444 1.00 8.34 339 ILE A N 1
ATOM 2512 C CA . ILE A 1 339 ? -8.629 26.015 13.502 1.00 8.52 339 ILE A CA 1
ATOM 2513 C C . ILE A 1 339 ? -8.194 27.356 14.109 1.00 9.08 339 ILE A C 1
ATOM 2514 O O . ILE A 1 339 ? -7.494 28.138 13.457 1.00 8.87 339 ILE A O 1
ATOM 2519 N N . GLU A 1 340 ? -8.602 27.600 15.355 1.00 9.51 340 GLU A N 1
ATOM 2520 C CA . GLU A 1 340 ? -8.247 28.824 16.085 1.00 10.59 340 GLU A CA 1
ATOM 2521 C C . GLU A 1 340 ? -6.728 29.035 16.147 1.00 10.41 340 GLU A C 1
ATOM 2522 O O . GLU A 1 340 ? -6.235 30.133 15.869 1.00 10.68 340 GLU A O 1
ATOM 2528 N N . LEU A 1 341 ? -5.995 27.978 16.491 1.00 10.25 341 LEU A N 1
ATOM 2529 C CA . LEU A 1 341 ? -4.535 28.042 16.567 1.00 10.31 341 LEU A CA 1
ATOM 2530 C C . LEU A 1 341 ? -3.864 28.180 15.204 1.00 10.07 341 LEU A C 1
ATOM 2531 O O . LEU A 1 341 ? -2.937 28.975 15.050 1.00 10.22 341 LEU A O 1
ATOM 2536 N N . LEU A 1 342 ? -4.328 27.405 14.223 1.00 9.84 342 LEU A N 1
ATOM 2537 C CA . LEU A 1 342 ? -3.821 27.504 12.850 1.00 9.77 342 LEU A CA 1
ATOM 2538 C C . LEU A 1 342 ? -4.034 28.895 12.242 1.00 10.12 342 LEU A C 1
ATOM 2539 O O . LEU A 1 342 ? -3.232 29.347 11.422 1.00 10.15 342 LEU A O 1
ATOM 2544 N N . ASP A 1 343 ? -5.111 29.564 12.655 1.00 10.42 343 ASP A N 1
ATOM 2545 C CA . ASP A 1 343 ? -5.457 30.902 12.155 1.00 11.01 343 ASP A CA 1
ATOM 2546 C C . ASP A 1 343 ? -4.742 32.044 12.895 1.00 11.35 343 ASP A C 1
ATOM 2547 O O . ASP A 1 343 ? -4.877 33.210 12.511 1.00 11.79 343 ASP A O 1
ATOM 2552 N N . ASP A 1 344 ? -3.985 31.709 13.942 1.00 11.40 344 ASP A N 1
ATOM 2553 C CA . ASP A 1 344 ? -3.285 32.707 14.765 1.00 11.75 344 ASP A CA 1
ATOM 2554 C C . ASP A 1 344 ? -1.799 32.351 14.913 1.00 12.02 344 ASP A C 1
ATOM 2555 O O . ASP A 1 344 ? -1.402 31.735 15.907 1.00 11.57 344 ASP A O 1
ATOM 2560 N N . PRO A 1 345 ? -0.971 32.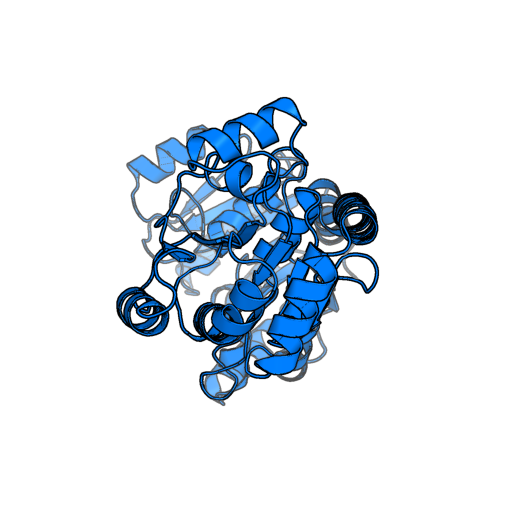742 13.920 1.00 12.67 345 PRO A N 1
ATOM 2561 C CA . PRO A 1 345 ? 0.462 32.430 13.947 1.00 12.89 345 PRO A CA 1
ATOM 2562 C C . PRO A 1 345 ? 1.230 33.150 15.060 1.00 13.44 345 PRO A C 1
ATOM 2563 O O . PRO A 1 345 ? 2.304 32.690 15.459 1.00 13.56 345 PRO A O 1
ATOM 2567 N N . ILE A 1 346 ? 0.685 34.259 15.556 1.00 14.00 346 ILE A N 1
ATOM 2568 C CA . ILE A 1 346 ? 1.315 35.007 16.646 1.00 14.61 346 ILE A CA 1
ATOM 2569 C C . ILE A 1 346 ? 1.155 34.266 17.970 1.00 14.22 346 ILE A C 1
ATOM 2570 O O . ILE A 1 346 ? 2.120 34.108 18.720 1.00 13.95 346 ILE A O 1
ATOM 2575 N N . ARG A 1 347 ? -0.066 33.810 18.240 1.00 13.96 347 ARG A N 1
ATOM 2576 C CA . ARG A 1 347 ? -0.352 32.989 19.408 1.00 13.75 347 ARG A CA 1
ATOM 2577 C C . ARG A 1 347 ? 0.487 31.709 19.387 1.00 13.12 347 ARG A C 1
ATOM 2578 O O . ARG A 1 347 ? 1.041 31.312 20.413 1.00 13.09 347 ARG A O 1
ATOM 2586 N N . ARG A 1 348 ? 0.586 31.079 18.216 1.00 12.62 348 ARG A N 1
ATOM 2587 C CA . ARG A 1 348 ? 1.405 29.875 18.050 1.00 12.12 348 ARG A CA 1
ATOM 2588 C C . ARG A 1 348 ? 2.875 30.134 18.375 1.00 11.89 348 ARG A C 1
ATOM 2589 O O . ARG A 1 348 ? 3.489 29.370 19.121 1.00 11.58 348 ARG A O 1
ATOM 2597 N N . ALA A 1 349 ? 3.424 31.219 17.827 1.00 11.82 349 ALA A N 1
ATOM 2598 C CA . ALA A 1 349 ? 4.804 31.616 18.107 1.00 11.73 349 ALA A CA 1
ATOM 2599 C C . ALA A 1 349 ? 5.034 31.833 19.606 1.00 11.55 349 ALA A C 1
ATOM 2600 O O . ALA A 1 349 ? 6.044 31.390 20.148 1.00 11.42 349 ALA A O 1
ATOM 2602 N N . ALA A 1 350 ? 4.085 32.498 20.264 1.00 11.46 350 ALA A N 1
ATOM 2603 C CA . ALA A 1 350 ? 4.163 32.767 21.703 1.00 11.52 350 ALA A CA 1
ATOM 2604 C C . ALA A 1 350 ? 4.070 31.493 22.544 1.00 11.16 350 ALA A C 1
ATOM 2605 O O . ALA A 1 350 ? 4.815 31.330 23.513 1.00 11.02 350 ALA A O 1
ATOM 2607 N N . MET A 1 351 ? 3.153 30.601 22.171 1.00 10.74 351 MET A N 1
ATOM 2608 C CA . MET A 1 351 ? 2.976 29.326 22.865 1.00 10.88 351 MET A CA 1
ATOM 2609 C C . MET A 1 351 ? 4.206 28.431 22.744 1.00 10.26 351 MET A C 1
ATOM 2610 O O . MET A 1 351 ? 4.668 27.866 23.739 1.00 10.15 351 MET A O 1
ATOM 2615 N N . GLY A 1 352 ? 4.730 28.313 21.526 1.00 9.94 352 GLY A N 1
ATOM 2616 C CA . GLY A 1 352 ? 5.926 27.516 21.270 1.00 9.51 352 GLY A CA 1
ATOM 2617 C C . GLY A 1 352 ? 7.161 28.042 21.977 1.00 9.75 352 GLY A C 1
ATOM 2618 O O . GLY A 1 352 ? 7.952 27.265 22.516 1.00 9.67 352 GLY A O 1
ATOM 2619 N N . ALA A 1 353 ? 7.332 29.364 21.973 1.00 9.81 353 ALA A N 1
ATOM 2620 C CA . ALA A 1 353 ? 8.407 30.004 22.733 1.00 10.12 353 ALA A CA 1
ATOM 2621 C C . ALA A 1 353 ? 8.269 29.668 24.216 1.00 10.02 353 ALA A C 1
ATOM 2622 O O . ALA A 1 353 ? 9.255 29.316 24.875 1.00 10.24 353 ALA A O 1
ATOM 2624 N N . ALA A 1 354 ? 7.040 29.766 24.726 1.00 9.54 354 ALA A N 1
ATOM 2625 C CA . ALA A 1 354 ? 6.749 29.454 26.124 1.00 9.42 354 ALA A CA 1
ATOM 2626 C C . ALA A 1 354 ? 6.990 27.976 26.427 1.00 9.00 354 ALA A C 1
ATOM 2627 O O . ALA A 1 354 ? 7.467 27.635 27.508 1.00 9.13 354 ALA A O 1
ATOM 2629 N N . GLY A 1 355 ? 6.663 27.110 25.468 1.00 8.66 355 GLY A N 1
ATOM 2630 C CA . GLY A 1 355 ? 6.921 25.673 25.590 1.00 8.25 355 GLY A CA 1
ATOM 2631 C C . GLY A 1 355 ? 8.397 25.363 25.774 1.00 8.53 355 GLY A C 1
ATOM 2632 O O . GLY A 1 355 ? 8.770 24.587 26.657 1.00 8.75 355 GLY A O 1
ATOM 2633 N N . ARG A 1 356 ? 9.231 25.978 24.938 1.00 8.45 356 ARG A N 1
ATOM 2634 C CA . ARG A 1 356 ? 10.683 25.818 25.007 1.00 8.83 356 ARG A CA 1
ATOM 2635 C C . ARG A 1 356 ? 11.249 26.303 26.344 1.00 9.26 356 ARG A C 1
ATOM 2636 O O . ARG A 1 356 ? 12.053 25.612 26.967 1.00 9.44 356 ARG A O 1
ATOM 2644 N N . ALA A 1 357 ? 10.818 27.486 26.778 1.00 9.65 357 ALA A N 1
ATOM 2645 C CA . ALA A 1 357 ? 11.235 28.048 28.062 1.00 10.27 357 ALA A CA 1
ATOM 2646 C C . ALA A 1 357 ? 10.803 27.159 29.231 1.00 10.48 357 ALA A C 1
ATOM 2647 O O . ALA A 1 357 ? 11.559 26.975 30.191 1.00 10.59 357 ALA A O 1
ATOM 2649 N N . HIS A 1 358 ? 9.594 26.608 29.132 1.00 10.31 358 HIS A N 1
ATOM 2650 C CA . HIS A 1 358 ? 9.028 25.739 30.168 1.00 10.71 358 HIS A CA 1
ATOM 2651 C C . HIS A 1 358 ? 9.870 24.485 30.414 1.00 10.94 358 HIS A C 1
ATOM 2652 O O . HIS A 1 358 ? 10.213 24.182 31.560 1.00 11.09 358 HIS A O 1
ATOM 2659 N N . VAL A 1 359 ? 10.202 23.767 29.342 1.00 11.22 359 VAL A N 1
ATOM 2660 C CA . VAL A 1 359 ? 11.006 22.544 29.459 1.00 12.02 359 VAL A CA 1
ATOM 2661 C C . VAL A 1 359 ? 12.451 22.822 29.894 1.00 12.77 359 VAL A C 1
ATOM 2662 O O . VAL A 1 359 ? 13.038 22.032 30.635 1.00 12.91 359 VAL A O 1
ATOM 2666 N N . GLU A 1 360 ? 13.011 23.946 29.446 1.00 13.43 360 GLU A N 1
ATOM 2667 C CA . GLU A 1 360 ? 14.352 24.355 29.874 1.00 14.55 360 GLU A CA 1
ATOM 2668 C C . GLU A 1 360 ? 14.392 24.676 31.369 1.00 14.95 360 GLU A C 1
ATOM 2669 O O . GLU A 1 360 ? 15.415 24.476 32.026 1.00 15.33 360 GLU A O 1
ATOM 2675 N N . ALA A 1 361 ? 13.272 25.167 31.897 1.00 14.94 361 ALA A N 1
ATOM 2676 C CA . ALA A 1 361 ? 13.174 25.521 33.311 1.00 15.49 361 ALA A CA 1
ATOM 2677 C C . ALA A 1 361 ? 12.769 24.353 34.213 1.00 15.53 361 ALA A C 1
ATOM 2678 O O . ALA A 1 361 ? 13.127 24.327 35.391 1.00 15.87 361 ALA A O 1
ATOM 2680 N N . GLU A 1 362 ? 12.038 23.383 33.663 1.00 15.26 362 GLU A N 1
ATOM 2681 C CA . GLU A 1 362 ? 11.390 22.363 34.496 1.00 15.45 362 GLU A CA 1
ATOM 2682 C C . GLU A 1 362 ? 11.512 20.905 34.043 1.00 15.16 362 GLU A C 1
ATOM 2683 O O . GLU A 1 362 ? 11.233 19.993 34.831 1.00 15.23 362 GLU A O 1
ATOM 2687 N N . TRP A 1 363 ? 11.927 20.673 32.798 1.00 13.45 363 TRP A N 1
ATOM 2688 C CA . TRP A 1 363 ? 11.835 19.323 32.223 1.00 13.39 363 TRP A CA 1
ATOM 2689 C C . TRP A 1 363 ? 13.095 18.739 31.575 1.00 13.30 363 TRP A C 1
ATOM 2690 O O . TRP A 1 363 ? 13.089 17.582 31.150 1.00 13.36 363 TRP A O 1
ATOM 2701 N N . SER A 1 364 ? 14.167 19.524 31.500 1.00 14.69 364 SER A N 1
ATOM 2702 C CA . SER A 1 364 ? 15.417 19.065 30.887 1.00 14.48 364 SER A CA 1
ATOM 2703 C C . SER A 1 364 ? 16.098 17.979 31.726 1.00 14.07 364 SER A C 1
ATOM 2704 O O . SER A 1 364 ? 15.786 17.810 32.910 1.00 13.41 364 SER A O 1
ATOM 2707 N N . TRP A 1 365 ? 17.024 17.245 31.109 1.00 14.06 365 TRP A N 1
ATOM 2708 C CA . TRP A 1 365 ? 17.817 16.253 31.839 1.00 14.09 365 TRP A CA 1
ATOM 2709 C C . TRP A 1 365 ? 18.766 16.906 32.845 1.00 14.48 365 TRP A C 1
ATOM 2710 O O . TRP A 1 365 ? 19.158 16.278 33.828 1.00 14.48 365 TRP A O 1
ATOM 2721 N N . GLU A 1 366 ? 19.113 18.168 32.597 1.00 15.25 366 GLU A N 1
ATOM 2722 C CA . GLU A 1 366 ? 19.914 18.959 33.533 1.00 15.90 366 GLU A CA 1
ATOM 2723 C C . GLU A 1 366 ? 19.130 19.245 34.812 1.00 15.66 366 GLU A C 1
ATOM 2724 O O . GLU A 1 366 ? 19.646 19.067 35.917 1.00 15.54 366 GLU A O 1
ATOM 2730 N N . ILE A 1 367 ? 17.881 19.679 34.644 1.00 15.54 367 ILE A N 1
ATOM 2731 C CA . ILE A 1 367 ? 16.969 19.931 35.760 1.00 15.54 367 ILE A CA 1
ATOM 2732 C C . ILE A 1 367 ? 16.640 18.637 36.509 1.00 14.88 367 ILE A C 1
ATOM 2733 O O . ILE A 1 367 ? 16.749 18.584 37.737 1.00 14.53 367 ILE A O 1
ATOM 2738 N N . MET A 1 368 ? 16.250 17.601 35.767 1.00 14.31 368 MET A N 1
ATOM 2739 C CA . MET A 1 368 ? 15.872 16.321 36.371 1.00 14.01 368 MET A CA 1
ATOM 2740 C C . MET A 1 368 ? 17.061 15.614 37.014 1.00 13.59 368 MET A C 1
ATOM 2741 O O . MET A 1 368 ? 16.920 14.986 38.063 1.00 13.36 368 MET A O 1
ATOM 2746 N N . GLY A 1 369 ? 18.227 15.727 36.379 1.00 13.66 369 GLY A N 1
ATOM 2747 C CA . GLY A 1 369 ? 19.476 15.206 36.935 1.00 13.44 369 GLY A CA 1
ATOM 2748 C C . GLY A 1 369 ? 19.796 15.803 38.293 1.00 13.62 369 GLY A C 1
ATOM 2749 O O . GLY A 1 369 ? 20.253 15.099 39.195 1.00 13.40 369 GLY A O 1
ATOM 2750 N N . GLU A 1 370 ? 19.545 17.104 38.436 1.00 14.02 370 GLU A N 1
ATOM 2751 C CA . GLU A 1 370 ? 19.716 17.800 39.711 1.00 14.46 370 GLU A CA 1
ATOM 2752 C C . GLU A 1 370 ? 18.770 17.265 40.783 1.00 14.35 370 GLU A C 1
ATOM 2753 O O . GLU A 1 370 ? 19.167 17.107 41.941 1.00 14.33 370 GLU A O 1
ATOM 2756 N N . ARG A 1 371 ? 17.526 16.984 40.390 1.00 14.20 371 ARG A N 1
ATOM 2757 C CA . ARG A 1 371 ? 16.549 16.351 41.281 1.00 14.35 371 ARG A CA 1
ATOM 2758 C C . ARG A 1 371 ? 17.041 14.999 41.797 1.00 13.68 371 ARG A C 1
ATOM 2759 O O . ARG A 1 371 ? 16.904 14.702 42.985 1.00 13.61 371 ARG A O 1
ATOM 2767 N N . LEU A 1 372 ? 17.608 14.185 40.905 1.00 13.16 372 LEU A N 1
ATOM 2768 C CA . LEU A 1 372 ? 18.151 12.883 41.297 1.00 12.73 372 LEU A CA 1
ATOM 2769 C C . LEU A 1 372 ? 19.357 13.035 42.223 1.00 13.07 372 LEU A C 1
ATOM 2770 O O . LEU A 1 372 ? 19.490 12.297 43.202 1.00 12.96 372 LEU A O 1
ATOM 2775 N N . THR A 1 373 ? 20.224 13.997 41.912 1.00 13.53 373 THR A N 1
ATOM 2776 C CA . THR A 1 373 ? 21.397 14.280 42.740 1.00 14.25 373 THR A CA 1
ATOM 2777 C C . THR A 1 373 ? 20.975 14.606 44.175 1.00 14.71 373 THR A C 1
ATOM 2778 O O . THR A 1 373 ? 21.555 14.082 45.128 1.00 14.71 373 THR A O 1
ATOM 2782 N N . ASN A 1 374 ? 19.948 15.445 44.315 1.00 15.09 374 ASN A N 1
ATOM 2783 C CA . ASN A 1 374 ? 19.416 15.813 45.627 1.00 15.80 374 ASN A CA 1
ATOM 2784 C C . ASN A 1 374 ? 18.904 14.619 46.431 1.00 15.47 374 ASN A C 1
ATOM 2785 O O . ASN A 1 374 ? 19.089 14.563 47.647 1.00 15.70 374 ASN A O 1
ATOM 2790 N N . ILE A 1 375 ? 18.273 13.667 45.745 1.00 14.78 375 ILE A N 1
ATOM 2791 C CA . ILE A 1 375 ? 17.788 12.442 46.377 1.00 14.51 375 ILE A CA 1
ATOM 2792 C C . ILE A 1 375 ? 18.959 11.557 46.821 1.00 14.70 375 ILE A C 1
ATOM 2793 O O . ILE A 1 375 ? 19.002 11.103 47.968 1.00 14.88 375 ILE A O 1
ATOM 2798 N N . LEU A 1 376 ? 19.912 11.337 45.918 1.00 14.59 376 LEU A N 1
ATOM 2799 C CA . LEU A 1 376 ? 21.032 10.432 46.178 1.00 14.95 376 LEU A CA 1
ATOM 2800 C C . LEU A 1 376 ? 22.116 11.007 47.097 1.00 15.98 376 LEU A C 1
ATOM 2801 O O . LEU A 1 376 ? 22.843 10.251 47.746 1.00 16.03 376 LEU A O 1
ATOM 2806 N N . GLN A 1 377 ? 22.219 12.332 47.160 1.00 17.04 377 GLN A N 1
ATOM 2807 C CA . GLN A 1 377 ? 23.303 12.971 47.913 1.00 18.43 377 GLN A CA 1
ATOM 2808 C C . GLN A 1 377 ? 22.894 13.582 49.252 1.00 19.66 377 GLN A C 1
ATOM 2809 O O . GLN A 1 377 ? 23.758 13.951 50.049 1.00 20.21 377 GLN A O 1
ATOM 2815 N N . SER A 1 378 ? 21.589 13.685 49.503 1.00 20.33 378 SER A N 1
ATOM 2816 C CA . SER A 1 378 ? 21.108 14.191 50.789 1.00 21.99 378 SER A CA 1
ATOM 2817 C C . SER A 1 378 ? 21.295 13.150 51.892 1.00 22.73 378 SER A C 1
ATOM 2818 O O . SER A 1 378 ? 21.197 11.945 51.644 1.00 22.26 378 SER A O 1
ATOM 2821 N N . GLU A 1 379 ? 21.587 13.623 53.101 1.00 24.40 379 GLU A N 1
ATOM 2822 C CA . GLU A 1 379 ? 21.696 12.750 54.268 1.00 25.43 379 GLU A CA 1
ATOM 2823 C C . GLU A 1 379 ? 20.333 12.126 54.570 1.00 25.77 379 GLU A C 1
ATOM 2824 O O . GLU A 1 379 ? 19.311 12.816 54.490 1.00 25.90 379 GLU A O 1
ATOM 2826 N N . PRO A 1 380 ? 20.307 10.817 54.897 1.00 26.11 380 PRO A N 1
ATOM 2827 C CA . PRO A 1 380 ? 19.046 10.140 55.216 1.00 26.32 380 PRO A CA 1
ATOM 2828 C C . PRO A 1 380 ? 18.329 10.793 56.395 1.00 27.49 380 PRO A C 1
ATOM 2829 O O . PRO A 1 380 ? 18.981 11.259 57.336 1.00 28.31 380 PRO A O 1
ATOM 2833 N N . ARG A 1 381 ? 17.000 10.832 56.324 1.00 27.85 381 ARG A N 1
ATOM 2834 C CA . ARG A 1 381 ? 16.172 11.495 57.336 1.00 28.88 381 ARG A CA 1
ATOM 2835 C C . ARG A 1 381 ? 16.197 10.762 58.674 1.00 29.61 381 ARG A C 1
ATOM 2836 O O . ARG A 1 381 ? 16.331 11.385 59.729 1.00 30.80 381 ARG A O 1
#

Foldseek 3Di:
DAAEEEEEQADPPDDDDLNVQCVLLCVLDDQLRYEYEYEDQDDVRVVVVQVPDPHYYHYDPHNGQDPDPVSLVVVLVCCQVSVHQEYEYSAQPPNLLSLVSSVVSPHNAYEYEHEQCLLVLCVDPVSLQSLCSSLQRHAEYEAAFPLSCVSNVVSNPDRHDYHYFHAFDALVLLAADDPVLLQVLQVVVVHGLLEAEEEEADEQDVQQLLLLVLLLVVLLCVLPVRHAYEYEEYYPCVVVSCVSNVVVVNRYHDPYHDDPSSSSSSLNNHQAYEGAGDQDPVRSRFDCACVVLLSSLSNLFAYEYHPTGNPVVLDDPQAYHYDHSNPSVVVSVVSNVSSVCSPSGNRNSVVSNVCSVVDGHSNNSSVSVCCVSVDRRD

Secondary structure (DSSP, 8-state):
---EEEEES--TTS-SHHHHHHHHHHTTS-GGGEEEEEE-SSHHHHHHHHTT-SSEEEEESSSS--S-HHHHHHHHHHHHHTT-SEEEESS-TTGGGGHHHHHHTT-SEEEEE--STHHHHTTSHHHHHHHHHHHHH-SEEEES-HHHHHHHHHHH-SSSEEEE----B-TTTS-PPPHHHHHHHHHHTT--TT--EEEEES-S-GGG-HHHHHHHHHHHHHHSTT-EEEEE---TTHHHHHHHTGGGGGGEEEEES--HHHHHHHHHH-SEEEE----BGGGTB--SS-HHHHHHHHTT--EEE-SSTTGGGG--TTTEEE--TT-HHHHHHHHHHHHT-HHHHHHHHHHHHHHHHHHTBHHHHHHHHHHHHHSPP-

Solvent-accessible surface area: 16047 Å² total; per-residue (Å²): 130,39,53,1,0,0,0,1,42,29,2,8,50,86,160,24,65,47,14,40,12,0,91,37,0,2,78,48,15,82,44,152,10,3,3,0,2,0,2,21,79,74,59,91,77,2,119,65,50,27,183,106,44,115,22,66,22,48,42,44,106,155,72,74,3,90,46,52,118,92,3,13,120,24,0,7,84,20,4,119,76,93,143,8,44,0,0,0,0,0,16,0,19,52,7,0,63,7,0,22,37,0,75,154,8,56,8,53,8,0,0,0,0,0,24,42,71,4,6,27,75,11,111,114,116,51,22,83,63,30,0,111,88,0,0,69,51,0,38,15,0,0,16,24,0,95,27,1,19,166,61,0,93,72,0,0,15,110,95,6,71,42,74,46,0,0,30,2,3,63,18,110,32,8,56,58,34,77,116,142,80,73,25,58,16,3,128,167,47,66,20,75,100,107,12,4,3,0,0,0,5,13,132,3,37,29,23,18,0,0,9,8,0,3,118,0,0,73,85,0,33,84,51,66,98,69,0,17,0,0,1,4,10,56,30,105,44,63,81,38,0,121,156,54,3,87,145,15,73,153,13,8,62,42,53,31,198,40,64,130,98,56,36,5,54,7,1,9,2,4,20,0,0,0,0,0,0,51,59,96,50,84,22,92,50,21,12,14,12,7,61,24,0,0,25,0,0,0,3,24,3,5,0,0,0,0,60,2,13,0,0,46,63,0,18,44,138,59,2,4,43,65,9,72,1,83,68,54,98,90,0,0,98,9,0,35,84,0,5,82,52,82,140,74,37,70,62,12,1,67,27,0,43,61,34,0,90,61,66,17,4,33,121,60,0,4,78,79,0,52,103,15,2,63,55,88,61,150

InterPro domains:
  IPR001296 Glycosyl transferase, family 1 [PF00534] (185-357)
  IPR028098 Glycosyltransferase subfamily 4-like, N-terminal domain [PF13439] (18-176)
  IPR050194 Glycosyltransferase group 1 [PTHR45947] (1-376)